Protein AF-0000000083428354 (afdb_homodimer)

Secondary structure (DSSP, 8-state):
-----------------SEEEEEEE--TTEEE-----EEGGGHHHHHHHHTT----S-----SEEES-TTS-TT-EEEEEEEES-S--SS---SEEEEEESS-HHHHHHHHHHTS-GGGEEEEETTSHHHHHHHHHHHH-----PPPPP-SS--TTT-HHHHHHHHHHHHHHHHHHTHHHH--TT-EEEEEEE-HHHHHH--HHHHHHHHHHHHHHHHHHHHHHHTSSSEEEEEEEE-S-------S-TT----------------HHHHHHHHHHHHHHHHHHHHHHHHHHHHS-TTS--HHHHHHHHHHHHHHHS--/-----------------SEEEEEEE--TTEEE-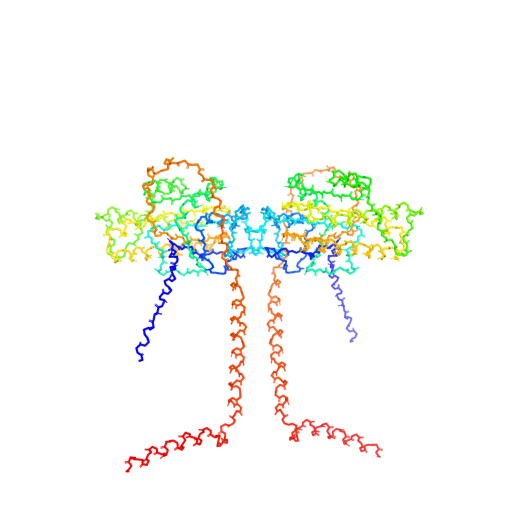----EEGGGHHHHHHHTTT----S-----SEEES-TTS-TT-EEEEEEEES-S--SS---SEEEEEESS-HHHHHHHHHHTS-GGGEEEEETTSHHHHHHHHHHHH-----PPPPP-SS--TTT-HHHHHHHHHHHHHHHHHHTHHHH--TT-EEEEEEE-HHHHHH--HHHHHHHHHHHHHHHHHHHHHHHTSSSEEEEEEEE-S-------S-TT----------------HHHHHHHHHHHHHHHHHHHHHHHHHHHHS-TTS--HHHHHHHHHHHHHHHS--

Structure (mmCIF, N/CA/C/O backbone):
data_AF-0000000083428354-model_v1
#
loop_
_entity.id
_entity.type
_entity.pdbx_description
1 polymer 'Renin receptor-like C-terminal transmembrane spanning segment domain-containing protein'
#
loop_
_atom_site.group_PDB
_atom_site.id
_atom_site.type_symbol
_atom_site.label_atom_id
_atom_site.label_alt_id
_atom_site.label_comp_id
_atom_site.label_asym_id
_atom_site.label_entity_id
_atom_site.label_seq_id
_atom_site.pdbx_PDB_ins_code
_atom_site.Cartn_x
_atom_site.Cartn_y
_atom_site.Cartn_z
_atom_site.occupancy
_atom_site.B_iso_or_equiv
_atom_site.auth_seq_id
_atom_site.auth_comp_id
_atom_site.auth_asym_id
_atom_site.auth_atom_id
_atom_site.pdbx_PDB_model_num
ATOM 1 N N . MET A 1 1 ? 48.844 12.531 37.188 1 25.25 1 MET A N 1
ATOM 2 C CA . MET A 1 1 ? 47.594 11.742 37.156 1 25.25 1 MET A CA 1
ATOM 3 C C . MET A 1 1 ? 46.406 12.594 36.719 1 25.25 1 MET A C 1
ATOM 5 O O . MET A 1 1 ? 45.25 12.188 36.844 1 25.25 1 MET A O 1
ATOM 9 N N . LEU A 1 2 ? 46.562 13.828 36.688 1 32.75 2 LEU A N 1
ATOM 10 C CA . LEU A 1 2 ? 45.625 14.734 36.031 1 32.75 2 LEU A CA 1
ATOM 11 C C . LEU A 1 2 ? 45.344 14.312 34.594 1 32.75 2 LEU A C 1
ATOM 13 O O . LEU A 1 2 ? 46.188 14.531 33.719 1 32.75 2 LEU A O 1
ATOM 17 N N . PHE A 1 3 ? 45.031 12.984 34.375 1 36.34 3 PHE A N 1
ATOM 18 C CA . PHE A 1 3 ? 44.594 12.516 33.062 1 36.34 3 PHE A CA 1
ATOM 19 C C . PHE A 1 3 ? 43.562 13.477 32.469 1 36.34 3 PHE A C 1
ATOM 21 O O . PHE A 1 3 ? 42.5 13.734 33.094 1 36.34 3 PHE A O 1
ATOM 28 N N . THR A 1 4 ? 44.062 14.555 31.812 1 37.81 4 THR A N 1
ATOM 29 C CA . THR A 1 4 ? 43.25 15.383 30.891 1 37.81 4 THR A CA 1
ATOM 30 C C . THR A 1 4 ? 42.25 14.531 30.125 1 37.81 4 THR A C 1
ATOM 32 O O . THR A 1 4 ? 42.656 13.68 29.312 1 37.81 4 THR A O 1
ATOM 35 N N . PHE A 1 5 ? 41.156 14.07 30.75 1 34.31 5 PHE A N 1
ATOM 36 C CA . PHE A 1 5 ? 39.969 13.555 30.094 1 34.31 5 PHE A CA 1
ATOM 37 C C . PHE A 1 5 ? 39.594 14.414 28.891 1 34.31 5 PHE A C 1
ATOM 39 O O . PHE A 1 5 ? 39.156 15.562 29.047 1 34.31 5 PHE A O 1
ATOM 46 N N . LEU A 1 6 ? 40.406 14.398 27.812 1 35.72 6 LEU A N 1
ATOM 47 C CA . LEU A 1 6 ? 39.906 14.867 26.516 1 35.72 6 LEU A CA 1
ATOM 48 C C . LEU A 1 6 ? 38.469 14.398 26.266 1 35.72 6 LEU A C 1
ATOM 50 O O . LEU A 1 6 ? 38.25 13.211 26.016 1 35.72 6 LEU A O 1
ATOM 54 N N . THR A 1 7 ? 37.531 14.859 27.125 1 35.16 7 THR A N 1
ATOM 55 C CA . THR A 1 7 ? 36.125 14.727 26.766 1 35.16 7 THR A CA 1
ATOM 56 C C . THR A 1 7 ? 35.906 15.07 25.297 1 35.16 7 THR A C 1
ATOM 58 O O . THR A 1 7 ? 36.094 16.219 24.891 1 35.16 7 THR A O 1
ATOM 61 N N . LEU A 1 8 ? 36.375 14.273 24.391 1 36.72 8 LEU A N 1
ATOM 62 C CA . LEU A 1 8 ? 35.844 14.328 23.031 1 36.72 8 LEU A CA 1
ATOM 63 C C . LEU A 1 8 ? 34.344 14.586 23.031 1 36.72 8 LEU A C 1
ATOM 65 O O . LEU A 1 8 ? 33.562 13.719 23.453 1 36.72 8 LEU A O 1
ATOM 69 N N . PHE A 1 9 ? 34 15.789 23.406 1 36.19 9 PHE A N 1
ATOM 70 C CA . PHE A 1 9 ? 32.656 16.219 23.094 1 36.19 9 PHE A CA 1
ATOM 71 C C . PHE A 1 9 ? 32.25 15.797 21.703 1 36.19 9 PHE A C 1
ATOM 73 O O . PHE A 1 9 ? 32.75 16.328 20.703 1 36.19 9 PHE A O 1
ATOM 80 N N . LEU A 1 10 ? 32.125 14.531 21.453 1 36.53 10 LEU A N 1
ATOM 81 C CA . LEU A 1 10 ? 31.375 14.133 20.281 1 36.53 10 LEU A CA 1
ATOM 82 C C . LEU A 1 10 ? 30.188 15.055 20.062 1 36.53 10 LEU A C 1
ATOM 84 O O . LEU A 1 10 ? 29.219 15.016 20.828 1 36.53 10 LEU A O 1
ATOM 88 N N . PHE A 1 11 ? 30.406 16.312 19.703 1 37.12 11 PHE A N 1
ATOM 89 C CA . PHE A 1 11 ? 29.328 17.125 19.141 1 37.12 11 PHE A CA 1
ATOM 90 C C . PHE A 1 11 ? 28.5 16.297 18.156 1 37.12 11 PHE A C 1
ATOM 92 O O . PHE A 1 11 ? 28.922 16.062 17.031 1 37.12 11 PHE A O 1
ATOM 99 N N . THR A 1 12 ? 27.906 15.25 18.578 1 39.25 12 THR A N 1
ATOM 100 C CA . THR A 1 12 ? 26.891 14.727 17.688 1 39.25 12 THR A CA 1
ATOM 101 C C . THR A 1 12 ? 26 15.852 17.141 1 39.25 12 THR A C 1
ATOM 103 O O . THR A 1 12 ? 25.297 16.516 17.906 1 39.25 12 THR A O 1
ATOM 106 N N . ALA A 1 13 ? 26.484 16.625 16.266 1 39.94 13 ALA A N 1
ATOM 107 C CA . ALA A 1 13 ? 25.594 17.5 15.516 1 39.94 13 ALA A CA 1
ATOM 108 C C . ALA A 1 13 ? 24.219 16.875 15.328 1 39.94 13 ALA A C 1
ATOM 110 O O . ALA A 1 13 ? 24.062 15.93 14.555 1 39.94 13 ALA A O 1
ATOM 111 N N . ARG A 1 14 ? 23.531 16.594 16.406 1 44.19 14 ARG A N 1
ATOM 112 C CA . ARG A 1 14 ? 22.141 16.172 16.25 1 44.19 14 ARG A CA 1
ATOM 113 C C . ARG A 1 14 ? 21.438 17 15.18 1 44.19 14 ARG A C 1
ATOM 115 O O . ARG A 1 14 ? 21.438 18.219 15.234 1 44.19 14 ARG A O 1
ATOM 122 N N . ILE A 1 15 ? 21.578 16.594 13.945 1 53.81 15 ILE A N 1
ATOM 123 C CA . ILE A 1 15 ? 20.766 17.25 12.922 1 53.81 15 ILE A CA 1
ATOM 124 C C . ILE A 1 15 ? 19.406 17.641 13.508 1 53.81 15 ILE A C 1
ATOM 126 O O . ILE A 1 15 ? 18.672 16.781 13.977 1 53.81 15 ILE A O 1
ATOM 130 N N . ARG A 1 16 ? 19.344 18.875 14.023 1 63.81 16 ARG A N 1
ATOM 131 C CA . ARG A 1 16 ? 18.141 19.453 14.609 1 63.81 16 ARG A CA 1
ATOM 132 C C . ARG A 1 16 ? 16.969 19.391 13.633 1 63.81 16 ARG A C 1
ATOM 134 O O . ARG A 1 16 ? 17.125 19.719 12.453 1 63.81 16 ARG A O 1
ATOM 141 N N . ALA A 1 17 ? 15.969 18.672 13.883 1 75.75 17 ALA A N 1
ATOM 142 C CA . ALA A 1 17 ? 14.719 18.641 13.133 1 75.75 17 ALA A CA 1
ATOM 143 C C . ALA A 1 17 ? 14.133 20.031 12.961 1 75.75 17 ALA A C 1
ATOM 145 O O . ALA A 1 17 ? 14.258 20.875 13.852 1 75.75 17 ALA A O 1
ATOM 146 N N . ASP A 1 18 ? 13.703 20.359 11.75 1 86.31 18 ASP A N 1
ATOM 147 C CA . ASP A 1 18 ? 13.133 21.656 11.391 1 86.31 18 ASP A CA 1
ATOM 148 C C . ASP A 1 18 ? 11.617 21.656 11.586 1 86.31 18 ASP A C 1
ATOM 150 O O . ASP A 1 18 ? 10.969 22.688 11.383 1 86.31 18 ASP A O 1
ATOM 154 N N . GLY A 1 19 ? 11.125 20.484 12.023 1 93 19 GLY A N 1
ATOM 155 C CA . GLY A 1 19 ? 9.695 20.375 12.242 1 93 19 GLY A CA 1
ATOM 156 C C . GLY A 1 19 ? 9.258 19 12.719 1 93 19 GLY A C 1
ATOM 157 O O . GLY A 1 19 ? 10.094 18.188 13.133 1 93 19 GLY A O 1
ATOM 158 N N . GLU A 1 20 ? 7.977 18.922 12.734 1 94.5 20 GLU A N 1
ATOM 159 C CA . GLU A 1 20 ? 7.422 17.656 13.211 1 94.5 20 GLU A CA 1
ATOM 160 C C . GLU A 1 20 ? 6.121 17.312 12.484 1 94.5 20 GLU A C 1
ATOM 162 O O . GLU A 1 20 ? 5.375 18.219 12.086 1 94.5 20 GLU A O 1
ATOM 167 N N . LEU A 1 21 ? 5.969 16.078 12.227 1 96.44 21 LEU A N 1
ATOM 168 C CA . LEU A 1 21 ? 4.695 15.531 11.766 1 96.44 21 LEU A CA 1
ATOM 169 C C . LEU A 1 21 ? 4.016 14.719 12.859 1 96.44 21 LEU A C 1
ATOM 171 O O . LEU A 1 21 ? 4.574 13.734 13.352 1 96.44 21 LEU A O 1
ATOM 175 N N . ARG A 1 22 ? 2.863 15.156 13.227 1 97.12 22 ARG A N 1
ATOM 176 C CA . ARG A 1 22 ? 2.1 14.445 14.25 1 97.12 22 ARG A CA 1
ATOM 177 C C . ARG A 1 22 ? 0.839 13.82 13.664 1 97.12 22 ARG A C 1
ATOM 179 O O . ARG A 1 22 ? 0.092 14.484 12.945 1 97.12 22 ARG A O 1
ATOM 186 N N . VAL A 1 23 ? 0.676 12.531 13.953 1 97.94 23 VAL A N 1
ATOM 187 C CA . VAL A 1 23 ? -0.53 11.812 13.555 1 97.94 23 VAL A CA 1
ATOM 188 C C . VAL A 1 23 ? -1.516 11.773 14.719 1 97.94 23 VAL A C 1
ATOM 190 O O . VAL A 1 23 ? -1.221 11.195 15.766 1 97.94 23 VAL A O 1
ATOM 193 N N . LEU A 1 24 ? -2.676 12.344 14.508 1 97.62 24 LEU A N 1
ATOM 194 C CA . LEU A 1 24 ? -3.629 12.445 15.609 1 97.62 24 LEU A CA 1
ATOM 195 C C . LEU A 1 24 ? -4.758 11.43 15.445 1 97.62 24 LEU A C 1
ATOM 197 O O . LEU A 1 24 ? -5.367 11.008 16.438 1 97.62 24 LEU A O 1
ATOM 201 N N . HIS A 1 25 ? -5.094 11.164 14.266 1 97.62 25 HIS A N 1
ATOM 202 C CA . HIS A 1 25 ? -6.156 10.219 13.938 1 97.62 25 HIS A CA 1
ATOM 203 C C . HIS A 1 25 ? -5.809 9.414 12.688 1 97.62 25 HIS A C 1
ATOM 205 O O . HIS A 1 25 ? -5.254 9.953 11.727 1 97.62 25 HIS A O 1
ATOM 211 N N . THR A 1 26 ? -6.023 8.117 12.719 1 97.44 26 THR A N 1
ATOM 212 C CA . THR A 1 26 ? -5.688 7.23 11.609 1 97.44 26 THR A CA 1
ATOM 213 C C . THR A 1 26 ? -6.691 6.086 11.508 1 97.44 26 THR A C 1
ATOM 215 O O . THR A 1 26 ? -7.16 5.57 12.523 1 97.44 26 THR A O 1
ATOM 218 N N . PRO A 1 27 ? -7.074 5.785 10.312 1 95.12 27 PRO A N 1
ATOM 219 C CA . PRO A 1 27 ? -7.895 4.582 10.156 1 95.12 27 PRO A CA 1
ATOM 220 C C . PRO A 1 27 ? -7.105 3.295 10.383 1 95.12 27 PRO A C 1
ATOM 222 O O . PRO A 1 27 ? -5.875 3.314 10.398 1 95.12 27 PRO A O 1
ATOM 225 N N . PRO A 1 28 ? -7.781 2.205 10.547 1 93.06 28 PRO A N 1
ATOM 226 C CA . PRO A 1 28 ? -7.09 0.944 10.82 1 93.06 28 PRO A CA 1
ATOM 227 C C . PRO A 1 28 ? -6.254 0.463 9.633 1 93.06 28 PRO A C 1
ATOM 229 O O . PRO A 1 28 ? -5.312 -0.316 9.812 1 93.06 28 PRO A O 1
ATOM 232 N N . SER A 1 29 ? -6.512 0.866 8.43 1 93 29 SER A N 1
ATOM 233 C CA . SER A 1 29 ? -5.824 0.412 7.227 1 93 29 SER A CA 1
ATOM 234 C C . SER A 1 29 ? -4.406 0.963 7.156 1 93 29 SER A C 1
ATOM 236 O O . SER A 1 29 ? -3.562 0.432 6.434 1 93 29 SER A O 1
ATOM 238 N N . VAL A 1 30 ? -4.168 2.025 7.949 1 96.31 30 VAL A N 1
ATOM 239 C CA . VAL A 1 30 ? -2.867 2.688 7.918 1 96.31 30 VAL A CA 1
ATOM 240 C C . VAL A 1 30 ? -2.217 2.613 9.297 1 96.31 30 VAL A C 1
ATOM 242 O O . VAL A 1 30 ? -2.83 2.99 10.297 1 96.31 30 VAL A O 1
ATOM 245 N N . LYS A 1 31 ? -0.989 2.139 9.289 1 96.25 31 LYS A N 1
ATOM 246 C CA . LYS A 1 31 ? -0.28 1.991 10.555 1 96.25 31 LYS A CA 1
ATOM 247 C C . LYS A 1 31 ? 0.99 2.838 10.578 1 96.25 31 LYS A C 1
ATOM 249 O O . LYS A 1 31 ? 1.735 2.871 9.594 1 96.25 31 LYS A O 1
ATOM 254 N N . TRP A 1 32 ? 1.149 3.49 11.648 1 97.31 32 TRP A N 1
ATOM 255 C CA . TRP A 1 32 ? 2.33 4.316 11.875 1 97.31 32 TRP A CA 1
ATOM 256 C C . TRP A 1 32 ? 3.273 3.656 12.875 1 97.31 32 TRP A C 1
ATOM 258 O O . TRP A 1 32 ? 2.885 3.381 14.016 1 97.31 32 TRP A O 1
ATOM 268 N N . ILE A 1 33 ? 4.438 3.412 12.344 1 95 33 ILE A N 1
ATOM 269 C CA . ILE A 1 33 ? 5.332 2.574 13.141 1 95 33 ILE A CA 1
ATOM 270 C C . ILE A 1 33 ? 6.723 3.203 13.188 1 95 33 ILE A C 1
ATOM 272 O O . ILE A 1 33 ? 7.031 4.105 12.398 1 95 33 ILE A O 1
ATOM 276 N N . GLY A 1 34 ? 7.504 2.803 14.156 1 92.81 34 GLY A N 1
ATOM 277 C CA . GLY A 1 34 ? 8.891 3.236 14.227 1 92.81 34 GLY A CA 1
ATOM 278 C C . GLY A 1 34 ? 9.047 4.656 14.734 1 92.81 34 GLY A C 1
ATOM 279 O O . GLY A 1 34 ? 8.094 5.242 15.258 1 92.81 34 GLY A O 1
ATOM 280 N N . GLY A 1 35 ? 10.32 5.254 14.633 1 90.31 35 GLY A N 1
ATOM 281 C CA . GLY A 1 35 ? 10.633 6.59 15.117 1 90.31 35 GLY A CA 1
ATOM 282 C C . GLY A 1 35 ? 11.68 7.301 14.281 1 90.31 35 GLY A C 1
ATOM 283 O O . GLY A 1 35 ? 12.227 8.32 14.703 1 90.31 35 GLY A O 1
ATOM 284 N N . ASP A 1 36 ? 11.82 6.703 13.133 1 90.81 36 ASP A N 1
ATOM 285 C CA . ASP A 1 36 ? 12.812 7.309 12.242 1 90.81 36 ASP A CA 1
ATOM 286 C C . ASP A 1 36 ? 12.367 8.695 11.789 1 90.81 36 ASP A C 1
ATOM 288 O O . ASP A 1 36 ? 11.172 8.93 11.562 1 90.81 36 ASP A O 1
ATOM 292 N N . GLN A 1 37 ? 13.344 9.508 11.602 1 93.25 37 GLN A N 1
ATOM 293 C CA . GLN A 1 37 ? 13.039 10.836 11.086 1 93.25 37 GLN A CA 1
ATOM 294 C C . GLN A 1 37 ? 12.625 10.781 9.617 1 93.25 37 GLN A C 1
ATOM 296 O O . GLN A 1 37 ? 13.062 9.898 8.875 1 93.25 37 GLN A O 1
ATOM 301 N N . LEU A 1 38 ? 11.781 11.688 9.305 1 94.06 38 LEU A N 1
ATOM 302 C CA . LEU A 1 38 ? 11.305 11.781 7.93 1 94.06 38 LEU A CA 1
ATOM 303 C C . LEU A 1 38 ? 11.906 12.984 7.223 1 94.06 38 LEU A C 1
ATOM 305 O O . LEU A 1 38 ? 11.836 14.109 7.73 1 94.06 38 LEU A O 1
ATOM 309 N N . ASP A 1 39 ? 12.555 12.703 6.137 1 92.06 39 ASP A N 1
ATOM 310 C CA . ASP A 1 39 ? 12.945 13.812 5.262 1 92.06 39 ASP A CA 1
ATOM 311 C C . ASP A 1 39 ? 11.711 14.555 4.734 1 92.06 39 ASP A C 1
ATOM 313 O O . ASP A 1 39 ? 10.844 13.953 4.105 1 92.06 39 ASP A O 1
ATOM 317 N N . SER A 1 40 ? 11.664 15.852 4.996 1 92.94 40 SER A N 1
ATOM 318 C CA . SER A 1 40 ? 10.5 16.656 4.645 1 92.94 40 SER A CA 1
ATOM 319 C C . SER A 1 40 ? 10.25 16.641 3.139 1 92.94 40 SER A C 1
ATOM 321 O O . SER A 1 40 ? 9.133 16.875 2.686 1 92.94 40 SER A O 1
ATOM 323 N N . PHE A 1 41 ? 11.258 16.328 2.383 1 90.62 41 PHE A N 1
ATOM 324 C CA . PHE A 1 41 ? 11.141 16.234 0.933 1 90.62 41 PHE A CA 1
ATOM 325 C C . PHE A 1 41 ? 10.156 15.141 0.543 1 90.62 41 PHE A C 1
ATOM 327 O O . PHE A 1 41 ? 9.438 15.266 -0.45 1 90.62 41 PHE A O 1
ATOM 334 N N . TYR A 1 42 ? 10.055 14.086 1.371 1 92 42 TYR A N 1
ATOM 335 C CA . TYR A 1 42 ? 9.266 12.914 1.02 1 92 42 TYR A CA 1
ATOM 336 C C . TYR A 1 42 ? 7.891 12.961 1.676 1 92 42 TYR A C 1
ATOM 338 O O . TYR A 1 42 ? 7.133 11.984 1.613 1 92 42 TYR A O 1
ATOM 346 N N . LEU A 1 43 ? 7.547 14.07 2.291 1 94.31 43 LEU A N 1
ATOM 347 C CA . LEU A 1 43 ? 6.254 14.188 2.961 1 94.31 43 LEU A CA 1
ATOM 348 C C . LEU A 1 43 ? 5.113 13.977 1.974 1 94.31 43 LEU A C 1
ATOM 350 O O . LEU A 1 43 ? 4.113 13.328 2.301 1 94.31 43 LEU A O 1
ATOM 354 N N . SER A 1 44 ? 5.266 14.508 0.787 1 94.56 44 SER A N 1
ATOM 355 C CA . SER A 1 44 ? 4.234 14.344 -0.234 1 94.56 44 SER A CA 1
ATOM 356 C C . SER A 1 44 ? 3.963 12.875 -0.517 1 94.56 44 SER A C 1
ATOM 358 O O . SER A 1 44 ? 2.807 12.453 -0.568 1 94.56 44 SER A O 1
ATOM 360 N N . GLU A 1 45 ? 5.043 12.117 -0.665 1 92.81 45 GLU A N 1
ATOM 361 C CA . GLU A 1 45 ? 4.926 10.695 -0.958 1 92.81 45 GLU A CA 1
ATOM 362 C C . GLU A 1 45 ? 4.234 9.945 0.183 1 92.81 45 GLU A C 1
ATOM 364 O O . GLU A 1 45 ? 3.453 9.023 -0.053 1 92.81 45 GLU A O 1
ATOM 369 N N . VAL A 1 46 ? 4.559 10.336 1.362 1 94.88 46 VAL A N 1
ATOM 370 C CA . VAL A 1 46 ? 3.967 9.703 2.537 1 94.88 46 VAL A CA 1
ATOM 371 C C . VAL A 1 46 ? 2.459 9.945 2.547 1 94.88 46 VAL A C 1
ATOM 373 O O . VAL A 1 46 ? 1.676 9.008 2.717 1 94.88 46 VAL A O 1
ATOM 376 N N . LEU A 1 47 ? 2.07 11.156 2.318 1 95.62 47 LEU A N 1
ATOM 377 C CA . LEU A 1 47 ? 0.65 11.492 2.314 1 95.62 47 LEU A CA 1
ATOM 378 C C . LEU A 1 47 ? -0.073 10.781 1.177 1 95.62 47 LEU A C 1
ATOM 380 O O . LEU A 1 47 ? -1.167 10.242 1.369 1 95.62 47 LEU A O 1
ATOM 384 N N . LEU A 1 48 ? 0.563 10.703 0.028 1 93.62 48 LEU A N 1
ATOM 385 C CA . LEU A 1 48 ? -0.028 10.031 -1.124 1 93.62 48 LEU A CA 1
ATOM 386 C C . LEU A 1 48 ? -0.195 8.539 -0.855 1 93.62 48 LEU A C 1
ATOM 388 O O . LEU A 1 48 ? -1.214 7.945 -1.22 1 93.62 48 LEU A O 1
ATOM 392 N N . ALA A 1 49 ? 0.779 7.957 -0.241 1 92.62 49 ALA A N 1
ATOM 393 C CA . ALA A 1 49 ? 0.751 6.523 0.043 1 92.62 49 ALA A CA 1
ATOM 394 C C . ALA A 1 49 ? -0.425 6.168 0.947 1 92.62 49 ALA A C 1
ATOM 396 O O . ALA A 1 49 ? -1.005 5.086 0.824 1 92.62 49 ALA A O 1
ATOM 397 N N . THR A 1 50 ? -0.811 7.055 1.838 1 94.62 50 THR A N 1
ATOM 398 C CA . THR A 1 50 ? -1.903 6.766 2.762 1 94.62 50 THR A CA 1
ATOM 399 C C . THR A 1 50 ? -3.234 6.699 2.02 1 94.62 50 THR A C 1
ATOM 401 O O . THR A 1 50 ? -4.215 6.168 2.543 1 94.62 50 THR A O 1
ATOM 404 N N . GLN A 1 51 ? -3.256 7.25 0.835 1 93 51 GLN A N 1
ATOM 405 C CA . GLN A 1 51 ? -4.473 7.184 0.034 1 93 51 GLN A CA 1
ATOM 406 C C . GLN A 1 51 ? -4.348 6.133 -1.068 1 93 51 GLN A C 1
ATOM 408 O O . GLN A 1 51 ? -5.207 6.043 -1.947 1 93 51 GLN A O 1
ATOM 413 N N . GLY A 1 52 ? -3.24 5.426 -1.075 1 89.06 52 GLY A N 1
ATOM 414 C CA . GLY A 1 52 ? -3.076 4.312 -1.996 1 89.06 52 GLY A CA 1
ATOM 415 C C . GLY A 1 52 ? -2.375 4.699 -3.285 1 89.06 52 GLY A C 1
ATOM 416 O O . GLY A 1 52 ? -2.318 3.912 -4.23 1 89.06 52 GLY A O 1
ATOM 417 N N . HIS A 1 53 ? -1.908 5.887 -3.312 1 87.94 53 HIS A N 1
ATOM 418 C CA . HIS A 1 53 ? -1.151 6.281 -4.492 1 87.94 53 HIS A CA 1
ATOM 419 C C . HIS A 1 53 ? 0.26 5.703 -4.461 1 87.94 53 HIS A C 1
ATOM 421 O O . HIS A 1 53 ? 0.849 5.551 -3.391 1 87.94 53 HIS A O 1
ATOM 427 N N . THR A 1 54 ? 0.641 5.215 -5.668 1 76.56 54 THR A N 1
ATOM 428 C CA . THR A 1 54 ? 1.984 4.652 -5.746 1 76.56 54 THR A CA 1
ATOM 429 C C . THR A 1 54 ? 3.037 5.727 -5.496 1 76.56 54 THR A C 1
ATOM 431 O O . THR A 1 54 ? 2.961 6.82 -6.055 1 76.56 54 THR A O 1
ATOM 434 N N . ALA A 1 55 ? 3.803 5.527 -4.441 1 67.19 55 ALA A N 1
ATOM 435 C CA . ALA A 1 55 ? 4.879 6.469 -4.141 1 67.19 55 ALA A CA 1
ATOM 436 C C . ALA A 1 55 ? 6.117 6.176 -4.984 1 67.19 55 ALA A C 1
ATOM 438 O O . ALA A 1 55 ? 6.523 5.02 -5.121 1 67.19 55 ALA A O 1
ATOM 439 N N . SER A 1 56 ? 6.242 6.777 -6.156 1 59.72 56 SER A N 1
ATOM 440 C CA . SER A 1 56 ? 7.387 6.57 -7.031 1 59.72 56 SER A CA 1
ATOM 441 C C . SER A 1 56 ? 8.695 6.949 -6.34 1 59.72 56 SER A C 1
ATOM 443 O O . SER A 1 56 ? 9.766 6.855 -6.934 1 59.72 56 SER A O 1
ATOM 445 N N . GLY A 1 57 ? 8.625 7.18 -5.129 1 58.94 57 GLY A N 1
ATOM 446 C CA . GLY A 1 57 ? 9.867 7.785 -4.664 1 58.94 57 GLY A CA 1
ATOM 447 C C . GLY A 1 57 ? 10.734 6.832 -3.865 1 58.94 57 GLY A C 1
ATOM 448 O O . GLY A 1 57 ? 10.359 5.672 -3.662 1 58.94 57 GLY A O 1
ATOM 449 N N . SER A 1 58 ? 11.961 7.117 -3.891 1 61.88 58 SER A N 1
ATOM 450 C CA . SER A 1 58 ? 13.102 6.453 -3.266 1 61.88 58 SER A CA 1
ATOM 451 C C . SER A 1 58 ? 13.086 6.645 -1.754 1 61.88 58 SER A C 1
ATOM 453 O O . SER A 1 58 ? 14.109 6.461 -1.092 1 61.88 58 SER A O 1
ATOM 455 N N . SER A 1 59 ? 11.758 6.895 -1.218 1 63.75 59 SER A N 1
ATOM 456 C CA . SER A 1 59 ? 11.859 7.078 0.227 1 63.75 59 SER A CA 1
ATOM 457 C C . SER A 1 59 ? 12.086 5.746 0.938 1 63.75 59 SER A C 1
ATOM 459 O O . SER A 1 59 ? 11.445 4.746 0.607 1 63.75 59 SER A O 1
ATOM 461 N N . HIS A 1 60 ? 13.109 5.566 1.517 1 76.31 60 HIS A N 1
ATOM 462 C CA . HIS A 1 60 ? 13.375 4.398 2.354 1 76.31 60 HIS A CA 1
ATOM 463 C C . HIS A 1 60 ? 12.953 4.656 3.799 1 76.31 60 HIS A C 1
ATOM 465 O O . HIS A 1 60 ? 13.641 4.234 4.73 1 76.31 60 HIS A O 1
ATOM 471 N N . TRP A 1 61 ? 11.773 5.434 3.898 1 90 61 TRP A N 1
ATOM 472 C CA . TRP A 1 61 ? 11.32 5.762 5.246 1 90 61 TRP A CA 1
ATOM 473 C C . TRP A 1 61 ? 10.492 4.621 5.84 1 90 61 TRP A C 1
ATOM 475 O O . TRP A 1 61 ? 9.633 4.055 5.16 1 90 61 TRP A O 1
ATOM 485 N N . SER A 1 62 ? 10.672 4.25 7.043 1 90.88 62 SER A N 1
ATOM 486 C CA . SER A 1 62 ? 10.109 3.047 7.648 1 90.88 62 SER A CA 1
ATOM 487 C C . SER A 1 62 ? 9.008 3.393 8.641 1 90.88 62 SER A C 1
ATOM 489 O O . SER A 1 62 ? 8.648 2.574 9.492 1 90.88 62 SER A O 1
ATOM 491 N N . GLY A 1 63 ? 8.484 4.594 8.539 1 94.69 63 GLY A N 1
ATOM 492 C CA . GLY A 1 63 ? 7.52 4.996 9.547 1 94.69 63 GLY A CA 1
ATOM 493 C C . GLY A 1 63 ? 6.082 4.691 9.164 1 94.69 63 GLY A C 1
ATOM 494 O O . GLY A 1 63 ? 5.164 4.891 9.953 1 94.69 63 GLY A O 1
ATOM 495 N N . LEU A 1 64 ? 5.875 4.125 7.93 1 95.25 64 LEU A N 1
ATOM 496 C CA . LEU A 1 64 ? 4.523 3.898 7.438 1 95.25 64 LEU A CA 1
ATOM 497 C C . LEU A 1 64 ? 4.348 2.453 6.984 1 95.25 64 LEU A C 1
ATOM 499 O O . LEU A 1 64 ? 5.195 1.913 6.273 1 95.25 64 LEU A O 1
ATOM 503 N N . ALA A 1 65 ? 3.33 1.815 7.41 1 95.19 65 ALA A N 1
ATOM 504 C CA . ALA A 1 65 ? 2.906 0.499 6.941 1 95.19 65 ALA A CA 1
ATOM 505 C C . ALA A 1 65 ? 1.417 0.49 6.602 1 95.19 65 ALA A C 1
ATOM 507 O O . ALA A 1 65 ? 0.641 1.26 7.172 1 95.19 65 ALA A O 1
ATOM 508 N N . ILE A 1 66 ? 1.081 -0.295 5.668 1 94.06 66 ILE A N 1
ATOM 509 C CA . ILE A 1 66 ? -0.313 -0.418 5.258 1 94.06 66 ILE A CA 1
ATOM 510 C C . ILE A 1 66 ? -0.863 -1.773 5.695 1 94.06 66 ILE A C 1
ATOM 512 O O . ILE A 1 66 ? -0.413 -2.816 5.219 1 94.06 66 ILE A O 1
ATOM 516 N N . ALA A 1 67 ? -1.822 -1.713 6.539 1 93.31 67 ALA A N 1
ATOM 517 C CA . ALA A 1 67 ? -2.418 -2.941 7.059 1 93.31 67 ALA A CA 1
ATOM 518 C C . ALA A 1 67 ? -3.387 -3.551 6.055 1 93.31 67 ALA A C 1
ATOM 520 O O . ALA A 1 67 ? -3.479 -4.773 5.934 1 93.31 67 ALA A O 1
ATOM 521 N N . ASN A 1 68 ? -4.078 -2.703 5.375 1 91.19 68 ASN A N 1
ATOM 522 C CA . ASN A 1 68 ? -5.027 -3.145 4.363 1 91.19 68 ASN A CA 1
ATOM 523 C C . ASN A 1 68 ? -4.93 -2.303 3.094 1 91.19 68 ASN A C 1
ATOM 525 O O . ASN A 1 68 ? -5.5 -1.215 3.018 1 91.19 68 ASN A O 1
ATOM 529 N N . PRO A 1 69 ? -4.254 -2.826 2.115 1 91.06 69 PRO A N 1
ATOM 530 C CA . PRO A 1 69 ? -4.035 -2.039 0.899 1 91.06 69 PRO A CA 1
ATOM 531 C C . PRO A 1 69 ? -5.309 -1.876 0.068 1 91.06 69 PRO A C 1
ATOM 533 O O . PRO A 1 69 ? -5.336 -1.078 -0.872 1 91.06 69 PRO A O 1
ATOM 536 N N . PHE A 1 70 ? -6.398 -2.582 0.407 1 90 70 PHE A N 1
ATOM 537 C CA . PHE A 1 70 ? -7.605 -2.562 -0.41 1 90 70 PHE A CA 1
ATOM 538 C C . PHE A 1 70 ? -8.594 -1.526 0.112 1 90 70 PHE A C 1
ATOM 540 O O . PHE A 1 70 ? -9.672 -1.35 -0.456 1 90 70 PHE A O 1
ATOM 547 N N . ASP A 1 71 ? -8.234 -0.838 1.184 1 89 71 ASP A N 1
ATOM 548 C CA . ASP A 1 71 ? -9.125 0.115 1.831 1 89 71 ASP A CA 1
ATOM 549 C C . ASP A 1 71 ? -8.469 1.484 1.969 1 89 71 ASP A C 1
ATOM 551 O O . ASP A 1 71 ? -8.578 2.131 3.014 1 89 71 ASP A O 1
ATOM 555 N N . LEU A 1 72 ? -7.73 1.924 0.931 1 90.5 72 LEU A N 1
ATOM 556 C CA . LEU A 1 72 ? -6.977 3.168 1.041 1 90.5 72 LEU A CA 1
ATOM 557 C C . LEU A 1 72 ? -7.617 4.266 0.198 1 90.5 72 LEU A C 1
ATOM 559 O O . LEU A 1 72 ? -7.535 5.449 0.543 1 90.5 72 LEU A O 1
ATOM 563 N N . ASP A 1 73 ? -8.305 3.963 -0.824 1 86.31 73 ASP A N 1
ATOM 564 C CA . ASP A 1 73 ? -8.75 4.918 -1.834 1 86.31 73 ASP A CA 1
ATOM 565 C C . ASP A 1 73 ? -9.836 5.836 -1.276 1 86.31 73 ASP A C 1
ATOM 567 O O . ASP A 1 73 ? -10.031 6.945 -1.775 1 86.31 73 ASP A O 1
ATOM 571 N N . SER A 1 74 ? -10.547 5.461 -0.265 1 89.56 74 SER A N 1
ATOM 572 C CA . SER A 1 74 ? -11.617 6.273 0.301 1 89.56 74 SER A CA 1
ATOM 573 C C . SER A 1 74 ? -11.141 7.047 1.523 1 89.56 74 SER A C 1
ATOM 575 O O . SER A 1 74 ? -11.938 7.691 2.209 1 89.56 74 SER A O 1
ATOM 577 N N . THR A 1 75 ? -9.852 7 1.76 1 93.69 75 THR A N 1
ATOM 578 C CA . THR A 1 75 ? -9.305 7.691 2.926 1 93.69 75 THR A CA 1
ATOM 579 C C . THR A 1 75 ? -9.258 9.195 2.688 1 93.69 75 THR A C 1
ATOM 581 O O . THR A 1 75 ? -8.75 9.648 1.658 1 93.69 75 THR A O 1
ATOM 584 N N . SER A 1 76 ? -9.859 9.953 3.574 1 96.62 76 SER A N 1
ATOM 585 C CA . SER A 1 76 ? -9.758 11.406 3.527 1 96.62 76 SER A CA 1
ATOM 586 C C . SER A 1 76 ? -8.633 11.914 4.43 1 96.62 76 SER A C 1
ATOM 588 O O . SER A 1 76 ? -8.266 11.25 5.402 1 96.62 76 SER A O 1
ATOM 590 N N . ILE A 1 77 ? -8.07 13.062 4.094 1 98 77 ILE A N 1
ATOM 591 C CA . ILE A 1 77 ? -6.93 13.578 4.84 1 98 77 ILE A CA 1
ATOM 592 C C . ILE A 1 77 ? -7.223 15.008 5.305 1 98 77 ILE A C 1
ATOM 594 O O . ILE A 1 77 ? -7.699 15.836 4.523 1 98 77 ILE A O 1
ATOM 598 N N . ILE A 1 78 ? -7.02 15.266 6.535 1 98.25 78 ILE A N 1
ATOM 599 C CA . ILE A 1 78 ? -6.988 16.609 7.105 1 98.25 78 ILE A CA 1
ATOM 600 C C . ILE A 1 78 ? -5.574 16.953 7.562 1 98.25 78 ILE A C 1
ATOM 602 O O . ILE A 1 78 ? -5.02 16.281 8.438 1 98.25 78 ILE A O 1
ATOM 606 N N . LEU A 1 79 ? -4.977 17.906 6.988 1 98.5 79 LEU A N 1
ATOM 607 C CA . LEU A 1 79 ? -3.613 18.312 7.312 1 98.5 79 LEU A CA 1
ATOM 608 C C . LEU A 1 79 ? -3.576 19.75 7.809 1 98.5 79 LEU A C 1
ATOM 610 O O . LEU A 1 79 ? -3.957 20.672 7.082 1 98.5 79 LEU A O 1
ATOM 614 N N . VAL A 1 80 ? -3.178 19.953 9.031 1 98.12 80 VAL A N 1
ATOM 615 C CA . VAL A 1 80 ? -2.963 21.281 9.578 1 98.12 80 VAL A CA 1
ATOM 616 C C . VAL A 1 80 ? -1.47 21.594 9.594 1 98.12 80 VAL A C 1
ATOM 618 O O . VAL A 1 80 ? -0.697 20.938 10.297 1 98.12 80 VAL A O 1
ATOM 621 N N . HIS A 1 81 ? -1.109 22.531 8.844 1 97.19 81 HIS A N 1
ATOM 622 C CA . HIS A 1 81 ? 0.283 22.969 8.797 1 97.19 81 HIS A CA 1
ATOM 623 C C . HIS A 1 81 ? 0.486 24.266 9.57 1 97.19 81 HIS A C 1
ATOM 625 O O . HIS A 1 81 ? -0.2 25.25 9.32 1 97.19 81 HIS A O 1
ATOM 631 N N . ILE A 1 82 ? 1.371 24.266 10.5 1 96.06 82 ILE A N 1
ATOM 632 C CA . ILE A 1 82 ? 1.675 25.438 11.32 1 96.06 82 ILE A CA 1
ATOM 633 C C . ILE A 1 82 ? 3.121 25.875 11.086 1 96.06 82 ILE A C 1
ATOM 635 O O . ILE A 1 82 ? 4.055 25.125 11.406 1 96.06 82 ILE A O 1
ATOM 639 N N . GLN A 1 83 ? 3.258 27.031 10.617 1 93.25 83 GLN A N 1
ATOM 640 C CA . GLN A 1 83 ? 4.59 27.578 10.359 1 93.25 83 GLN A CA 1
ATOM 641 C C . GLN A 1 83 ? 5.047 28.469 11.5 1 93.25 83 GLN A C 1
ATOM 643 O O . GLN A 1 83 ? 4.246 29.203 12.086 1 93.25 83 GLN A O 1
ATOM 648 N N . GLY A 1 84 ? 6.375 28.391 11.812 1 90.81 84 GLY A N 1
ATOM 649 C CA . GLY A 1 84 ? 6.949 29.344 12.742 1 90.81 84 GLY A CA 1
ATOM 650 C C . GLY A 1 84 ? 7.344 28.719 14.07 1 90.81 84 GLY A C 1
ATOM 651 O O . GLY A 1 84 ? 7.949 29.391 14.914 1 90.81 84 GLY A O 1
ATOM 652 N N . ILE A 1 85 ? 6.922 27.5 14.219 1 89.38 85 ILE A N 1
ATOM 653 C CA . ILE A 1 85 ? 7.301 26.812 15.438 1 89.38 85 ILE A CA 1
ATOM 654 C C . ILE A 1 85 ? 7.805 25.406 15.102 1 89.38 85 ILE A C 1
ATOM 656 O O . ILE A 1 85 ? 7.402 24.828 14.094 1 89.38 85 ILE A O 1
ATOM 660 N N . TYR A 1 86 ? 8.602 24.875 15.945 1 84.38 86 TYR A N 1
ATOM 661 C CA . TYR A 1 86 ? 9.109 23.516 15.758 1 84.38 86 TYR A CA 1
ATOM 662 C C . TYR A 1 86 ? 8.07 22.484 16.188 1 84.38 86 TYR A C 1
ATOM 664 O O . TYR A 1 86 ? 7.855 21.484 15.492 1 84.38 86 TYR A O 1
ATOM 672 N N . MET A 1 87 ? 7.477 22.766 17.359 1 87.88 87 MET A N 1
ATOM 673 C CA . MET A 1 87 ? 6.531 21.797 17.906 1 87.88 87 MET A CA 1
ATOM 674 C C . MET A 1 87 ? 5.379 22.484 18.609 1 87.88 87 MET A C 1
ATOM 676 O O . MET A 1 87 ? 5.562 23.547 19.219 1 87.88 87 MET A O 1
ATOM 680 N N . LEU A 1 88 ? 4.254 21.875 18.438 1 91.06 88 LEU A N 1
ATOM 681 C CA . LEU A 1 88 ? 3.07 22.344 19.141 1 91.06 88 LEU A CA 1
ATOM 682 C C . LEU A 1 88 ? 2.799 21.516 20.375 1 91.06 88 LEU A C 1
ATOM 684 O O . LEU A 1 88 ? 2.195 20.438 20.297 1 91.06 88 LEU A O 1
ATOM 688 N N . GLU A 1 89 ? 3.273 21.891 21.547 1 84.62 89 GLU A N 1
ATOM 689 C CA . GLU A 1 89 ? 3.066 21.188 22.812 1 84.62 89 GLU A CA 1
ATOM 690 C C . GLU A 1 89 ? 2.125 21.969 23.719 1 84.62 89 GLU A C 1
ATOM 692 O O . GLU A 1 89 ? 2.113 23.203 23.703 1 84.62 89 GLU A O 1
ATOM 697 N N . PRO A 1 90 ? 1.227 21.359 24.344 1 80 90 PRO A N 1
ATOM 698 C CA . PRO A 1 90 ? 0.97 19.922 24.438 1 80 90 PRO A CA 1
ATOM 699 C C . PRO A 1 90 ? -0.059 19.422 23.422 1 80 90 PRO A C 1
ATOM 701 O O . PRO A 1 90 ? -1.084 20.078 23.219 1 80 90 PRO A O 1
ATOM 704 N N . LEU A 1 91 ? 0.284 18.609 22.594 1 85.69 91 LEU A N 1
ATOM 705 C CA . LEU A 1 91 ? -0.661 17.953 21.688 1 85.69 91 LEU A CA 1
ATOM 706 C C . LEU A 1 91 ? -0.526 16.438 21.75 1 85.69 91 LEU A C 1
ATOM 708 O O . LEU A 1 91 ? 0.529 15.891 21.422 1 85.69 91 LEU A O 1
ATOM 712 N N . GLU A 1 92 ? -1.586 15.789 22.328 1 83.31 92 GLU A N 1
ATOM 713 C CA . GLU A 1 92 ? -1.563 14.328 22.359 1 83.31 92 GLU A CA 1
ATOM 714 C C . GLU A 1 92 ? -1.706 13.742 20.953 1 83.31 92 GLU A C 1
ATOM 716 O O . GLU A 1 92 ? -2.525 14.219 20.156 1 83.31 92 GLU A O 1
ATOM 721 N N . THR A 1 93 ? -0.683 12.898 20.719 1 89.5 93 THR A N 1
ATOM 722 C CA . THR A 1 93 ? -0.671 12.336 19.375 1 89.5 93 THR A CA 1
ATOM 723 C C . THR A 1 93 ? -0.535 10.82 19.422 1 89.5 93 THR A C 1
ATOM 725 O O . THR A 1 93 ? -0.165 10.258 20.453 1 89.5 93 THR A O 1
ATOM 728 N N . LEU A 1 94 ? -1.033 10.156 18.406 1 93.38 94 LEU A N 1
ATOM 729 C CA . LEU A 1 94 ? -0.82 8.719 18.234 1 93.38 94 LEU A CA 1
ATOM 730 C C . LEU A 1 94 ? 0.644 8.422 17.938 1 93.38 94 LEU A C 1
ATOM 732 O O . LEU A 1 94 ? 1.219 7.484 18.5 1 93.38 94 LEU A O 1
ATOM 736 N N . LYS A 1 95 ? 1.231 9.203 17.141 1 95.44 95 LYS A N 1
ATOM 737 C CA . LYS A 1 95 ? 2.625 9.086 16.719 1 95.44 95 LYS A CA 1
ATOM 738 C C . LYS A 1 95 ? 3.18 10.43 16.266 1 95.44 95 LYS A C 1
ATOM 740 O O . LYS A 1 95 ? 2.441 11.266 15.734 1 95.44 95 LYS A O 1
ATOM 745 N N . ALA A 1 96 ? 4.426 10.664 16.5 1 95.69 96 ALA A N 1
ATOM 746 C CA . ALA A 1 96 ? 5.105 11.883 16.062 1 95.69 96 ALA A CA 1
ATOM 747 C C . ALA A 1 96 ? 6.438 11.555 15.391 1 95.69 96 ALA A C 1
ATOM 749 O O . ALA A 1 96 ? 7.164 10.672 15.844 1 95.69 96 ALA A O 1
ATOM 750 N N . TYR A 1 97 ? 6.703 12.25 14.344 1 95.56 97 TYR A N 1
ATOM 751 C CA . TYR A 1 97 ? 7.969 12.07 13.633 1 95.56 97 TYR A CA 1
ATOM 752 C C . TYR A 1 97 ? 8.672 13.406 13.438 1 95.56 97 TYR A C 1
ATOM 754 O O . TYR A 1 97 ? 8.047 14.398 13.039 1 95.56 97 TYR A O 1
ATOM 762 N N . ASP A 1 98 ? 9.953 13.398 13.711 1 94.38 98 ASP A N 1
ATOM 763 C CA . ASP A 1 98 ? 10.75 14.578 13.398 1 94.38 98 ASP A CA 1
ATOM 764 C C . ASP A 1 98 ? 10.953 14.727 11.891 1 94.38 98 ASP A C 1
ATOM 766 O O . ASP A 1 98 ? 11.164 13.742 11.188 1 94.38 98 ASP A O 1
ATOM 770 N N . LEU A 1 99 ? 10.852 15.977 11.445 1 94 99 LEU A N 1
ATOM 771 C CA . LEU A 1 99 ? 11.094 16.266 10.031 1 94 99 LEU A CA 1
ATOM 772 C C . LEU A 1 99 ? 12.477 16.875 9.828 1 94 99 LEU A C 1
ATOM 774 O O . LEU A 1 99 ? 12.828 17.859 10.484 1 94 99 LEU A O 1
ATOM 778 N N . LEU A 1 100 ? 13.133 16.25 8.852 1 90.44 100 LEU A N 1
ATOM 779 C CA . LEU A 1 100 ? 14.461 16.75 8.516 1 90.44 100 LEU A CA 1
ATOM 780 C C . LEU A 1 100 ? 14.398 17.734 7.359 1 90.44 100 LEU A C 1
ATOM 782 O O . LEU A 1 100 ? 13.578 17.594 6.453 1 90.44 100 LEU A O 1
ATOM 786 N N . TYR A 1 101 ? 15.117 18.688 7.406 1 86.56 101 TYR A N 1
ATOM 787 C CA . TYR A 1 101 ? 15.266 19.703 6.355 1 86.56 101 TYR A CA 1
ATOM 788 C C . TYR A 1 101 ? 14.008 20.547 6.238 1 86.56 101 TYR A C 1
ATOM 790 O O . TYR A 1 101 ? 13.102 20.453 7.07 1 86.56 101 TYR A O 1
ATOM 798 N N . SER A 1 102 ? 13.984 21.562 5.387 1 82.31 102 SER A N 1
ATOM 799 C CA . SER A 1 102 ? 12.922 22.562 5.352 1 82.31 102 SER A CA 1
ATOM 800 C C . SER A 1 102 ? 12.18 22.531 4.02 1 82.31 102 SER A C 1
ATOM 802 O O . SER A 1 102 ? 11.969 23.578 3.4 1 82.31 102 SER A O 1
ATOM 804 N N . ASP A 1 103 ? 11.711 21.312 3.662 1 89.38 103 ASP A N 1
ATOM 805 C CA . ASP A 1 103 ? 11.039 21.219 2.371 1 89.38 103 ASP A CA 1
ATOM 806 C C . ASP A 1 103 ? 9.555 20.906 2.551 1 89.38 103 ASP A C 1
ATOM 808 O O . ASP A 1 103 ? 8.875 20.516 1.598 1 89.38 103 ASP A O 1
ATOM 812 N N . SER A 1 104 ? 9.023 21.109 3.723 1 90.19 104 SER A N 1
ATOM 813 C CA . SER A 1 104 ? 7.66 20.703 4.051 1 90.19 104 SER A CA 1
ATOM 814 C C . SER A 1 104 ? 6.641 21.453 3.205 1 90.19 104 SER A C 1
ATOM 816 O O . SER A 1 104 ? 5.699 20.859 2.682 1 90.19 104 SER A O 1
ATOM 818 N N . LEU A 1 105 ? 6.883 22.75 3.047 1 91.56 105 LEU A N 1
ATOM 819 C CA . LEU A 1 105 ? 5.926 23.547 2.299 1 91.56 105 LEU A CA 1
ATOM 820 C C . LEU A 1 105 ? 5.863 23.094 0.841 1 91.56 105 LEU A C 1
ATOM 822 O O . LEU A 1 105 ? 4.773 22.906 0.295 1 91.56 105 LEU A O 1
ATOM 826 N N . ASN A 1 106 ? 7.004 22.922 0.314 1 93.19 106 ASN A N 1
ATOM 827 C CA . ASN A 1 106 ? 7.059 22.438 -1.064 1 93.19 106 ASN A CA 1
ATOM 828 C C . ASN A 1 106 ? 6.43 21.062 -1.206 1 93.19 106 ASN A C 1
ATOM 830 O O . ASN A 1 106 ? 5.734 20.781 -2.188 1 93.19 106 ASN A O 1
ATOM 834 N N . SER A 1 107 ? 6.691 20.266 -0.247 1 94.12 107 SER A N 1
ATOM 835 C CA . SER A 1 107 ? 6.156 18.906 -0.284 1 94.12 107 SER A CA 1
ATOM 836 C C . SER A 1 107 ? 4.633 18.922 -0.208 1 94.12 107 SER A C 1
ATOM 838 O O . SER A 1 107 ? 3.969 18.125 -0.886 1 94.12 107 SER A O 1
ATOM 840 N N . ILE A 1 108 ? 4.094 19.781 0.596 1 96.19 108 ILE A N 1
ATOM 841 C CA . ILE A 1 108 ? 2.641 19.891 0.695 1 96.19 108 ILE A CA 1
ATOM 842 C C . ILE A 1 108 ? 2.068 20.375 -0.636 1 96.19 108 ILE A C 1
ATOM 844 O O . ILE A 1 108 ? 1.056 19.859 -1.107 1 96.19 108 ILE A O 1
ATOM 848 N N . ASP A 1 109 ? 2.721 21.328 -1.263 1 96 109 ASP A N 1
ATOM 849 C CA . ASP A 1 109 ? 2.275 21.812 -2.562 1 96 109 ASP A CA 1
ATOM 850 C C . ASP A 1 109 ? 2.328 20.719 -3.617 1 96 109 ASP A C 1
ATOM 852 O O . ASP A 1 109 ? 1.423 20.594 -4.445 1 96 109 ASP A O 1
ATOM 856 N N . ASN A 1 110 ? 3.398 19.953 -3.568 1 94.31 110 ASN A N 1
ATOM 857 C CA . ASN A 1 110 ? 3.512 18.812 -4.48 1 94.31 110 ASN A CA 1
ATOM 858 C C . ASN A 1 110 ? 2.393 17.797 -4.262 1 94.31 110 ASN A C 1
ATOM 860 O O . ASN A 1 110 ? 1.827 17.281 -5.223 1 94.31 110 ASN A O 1
ATOM 864 N N . PHE A 1 111 ? 2.129 17.547 -3.023 1 96.12 111 PHE A N 1
ATOM 865 C CA . PHE A 1 111 ? 1.047 16.641 -2.66 1 96.12 111 PHE A CA 1
ATOM 866 C C . PHE A 1 111 ? -0.274 17.109 -3.258 1 96.12 111 PHE A C 1
ATOM 868 O O . PHE A 1 111 ? -0.952 16.344 -3.951 1 96.12 111 PHE A O 1
ATOM 875 N N . ILE A 1 112 ? -0.577 18.344 -3.059 1 96.69 112 ILE A N 1
ATOM 876 C CA . ILE A 1 112 ? -1.814 18.938 -3.555 1 96.69 112 ILE A CA 1
ATOM 877 C C . ILE A 1 112 ? -1.83 18.906 -5.082 1 96.69 112 ILE A C 1
ATOM 879 O O . ILE A 1 112 ? -2.867 18.625 -5.691 1 96.69 112 ILE A O 1
ATOM 883 N N . GLY A 1 113 ? -0.725 19.125 -5.664 1 94.44 113 GLY A N 1
ATOM 884 C CA . GLY A 1 113 ? -0.615 19.172 -7.113 1 94.44 113 GLY A CA 1
ATOM 885 C C . GLY A 1 113 ? -0.873 17.828 -7.77 1 94.44 113 GLY A C 1
ATOM 886 O O . GLY A 1 113 ? -1.234 17.766 -8.945 1 94.44 113 GLY A O 1
ATOM 887 N N . GLU A 1 114 ? -0.704 16.75 -7.027 1 92.44 114 GLU A N 1
ATOM 888 C CA . GLU A 1 114 ? -0.857 15.406 -7.574 1 92.44 114 GLU A CA 1
ATOM 889 C C . GLU A 1 114 ? -2.309 14.938 -7.496 1 92.44 114 GLU A C 1
ATOM 891 O O . GLU A 1 114 ? -2.67 13.914 -8.078 1 92.44 114 GLU A O 1
ATOM 896 N N . LEU A 1 115 ? -3.107 15.695 -6.77 1 94.69 115 LEU A N 1
ATOM 897 C CA . LEU A 1 115 ? -4.492 15.289 -6.543 1 94.69 115 LEU A CA 1
ATOM 898 C C . LEU A 1 115 ? -5.43 16 -7.508 1 94.69 115 LEU A C 1
ATOM 900 O O . LEU A 1 115 ? -5.043 16.984 -8.148 1 94.69 115 LEU A O 1
ATOM 904 N N . ASP A 1 116 ? -6.621 15.438 -7.645 1 93.25 116 ASP A N 1
ATOM 905 C CA . ASP A 1 116 ? -7.68 16.156 -8.352 1 93.25 116 ASP A CA 1
ATOM 906 C C . ASP A 1 116 ? -8.023 17.453 -7.641 1 93.25 116 ASP A C 1
ATOM 908 O O . ASP A 1 116 ? -8.359 17.453 -6.453 1 93.25 116 ASP A O 1
ATOM 912 N N . PRO A 1 117 ? -7.914 18.547 -8.383 1 92.31 117 PRO A N 1
ATOM 913 C CA . PRO A 1 117 ? -8.188 19.828 -7.75 1 92.31 117 PRO A CA 1
ATOM 914 C C . PRO A 1 117 ? -9.57 19.891 -7.098 1 92.31 117 PRO A C 1
ATOM 916 O O . PRO A 1 117 ? -9.766 20.625 -6.129 1 92.31 117 PRO A O 1
ATOM 919 N N . ARG A 1 118 ? -10.562 19.156 -7.543 1 92.81 118 ARG A N 1
ATOM 920 C CA . ARG A 1 118 ? -11.914 19.156 -7 1 92.81 118 ARG A CA 1
ATOM 921 C C . ARG A 1 118 ? -11.977 18.438 -5.66 1 92.81 118 ARG A C 1
ATOM 923 O O . ARG A 1 118 ? -12.938 18.609 -4.902 1 92.81 118 ARG A O 1
ATOM 930 N N . SER A 1 119 ? -10.938 17.656 -5.402 1 94.88 119 SER A N 1
ATOM 931 C CA . SER A 1 119 ? -10.953 16.844 -4.188 1 94.88 119 SER A CA 1
ATOM 932 C C . SER A 1 119 ? -10.125 17.484 -3.08 1 94.88 119 SER A C 1
ATOM 934 O O . SER A 1 119 ? -9.969 16.922 -1.999 1 94.88 119 SER A O 1
ATOM 936 N N . VAL A 1 120 ? -9.664 18.719 -3.336 1 96.81 120 VAL A N 1
ATOM 937 C CA . VAL A 1 120 ? -8.75 19.328 -2.379 1 96.81 120 VAL A CA 1
ATOM 938 C C . VAL A 1 120 ? -9.273 20.703 -1.955 1 96.81 120 VAL A C 1
ATOM 940 O O . VAL A 1 120 ? -9.641 21.516 -2.801 1 96.81 120 VAL A O 1
ATOM 943 N N . TYR A 1 121 ? -9.328 20.922 -0.684 1 96.88 121 TYR A N 1
ATOM 944 C CA . TYR A 1 121 ? -9.586 22.234 -0.092 1 96.88 121 TYR A CA 1
ATOM 945 C C . TYR A 1 121 ? -8.344 22.781 0.601 1 96.88 121 TYR A C 1
ATOM 947 O O . TYR A 1 121 ? -8.039 22.391 1.734 1 96.88 121 TYR A O 1
ATOM 955 N N . ASP A 1 122 ? -7.625 23.625 -0.064 1 97.38 122 ASP A N 1
ATOM 956 C CA . ASP A 1 122 ? -6.395 24.203 0.473 1 97.38 122 ASP A CA 1
ATOM 957 C C . ASP A 1 122 ? -6.637 25.609 1.016 1 97.38 122 ASP A C 1
ATOM 959 O O . ASP A 1 122 ? -6.594 26.594 0.266 1 97.38 122 ASP A O 1
ATOM 963 N N . VAL A 1 123 ? -6.863 25.734 2.281 1 97.12 123 VAL A N 1
ATOM 964 C CA . VAL A 1 123 ? -7.07 27.016 2.943 1 97.12 123 VAL A CA 1
ATOM 965 C C . VAL A 1 123 ? -5.75 27.516 3.525 1 97.12 123 VAL A C 1
ATOM 967 O O . VAL A 1 123 ? -5.383 27.156 4.645 1 97.12 123 VAL A O 1
ATOM 970 N N . ASN A 1 124 ? -5.152 28.375 2.822 1 96.88 124 ASN A N 1
ATOM 971 C CA . ASN A 1 124 ? -3.832 28.875 3.184 1 96.88 124 ASN A CA 1
ATOM 972 C C . ASN A 1 124 ? -3.91 30.281 3.783 1 96.88 124 ASN A C 1
ATOM 974 O O . ASN A 1 124 ? -4.051 31.266 3.055 1 96.88 124 ASN A O 1
ATOM 978 N N . PHE A 1 125 ? -3.703 30.391 5.074 1 96.25 125 PHE A N 1
ATOM 979 C CA . PHE A 1 125 ? -3.834 31.672 5.762 1 96.25 125 PHE A CA 1
ATOM 980 C C . PHE A 1 125 ? -2.488 32.375 5.855 1 96.25 125 PHE A C 1
ATOM 982 O O . PHE A 1 125 ? -2.365 33.406 6.523 1 96.25 125 PHE A O 1
ATOM 989 N N . THR A 1 126 ? -1.449 31.766 5.262 1 91.44 126 THR A N 1
ATOM 990 C CA . THR A 1 126 ? -0.188 32.5 5.258 1 91.44 126 THR A CA 1
ATOM 991 C C . THR A 1 126 ? -0.379 33.906 4.684 1 91.44 126 THR A C 1
ATOM 993 O O . THR A 1 126 ? 0.27 34.844 5.125 1 91.44 126 THR A O 1
ATOM 996 N N . ASN A 1 127 ? -1.201 33.969 3.668 1 91.94 127 ASN A N 1
ATOM 997 C CA . ASN A 1 127 ? -1.818 35.219 3.258 1 91.94 127 ASN A CA 1
ATOM 998 C C . ASN A 1 127 ? -3.273 35.312 3.711 1 91.94 127 ASN A C 1
ATOM 1000 O O . ASN A 1 127 ? -4.137 34.594 3.172 1 91.94 127 ASN A O 1
ATOM 1004 N N . HIS A 1 128 ? -3.523 36.125 4.648 1 93.81 128 HIS A N 1
ATOM 1005 C CA . HIS A 1 128 ? -4.812 36.188 5.332 1 93.81 128 HIS A CA 1
ATOM 1006 C C . HIS A 1 128 ? -5.949 36.438 4.352 1 93.81 128 HIS A C 1
ATOM 1008 O O . HIS A 1 128 ? -6.938 35.688 4.336 1 93.81 128 HIS A O 1
ATOM 1014 N N . THR A 1 129 ? -5.785 37.469 3.578 1 94.38 129 THR A N 1
ATOM 1015 C CA . THR A 1 129 ? -6.848 37.875 2.658 1 94.38 129 THR A CA 1
ATOM 1016 C C . THR A 1 129 ? -7.152 36.75 1.667 1 94.38 129 THR A C 1
ATOM 1018 O O . THR A 1 129 ? -8.312 36.406 1.446 1 94.38 129 THR A O 1
ATOM 1021 N N . LEU A 1 130 ? -6.148 36.188 1.151 1 95 130 LEU A N 1
ATOM 1022 C CA . LEU A 1 130 ? -6.328 35.094 0.181 1 95 130 LEU A CA 1
ATOM 1023 C C . LEU A 1 130 ? -6.902 33.875 0.849 1 95 130 LEU A C 1
ATOM 1025 O O . LEU A 1 130 ? -7.727 33.156 0.26 1 95 130 LEU A O 1
ATOM 1029 N N . GLY A 1 131 ? -6.445 33.562 2.051 1 96.19 131 GLY A N 1
ATOM 1030 C CA . GLY A 1 131 ? -6.961 32.406 2.789 1 96.19 131 GLY A CA 1
ATOM 1031 C C . GLY A 1 131 ? -8.445 32.531 3.08 1 96.19 131 GLY A C 1
ATOM 1032 O O . GLY A 1 131 ? -9.18 31.547 2.91 1 96.19 131 GLY A O 1
ATOM 1033 N N . VAL A 1 132 ? -8.836 33.719 3.449 1 95.69 132 VAL A N 1
ATOM 1034 C CA . VAL A 1 132 ? -10.242 33.938 3.748 1 95.69 132 VAL A CA 1
ATOM 1035 C C . VAL A 1 132 ? -11.07 33.812 2.473 1 95.69 132 VAL A C 1
ATOM 1037 O O . VAL A 1 132 ? -12.141 33.188 2.479 1 95.69 132 VAL A O 1
ATOM 1040 N N . ALA A 1 133 ? -10.562 34.344 1.434 1 96 133 ALA A N 1
ATOM 1041 C CA . ALA A 1 133 ? -11.258 34.25 0.153 1 96 133 ALA A CA 1
ATOM 1042 C C . ALA A 1 133 ? -11.43 32.812 -0.281 1 96 133 ALA A C 1
ATOM 1044 O O . ALA A 1 133 ? -12.492 32.406 -0.772 1 96 133 ALA A O 1
ATOM 1045 N N . LYS A 1 134 ? -10.43 32 -0.127 1 95.69 134 LYS A N 1
ATOM 1046 C CA . LYS A 1 134 ? -10.492 30.578 -0.489 1 95.69 134 LYS A CA 1
ATOM 1047 C C . LYS A 1 134 ? -11.492 29.828 0.386 1 95.69 134 LYS A C 1
ATOM 1049 O O . LYS A 1 134 ? -12.258 29 -0.109 1 95.69 134 LYS A O 1
ATOM 1054 N N . TYR A 1 135 ? -11.422 30.156 1.675 1 96.19 135 TYR A N 1
ATOM 1055 C CA . TYR A 1 135 ? -12.391 29.547 2.582 1 96.19 135 TYR A CA 1
ATOM 1056 C C . TYR A 1 135 ? -13.82 29.812 2.111 1 96.19 135 TYR A C 1
ATOM 1058 O O . TYR A 1 135 ? -14.633 28.891 2.043 1 96.19 135 TYR A O 1
ATOM 1066 N N . ILE A 1 136 ? -14.055 31.047 1.803 1 94.94 136 ILE A N 1
ATOM 1067 C CA . ILE A 1 136 ? -15.391 31.438 1.375 1 94.94 136 ILE A CA 1
ATOM 1068 C C . ILE A 1 136 ? -15.742 30.734 0.068 1 94.94 136 ILE A C 1
ATOM 1070 O O . ILE A 1 136 ? -16.875 30.281 -0.117 1 94.94 136 ILE A O 1
ATOM 1074 N N . HIS A 1 137 ? -14.852 30.609 -0.77 1 94.31 137 HIS A N 1
ATOM 1075 C CA . HIS A 1 137 ? -15.062 29.938 -2.047 1 94.31 137 HIS A CA 1
ATOM 1076 C C . HIS A 1 137 ? -15.43 28.469 -1.844 1 94.31 137 HIS A C 1
ATOM 1078 O O . HIS A 1 137 ? -16.344 27.969 -2.484 1 94.31 137 HIS A O 1
ATOM 1084 N N . TYR A 1 138 ? -14.75 27.781 -0.906 1 93.19 138 TYR A N 1
ATOM 1085 C CA . TYR A 1 138 ? -14.922 26.359 -0.699 1 93.19 138 TYR A CA 1
ATOM 1086 C C . TYR A 1 138 ? -16.188 26.062 0.1 1 93.19 138 TYR A C 1
ATOM 1088 O O . TYR A 1 138 ? -16.906 25.109 -0.195 1 93.19 138 TYR A O 1
ATOM 1096 N N . PHE A 1 139 ? -16.422 26.859 1.123 1 91.44 139 PHE A N 1
ATOM 1097 C CA . PHE A 1 139 ? -17.406 26.453 2.117 1 91.44 139 PHE A CA 1
ATOM 1098 C C . PHE A 1 139 ? -18.594 27.391 2.129 1 91.44 139 PHE A C 1
ATOM 1100 O O . PHE A 1 139 ? -19.609 27.109 2.762 1 91.44 139 PHE A O 1
ATOM 1107 N N . GLY A 1 140 ? -18.531 28.531 1.476 1 87 140 GLY A N 1
ATOM 1108 C CA . GLY A 1 140 ? -19.656 29.422 1.245 1 87 140 GLY A CA 1
ATOM 1109 C C . GLY A 1 140 ? -19.984 30.297 2.445 1 87 140 GLY A C 1
ATOM 1110 O O . GLY A 1 140 ? -20.797 31.219 2.348 1 87 140 GLY A O 1
ATOM 1111 N N . ASN A 1 141 ? -19.5 30.031 3.582 1 80.31 141 ASN A N 1
ATOM 1112 C CA . ASN A 1 141 ? -19.828 30.781 4.781 1 80.31 141 ASN A CA 1
ATOM 1113 C C . ASN A 1 141 ? -18.844 31.938 5 1 80.31 141 ASN A C 1
ATOM 1115 O O . ASN A 1 141 ? -17.656 31.703 5.211 1 80.31 141 ASN A O 1
ATOM 1119 N N . ASP A 1 142 ? -19.375 33.125 5.012 1 78.69 142 ASP A N 1
ATOM 1120 C CA . ASP A 1 142 ? -18.5 34.281 5.137 1 78.69 142 ASP A CA 1
ATOM 1121 C C . ASP A 1 142 ? -18.547 34.844 6.555 1 78.69 142 ASP A C 1
ATOM 1123 O O . ASP A 1 142 ? -17.734 35.719 6.906 1 78.69 142 ASP A O 1
ATOM 1127 N N . THR A 1 143 ? -19.438 34.375 7.258 1 85.44 143 THR A N 1
ATOM 1128 C CA . THR A 1 143 ? -19.516 34.969 8.594 1 85.44 143 THR A CA 1
ATOM 1129 C C . THR A 1 143 ? -19.141 33.938 9.656 1 85.44 143 THR A C 1
ATOM 1131 O O . THR A 1 143 ? -19.953 33.062 10.016 1 85.44 143 THR A O 1
ATOM 1134 N N . VAL A 1 144 ? -17.953 33.906 10.039 1 88.44 144 VAL A N 1
ATOM 1135 C CA . VAL A 1 144 ? -17.469 32.969 11.062 1 88.44 144 VAL A CA 1
ATOM 1136 C C . VAL A 1 144 ? -17 33.781 12.281 1 88.44 144 VAL A C 1
ATOM 1138 O O . VAL A 1 144 ? -16.266 34.75 12.156 1 88.44 144 VAL A O 1
ATOM 1141 N N . PRO A 1 145 ? -17.547 33.375 13.445 1 89.31 145 PRO A N 1
ATOM 1142 C CA . PRO A 1 145 ? -17.062 34.062 14.648 1 89.31 145 PRO A CA 1
ATOM 1143 C C . PRO A 1 145 ? -15.57 33.906 14.867 1 89.31 145 PRO A C 1
ATOM 1145 O O . PRO A 1 145 ? -15 32.875 14.523 1 89.31 145 PRO A O 1
ATOM 1148 N N . ILE A 1 146 ? -14.945 34.906 15.406 1 89.94 146 ILE A N 1
ATOM 1149 C CA . ILE A 1 146 ? -13.531 34.844 15.734 1 89.94 146 ILE A CA 1
ATOM 1150 C C . ILE A 1 146 ? -13.32 33.969 16.969 1 89.94 146 ILE A C 1
ATOM 1152 O O . ILE A 1 146 ? -14.211 33.875 17.828 1 89.94 146 ILE A O 1
ATOM 1156 N N . ALA A 1 147 ? -12.203 33.375 17.062 1 92.19 147 ALA A N 1
ATOM 1157 C CA . ALA A 1 147 ? -11.883 32.562 18.234 1 92.19 147 ALA A CA 1
ATOM 1158 C C . ALA A 1 147 ? -11.773 33.406 19.484 1 92.19 147 ALA A C 1
ATOM 1160 O O . ALA A 1 147 ? -11.367 34.562 19.438 1 92.19 147 ALA A O 1
ATOM 1161 N N . LYS A 1 148 ? -12.172 32.781 20.562 1 85.62 148 LYS A N 1
ATOM 1162 C CA . LYS A 1 148 ? -12.156 33.5 21.828 1 85.62 148 LYS A CA 1
ATOM 1163 C C . LYS A 1 148 ? -10.75 33.562 22.406 1 85.62 148 LYS A C 1
ATOM 1165 O O . LYS A 1 148 ? -10.016 32.594 22.391 1 85.62 148 LYS A O 1
ATOM 1170 N N . SER A 1 149 ? -10.414 34.844 22.672 1 76.12 149 SER A N 1
ATOM 1171 C CA . SER A 1 149 ? -9.133 35.062 23.344 1 76.12 149 SER A CA 1
ATOM 1172 C C . SER A 1 149 ? -9.281 35 24.859 1 76.12 149 SER A C 1
ATOM 1174 O O . SER A 1 149 ? -10.328 35.375 25.391 1 76.12 149 SER A O 1
ATOM 1176 N N . ILE A 1 150 ? -8.25 34.594 25.438 1 69.75 150 ILE A N 1
ATOM 1177 C CA . ILE A 1 150 ? -8.352 34.406 26.875 1 69.75 150 ILE A CA 1
ATOM 1178 C C . ILE A 1 150 ? -7.691 35.562 27.609 1 69.75 150 ILE A C 1
ATOM 1180 O O . ILE A 1 150 ? -8.25 36.094 28.562 1 69.75 150 ILE A O 1
ATOM 1184 N N . GLN A 1 151 ? -6.531 36 27.125 1 82.56 151 GLN A N 1
ATOM 1185 C CA . GLN A 1 151 ? -5.824 36.875 28.047 1 82.56 151 GLN A CA 1
ATOM 1186 C C . GLN A 1 151 ? -5.027 37.938 27.297 1 82.56 151 GLN A C 1
ATOM 1188 O O . GLN A 1 151 ? -5.23 39.125 27.516 1 82.56 151 GLN A O 1
ATOM 1193 N N . HIS A 1 152 ? -4.207 37.531 26.344 1 86.88 152 HIS A N 1
ATOM 1194 C CA . HIS A 1 152 ? -3.146 38.438 25.891 1 86.88 152 HIS A CA 1
ATOM 1195 C C . HIS A 1 152 ? -3.455 38.969 24.5 1 86.88 152 HIS A C 1
ATOM 1197 O O . HIS A 1 152 ? -2.867 39.969 24.062 1 86.88 152 HIS A O 1
ATOM 1203 N N . PHE A 1 153 ? -4.348 38.406 23.812 1 91 153 PHE A N 1
ATOM 1204 C CA . PHE A 1 153 ? -4.688 38.875 22.469 1 91 153 PHE A CA 1
ATOM 1205 C C . PHE A 1 153 ? -5.621 40.062 22.562 1 91 153 PHE A C 1
ATOM 1207 O O . PHE A 1 153 ? -6.586 40.062 23.328 1 91 153 PHE A O 1
ATOM 1214 N N . ARG A 1 154 ? -5.293 41.062 21.734 1 89.56 154 ARG A N 1
ATOM 1215 C CA . ARG A 1 154 ? -6.094 42.281 21.641 1 89.56 154 ARG A CA 1
ATOM 1216 C C . ARG A 1 154 ? -6.52 42.531 20.203 1 89.56 154 ARG A C 1
ATOM 1218 O O . ARG A 1 154 ? -5.93 43.375 19.516 1 89.56 154 ARG A O 1
ATOM 1225 N N . PRO A 1 155 ? -7.539 41.938 19.812 1 91.12 155 PRO A N 1
ATOM 1226 C CA . PRO A 1 155 ? -7.949 42.031 18.422 1 91.12 155 PRO A CA 1
ATOM 1227 C C . PRO A 1 155 ? -8.438 43.438 18.047 1 91.12 155 PRO A C 1
ATOM 1229 O O . PRO A 1 155 ? -8.406 43.812 16.875 1 91.12 155 PRO A O 1
ATOM 1232 N N . ALA A 1 156 ? -8.859 44.188 18.984 1 90.75 156 ALA A N 1
ATOM 1233 C CA . ALA A 1 156 ? -9.336 45.531 18.703 1 90.75 156 ALA A CA 1
ATOM 1234 C C . ALA A 1 156 ? -8.172 46.469 18.422 1 90.75 156 ALA A C 1
ATOM 1236 O O . ALA A 1 156 ? -8.305 47.438 17.656 1 90.75 156 ALA A O 1
ATOM 1237 N N . GLU A 1 157 ? -7.031 46.156 19.047 1 90.62 157 GLU A N 1
ATOM 1238 C CA . GLU A 1 157 ? -5.887 47.062 18.984 1 90.62 157 GLU A CA 1
ATOM 1239 C C . GLU A 1 157 ? -4.922 46.656 17.859 1 90.62 157 GLU A C 1
ATOM 1241 O O . GLU A 1 157 ? -4.344 47.5 17.203 1 90.62 157 GLU A O 1
ATOM 1246 N N . TYR A 1 158 ? -4.688 45.406 17.688 1 89.62 158 TYR A N 1
ATOM 1247 C CA . TYR A 1 158 ? -3.678 44.938 16.734 1 89.62 158 TYR A CA 1
ATOM 1248 C C . TYR A 1 158 ? -4.309 44.062 15.648 1 89.62 158 TYR A C 1
ATOM 1250 O O . TYR A 1 158 ? -4.949 43.062 15.945 1 89.62 158 TYR A O 1
ATOM 1258 N N . GLU A 1 159 ? -4.055 44.406 14.398 1 91.25 159 GLU A N 1
ATOM 1259 C CA . GLU A 1 159 ? -4.59 43.688 13.242 1 91.25 159 GLU A CA 1
ATOM 1260 C C . GLU A 1 159 ? -4.078 42.25 13.211 1 91.25 159 GLU A C 1
ATOM 1262 O O . GLU A 1 159 ? -4.828 41.344 12.883 1 91.25 159 GLU A O 1
ATOM 1267 N N . THR A 1 160 ? -2.789 42.031 13.555 1 91.06 160 THR A N 1
ATOM 1268 C CA . THR A 1 160 ? -2.189 40.719 13.562 1 91.06 160 THR A CA 1
ATOM 1269 C C . THR A 1 160 ? -2.914 39.812 14.555 1 91.06 160 THR A C 1
ATOM 1271 O O . THR A 1 160 ? -3.119 38.625 14.273 1 91.06 160 THR A O 1
ATOM 1274 N N . HIS A 1 161 ? -3.289 40.344 15.68 1 92.5 161 HIS A N 1
ATOM 1275 C CA . HIS A 1 161 ? -4.047 39.594 16.672 1 92.5 161 HIS A CA 1
ATOM 1276 C C . HIS A 1 161 ? -5.422 39.219 16.141 1 92.5 161 HIS A C 1
ATOM 1278 O O . HIS A 1 161 ? -5.852 38.062 16.297 1 92.5 161 HIS A O 1
ATOM 1284 N N . ARG A 1 162 ? -6.02 40.188 15.562 1 93.38 162 ARG A N 1
ATOM 1285 C CA . ARG A 1 162 ? -7.359 39.969 15.023 1 93.38 162 ARG A CA 1
ATOM 1286 C C . ARG A 1 162 ? -7.34 38.906 13.914 1 93.38 162 ARG A C 1
ATOM 1288 O O . ARG A 1 162 ? -8.188 38 13.898 1 93.38 162 ARG A O 1
ATOM 1295 N N . GLN A 1 163 ? -6.438 39.062 13 1 94.31 163 GLN A N 1
ATOM 1296 C CA . GLN A 1 163 ? -6.332 38.125 11.891 1 94.31 163 GLN A CA 1
ATOM 1297 C C . GLN A 1 163 ? -6.094 36.719 12.391 1 94.31 163 GLN A C 1
ATOM 1299 O O . GLN A 1 163 ? -6.738 35.75 11.93 1 94.31 163 GLN A O 1
ATOM 1304 N N . PHE A 1 164 ? -5.203 36.562 13.359 1 95.38 164 PHE A N 1
ATOM 1305 C CA . PHE A 1 164 ? -4.914 35.25 13.922 1 95.38 164 PHE A CA 1
ATOM 1306 C C . PHE A 1 164 ? -6.172 34.625 14.508 1 95.38 164 PHE A C 1
ATOM 1308 O O . PHE A 1 164 ? -6.504 33.469 14.203 1 95.38 164 PHE A O 1
ATOM 1315 N N . LEU A 1 165 ? -6.836 35.344 15.281 1 96.06 165 LEU A N 1
ATOM 1316 C CA . LEU A 1 165 ? -8.039 34.844 15.938 1 96.06 165 LEU A CA 1
ATOM 1317 C C . LEU A 1 165 ? -9.125 34.531 14.906 1 96.06 165 LEU A C 1
ATOM 1319 O O . LEU A 1 165 ? -9.898 33.594 15.094 1 96.06 165 LEU A O 1
ATOM 1323 N N . GLN A 1 166 ? -9.211 35.312 13.867 1 95.12 166 GLN A N 1
ATOM 1324 C CA . GLN A 1 166 ? -10.156 35.031 12.789 1 95.12 166 GLN A CA 1
ATOM 1325 C C . GLN A 1 166 ? -9.82 33.719 12.078 1 95.12 166 GLN A C 1
ATOM 1327 O O . GLN A 1 166 ? -10.703 32.906 11.805 1 95.12 166 GLN A O 1
ATOM 1332 N N . GLU A 1 167 ? -8.531 33.531 11.797 1 96.75 167 GLU A N 1
ATOM 1333 C CA . GLU A 1 167 ? -8.086 32.312 11.141 1 96.75 167 GLU A CA 1
ATOM 1334 C C . GLU A 1 167 ? -8.453 31.078 11.969 1 96.75 167 GLU A C 1
ATOM 1336 O O . GLU A 1 167 ? -8.914 30.078 11.43 1 96.75 167 GLU A O 1
ATOM 1341 N N . ILE A 1 168 ? -8.281 31.203 13.258 1 96.88 168 ILE A N 1
ATOM 1342 C CA . ILE A 1 168 ? -8.648 30.109 14.148 1 96.88 168 ILE A CA 1
ATOM 1343 C C . ILE A 1 168 ? -10.156 29.906 14.125 1 96.88 168 ILE A C 1
ATOM 1345 O O . ILE A 1 168 ? -10.641 28.766 14.172 1 96.88 168 ILE A O 1
ATOM 1349 N N . GLY A 1 169 ? -10.844 30.984 14.086 1 96 169 GLY A N 1
ATOM 1350 C CA . GLY A 1 169 ? -12.289 30.875 13.945 1 96 169 GLY A CA 1
ATOM 1351 C C . GLY A 1 169 ? -12.719 30.094 12.719 1 96 169 GLY A C 1
ATOM 1352 O O . GLY A 1 169 ? -13.625 29.25 12.805 1 96 169 GLY A O 1
ATOM 1353 N N . TYR A 1 170 ? -12.086 30.344 11.617 1 96.38 170 TYR A N 1
ATOM 1354 C CA . TYR A 1 170 ? -12.383 29.609 10.398 1 96.38 170 TYR A CA 1
ATOM 1355 C C . TYR A 1 170 ? -12.062 28.125 10.555 1 96.38 170 TYR A C 1
ATOM 1357 O O . TYR A 1 170 ? -12.805 27.266 10.078 1 96.38 170 TYR A O 1
ATOM 1365 N N . MET A 1 171 ? -10.953 27.828 11.172 1 96.44 171 MET A N 1
ATOM 1366 C CA . MET A 1 171 ? -10.594 26.438 11.438 1 96.44 171 MET A CA 1
ATOM 1367 C C . MET A 1 171 ? -11.656 25.75 12.281 1 96.44 171 MET A C 1
ATOM 1369 O O . MET A 1 171 ? -12.031 24.594 12.008 1 96.44 171 MET A O 1
ATOM 1373 N N . GLU A 1 172 ? -12.148 26.406 13.289 1 95.38 172 GLU A N 1
ATOM 1374 C CA . GLU A 1 172 ? -13.195 25.859 14.141 1 95.38 172 GLU A CA 1
ATOM 1375 C C . GLU A 1 172 ? -14.484 25.625 13.359 1 95.38 172 GLU A C 1
ATOM 1377 O O . GLU A 1 172 ? -15.18 24.641 13.578 1 95.38 172 GLU A O 1
ATOM 1382 N N . ALA A 1 173 ? -14.766 26.547 12.508 1 95 173 ALA A N 1
ATOM 1383 C CA . ALA A 1 173 ? -15.945 26.391 11.664 1 95 173 ALA A CA 1
ATOM 1384 C C . ALA A 1 173 ? -15.836 25.156 10.773 1 95 173 ALA A C 1
ATOM 1386 O O . ALA A 1 173 ? -16.828 24.469 10.539 1 95 173 ALA A O 1
ATOM 1387 N N . ILE A 1 174 ? -14.695 24.891 10.25 1 95.38 174 ILE A N 1
ATOM 1388 C CA . ILE A 1 174 ? -14.461 23.688 9.461 1 95.38 174 ILE A CA 1
ATOM 1389 C C . ILE A 1 174 ? -14.75 22.453 10.305 1 95.38 174 ILE A C 1
ATOM 1391 O O . ILE A 1 174 ? -15.406 21.516 9.852 1 95.38 174 ILE A O 1
ATOM 1395 N N . SER A 1 175 ? -14.25 22.438 11.539 1 95.81 175 SER A N 1
ATOM 1396 C CA . SER A 1 175 ? -14.453 21.328 12.453 1 95.81 175 SER A CA 1
ATOM 1397 C C . SER A 1 175 ? -15.945 21.062 12.672 1 95.81 175 SER A C 1
ATOM 1399 O O . SER A 1 175 ? -16.375 19.906 12.688 1 95.81 175 SER A O 1
ATOM 1401 N N . GLU A 1 176 ? -16.672 22.078 12.805 1 92.06 176 GLU A N 1
ATOM 1402 C CA . GLU A 1 176 ? -18.094 21.953 13.117 1 92.06 176 GLU A CA 1
ATOM 1403 C C . GLU A 1 176 ? -18.859 21.312 11.969 1 92.06 176 GLU A C 1
ATOM 1405 O O . GLU A 1 176 ? -19.859 20.625 12.188 1 92.06 176 GLU A O 1
ATOM 1410 N N . ASN A 1 177 ? -18.406 21.438 10.766 1 90.88 177 ASN A N 1
ATOM 1411 C CA . ASN A 1 177 ? -19.109 20.922 9.602 1 90.88 177 ASN A CA 1
ATOM 1412 C C . ASN A 1 177 ? -18.297 19.828 8.891 1 90.88 177 ASN A C 1
ATOM 1414 O O . ASN A 1 177 ? -18.547 19.531 7.723 1 90.88 177 ASN A O 1
ATOM 1418 N N . LEU A 1 178 ? -17.375 19.297 9.523 1 94.06 178 LEU A N 1
ATOM 1419 C CA . LEU A 1 178 ? -16.406 18.422 8.883 1 94.06 178 LEU A CA 1
ATOM 1420 C C . LEU A 1 178 ? -17.078 17.188 8.305 1 94.06 178 LEU A C 1
ATOM 1422 O O . LEU A 1 178 ? -16.766 16.766 7.191 1 94.06 178 LEU A O 1
ATOM 1426 N N . THR A 1 179 ? -18.047 16.562 9.023 1 89.81 179 THR A N 1
ATOM 1427 C CA . THR A 1 179 ? -18.703 15.336 8.594 1 89.81 179 THR A CA 1
ATOM 1428 C C . THR A 1 179 ? -19.469 15.555 7.301 1 89.81 179 THR A C 1
ATOM 1430 O O . THR A 1 179 ? -19.562 14.648 6.469 1 89.81 179 THR A O 1
ATOM 1433 N N . HIS A 1 180 ? -19.891 16.75 7.121 1 86.5 180 HIS A N 1
ATOM 1434 C CA . HIS A 1 180 ? -20.656 17.078 5.922 1 86.5 180 HIS A CA 1
ATOM 1435 C C . HIS A 1 180 ? -19.734 17.516 4.789 1 86.5 180 HIS A C 1
ATOM 1437 O O . HIS A 1 180 ? -20.047 17.312 3.613 1 86.5 180 HIS A O 1
ATOM 1443 N N . LEU A 1 181 ? -18.688 18.062 5.18 1 83.56 181 LEU A N 1
ATOM 1444 C CA . LEU A 1 181 ? -17.781 18.672 4.211 1 83.56 181 LEU A CA 1
ATOM 1445 C C . LEU A 1 181 ? -16.812 17.641 3.641 1 83.56 181 LEU A C 1
ATOM 1447 O O . LEU A 1 181 ? -16.469 17.688 2.459 1 83.56 181 LEU A O 1
ATOM 1451 N N . LEU A 1 182 ? -16.438 16.688 4.492 1 88.88 182 LEU A N 1
ATOM 1452 C CA . LEU A 1 182 ? -15.367 15.766 4.105 1 88.88 182 LEU A CA 1
ATOM 1453 C C . LEU A 1 182 ? -15.938 14.477 3.518 1 88.88 182 LEU A C 1
ATOM 1455 O O . LEU A 1 182 ? -16.344 13.586 4.254 1 88.88 182 LEU A O 1
ATOM 1459 N N . GLN A 1 183 ? -15.93 14.43 2.223 1 89.75 183 GLN A N 1
ATOM 1460 C CA . GLN A 1 183 ? -16.312 13.227 1.496 1 89.75 183 GLN A CA 1
ATOM 1461 C C . GLN A 1 183 ? -15.117 12.281 1.343 1 89.75 183 GLN A C 1
ATOM 1463 O O . GLN A 1 183 ? -13.969 12.688 1.535 1 89.75 183 GLN A O 1
ATOM 1468 N N . PRO A 1 184 ? -15.43 11.016 1.002 1 90.25 184 PRO A N 1
ATOM 1469 C CA . PRO A 1 184 ? -14.328 10.07 0.825 1 90.25 184 PRO A CA 1
ATOM 1470 C C . PRO A 1 184 ? -13.297 10.547 -0.199 1 90.25 184 PRO A C 1
ATOM 1472 O O . PRO A 1 184 ? -13.664 11.117 -1.229 1 90.25 184 PRO A O 1
ATOM 1475 N N . SER A 1 185 ? -12.047 10.375 0.154 1 90.94 185 SER A N 1
ATOM 1476 C CA . SER A 1 185 ? -10.891 10.625 -0.702 1 90.94 185 SER A CA 1
ATOM 1477 C C . SER A 1 185 ? -10.594 12.117 -0.809 1 90.94 185 SER A C 1
ATOM 1479 O O . SER A 1 185 ? -9.672 12.523 -1.52 1 90.94 185 SER A O 1
ATOM 1481 N N . GLN A 1 186 ? -11.344 12.945 -0.073 1 95.69 186 GLN A N 1
ATOM 1482 C CA . GLN A 1 186 ? -11.086 14.383 -0.119 1 95.69 186 GLN A CA 1
ATOM 1483 C C . GLN A 1 186 ? -9.992 14.773 0.868 1 95.69 186 GLN A C 1
ATOM 1485 O O . GLN A 1 186 ? -9.719 14.039 1.823 1 95.69 186 GLN A O 1
ATOM 1490 N N . VAL A 1 187 ? -9.391 15.945 0.557 1 97.5 187 VAL A N 1
ATOM 1491 C CA . VAL A 1 187 ? -8.273 16.438 1.353 1 97.5 187 VAL A CA 1
ATOM 1492 C C . VAL A 1 187 ? -8.516 17.891 1.763 1 97.5 187 VAL A C 1
ATOM 1494 O O . VAL A 1 187 ? -8.883 18.719 0.93 1 97.5 187 VAL A O 1
ATOM 1497 N N . ILE A 1 188 ? -8.406 18.156 3.02 1 97.69 188 ILE A N 1
ATOM 1498 C CA . ILE A 1 188 ? -8.453 19.516 3.531 1 97.69 188 ILE A CA 1
ATOM 1499 C C . ILE A 1 188 ? -7.09 19.906 4.102 1 97.69 188 ILE A C 1
ATOM 1501 O O . ILE A 1 188 ? -6.555 19.219 4.969 1 97.69 188 ILE A O 1
ATOM 1505 N N . VAL A 1 189 ? -6.512 20.938 3.6 1 98.31 189 VAL A N 1
ATOM 1506 C CA . VAL A 1 189 ? -5.246 21.469 4.102 1 98.31 189 VAL A CA 1
ATOM 1507 C C . VAL A 1 189 ? -5.461 22.859 4.688 1 98.31 189 VAL A C 1
ATOM 1509 O O . VAL A 1 189 ? -5.98 23.75 4.016 1 98.31 189 VAL A O 1
ATOM 1512 N N . ILE A 1 190 ? -5.148 23.031 5.926 1 98 190 ILE A N 1
ATOM 1513 C CA . ILE A 1 190 ? -5.223 24.312 6.613 1 98 190 ILE A CA 1
ATOM 1514 C C . ILE A 1 190 ? -3.816 24.797 6.965 1 98 190 ILE A C 1
ATOM 1516 O O . ILE A 1 190 ? -3.092 24.125 7.703 1 98 190 ILE A O 1
ATOM 1520 N N . ARG A 1 191 ? -3.471 25.922 6.457 1 97.31 191 ARG A N 1
ATOM 1521 C CA . ARG A 1 191 ? -2.135 26.453 6.703 1 97.31 191 ARG A CA 1
ATOM 1522 C C . ARG A 1 191 ? -2.199 27.719 7.543 1 97.31 191 ARG A C 1
ATOM 1524 O O . ARG A 1 191 ? -2.838 28.703 7.152 1 97.31 191 ARG A O 1
ATOM 1531 N N . ILE A 1 192 ? -1.577 27.688 8.672 1 96 192 ILE A N 1
ATOM 1532 C CA . ILE A 1 192 ? -1.521 28.812 9.586 1 96 192 ILE A CA 1
ATOM 1533 C C . ILE A 1 192 ? -0.066 29.219 9.828 1 96 192 ILE A C 1
ATOM 1535 O O . ILE A 1 192 ? 0.812 28.344 9.914 1 96 192 ILE A O 1
ATOM 1539 N N . SER A 1 193 ? 0.179 30.484 9.953 1 93.69 193 SER A N 1
ATOM 1540 C CA . SER A 1 193 ? 1.527 30.969 10.227 1 93.69 193 SER A CA 1
ATOM 1541 C C . SER A 1 193 ? 1.586 31.719 11.555 1 93.69 193 SER A C 1
ATOM 1543 O O . SER A 1 193 ? 0.8 32.625 11.789 1 93.69 193 SER A O 1
ATOM 1545 N N . LEU A 1 194 ? 2.496 31.344 12.422 1 92.81 194 LEU A N 1
ATOM 1546 C CA . LEU A 1 194 ? 2.717 32 13.695 1 92.81 194 LEU A CA 1
ATOM 1547 C C . LEU A 1 194 ? 3.938 32.938 13.617 1 92.81 194 LEU A C 1
ATOM 1549 O O . LEU A 1 194 ? 4.395 33.438 14.641 1 92.81 194 LEU A O 1
ATOM 1553 N N . GLN A 1 195 ? 4.398 33.156 12.422 1 87.38 195 GLN A N 1
ATOM 1554 C CA . GLN A 1 195 ? 5.621 33.906 12.258 1 87.38 195 GLN A CA 1
ATOM 1555 C C . GLN A 1 195 ? 5.445 35.344 12.773 1 87.38 195 GLN A C 1
ATOM 1557 O O . GLN A 1 195 ? 6.316 35.875 13.469 1 87.38 195 GLN A O 1
ATOM 1562 N N . SER A 1 196 ? 4.297 36 12.469 1 86.06 196 SER A N 1
ATOM 1563 C CA . SER A 1 196 ? 4.035 37.375 12.883 1 86.06 196 SER A CA 1
ATOM 1564 C C . SER A 1 196 ? 3.908 37.469 14.398 1 86.06 196 SER A C 1
ATOM 1566 O O . SER A 1 196 ? 4.297 38.469 14.992 1 86.06 196 SER A O 1
ATOM 1568 N N . ILE A 1 197 ? 3.375 36.375 15 1 88.44 197 ILE A N 1
ATOM 1569 C CA . ILE A 1 197 ? 3.201 36.344 16.453 1 88.44 197 ILE A CA 1
ATOM 1570 C C . ILE A 1 197 ? 4.551 36.125 17.125 1 88.44 197 ILE A C 1
ATOM 1572 O O . ILE A 1 197 ? 4.848 36.75 18.141 1 88.44 197 ILE A O 1
ATOM 1576 N N . VAL A 1 198 ? 5.348 35.281 16.547 1 85.12 198 VAL A N 1
ATOM 1577 C CA . VAL A 1 198 ? 6.656 34.938 17.109 1 85.12 198 VAL A CA 1
ATOM 1578 C C . VAL A 1 198 ? 7.57 36.188 17.047 1 85.12 198 VAL A C 1
ATOM 1580 O O . VAL A 1 198 ? 8.352 36.438 17.953 1 85.12 198 VAL A O 1
ATOM 1583 N N . LYS A 1 199 ? 7.504 36.969 16.016 1 81.06 199 LYS A N 1
ATOM 1584 C CA . LYS A 1 199 ? 8.367 38.125 15.797 1 81.06 199 LYS A CA 1
ATOM 1585 C C . LYS A 1 199 ? 8.023 39.25 16.766 1 81.06 199 LYS A C 1
ATOM 1587 O O . LYS A 1 199 ? 8.906 39.969 17.234 1 81.06 199 LYS A O 1
ATOM 1592 N N . ILE A 1 200 ? 6.785 39.469 16.969 1 72.44 200 ILE A N 1
ATOM 1593 C CA . ILE A 1 200 ? 6.359 40.688 17.672 1 72.44 200 ILE A CA 1
ATOM 1594 C C . ILE A 1 200 ? 6.289 40.406 19.172 1 72.44 200 ILE A C 1
ATOM 1596 O O . ILE A 1 200 ? 6.305 41.344 19.984 1 72.44 200 ILE A O 1
ATOM 1600 N N . SER A 1 201 ? 6.168 39.219 19.516 1 63.97 201 SER A N 1
ATOM 1601 C CA . SER A 1 201 ? 5.453 39.094 20.781 1 63.97 201 SER A CA 1
ATOM 1602 C C . SER A 1 201 ? 6.332 38.469 21.859 1 63.97 201 SER A C 1
ATOM 1604 O O . SER A 1 201 ? 7.402 37.938 21.547 1 63.97 201 SER A O 1
ATOM 1606 N N . LYS A 1 202 ? 5.707 38.75 22.969 1 72 202 LYS A N 1
ATOM 1607 C CA . LYS A 1 202 ? 6.168 38.188 24.219 1 72 202 LYS A CA 1
ATOM 1608 C C . LYS A 1 202 ? 5.895 36.688 24.281 1 72 202 LYS A C 1
ATOM 1610 O O . LYS A 1 202 ? 5.02 36.188 23.578 1 72 202 LYS A O 1
ATOM 1615 N N . TYR A 1 203 ? 6.68 36.031 24.938 1 81.88 203 TYR A N 1
ATOM 1616 C CA . TYR A 1 203 ? 6.57 34.594 25.188 1 81.88 203 TYR A CA 1
ATOM 1617 C C . TYR A 1 203 ? 5.16 34.25 25.641 1 81.88 203 TYR A C 1
ATOM 1619 O O . TYR A 1 203 ? 4.613 33.219 25.203 1 81.88 203 TYR A O 1
ATOM 1627 N N . SER A 1 204 ? 4.465 35.156 26.312 1 85.44 204 SER A N 1
ATOM 1628 C CA . SER A 1 204 ? 3.125 34.875 26.828 1 85.44 204 SER A CA 1
ATOM 1629 C C . SER A 1 204 ? 2.104 34.844 25.688 1 85.44 204 SER A C 1
ATOM 1631 O O . SER A 1 204 ? 1.179 34.031 25.719 1 85.44 204 SER A O 1
ATOM 1633 N N . LEU A 1 205 ? 2.262 35.688 24.688 1 89.12 205 LEU A N 1
ATOM 1634 C CA . LEU A 1 205 ? 1.353 35.719 23.547 1 89.12 205 LEU A CA 1
ATOM 1635 C C . LEU A 1 205 ? 1.485 34.438 22.719 1 89.12 205 LEU A C 1
ATOM 1637 O O . LEU A 1 205 ? 0.484 33.875 22.266 1 89.12 205 LEU A O 1
ATOM 1641 N N . LEU A 1 206 ? 2.75 34.031 22.562 1 90.19 206 LEU A N 1
ATOM 1642 C CA . LEU A 1 206 ? 2.996 32.812 21.812 1 90.19 206 LEU A CA 1
ATOM 1643 C C . LEU A 1 206 ? 2.4 31.609 22.547 1 90.19 206 LEU A C 1
ATOM 1645 O O . LEU A 1 206 ? 1.819 30.719 21.906 1 90.19 206 LEU A O 1
ATOM 1649 N N . LEU A 1 207 ? 2.541 31.562 23.812 1 90.12 207 LEU A N 1
ATOM 1650 C CA . LEU A 1 207 ? 1.977 30.469 24.594 1 90.12 207 LEU A CA 1
ATOM 1651 C C . LEU A 1 207 ? 0.457 30.438 24.484 1 90.12 207 LEU A C 1
ATOM 1653 O O . LEU A 1 207 ? -0.14 29.375 24.344 1 90.12 207 LEU A O 1
ATOM 1657 N N . GLU A 1 208 ? -0.132 31.594 24.594 1 92.94 208 GLU A N 1
ATOM 1658 C CA . GLU A 1 208 ? -1.581 31.656 24.438 1 92.94 208 GLU A CA 1
ATOM 1659 C C . GLU A 1 208 ? -2.004 31.219 23.031 1 92.94 208 GLU A C 1
ATOM 1661 O O . GLU A 1 208 ? -3.006 30.516 22.875 1 92.94 208 GLU A O 1
ATOM 1666 N N . ALA A 1 209 ? -1.237 31.688 22.031 1 93.94 209 ALA A N 1
ATOM 1667 C CA . ALA A 1 209 ? -1.525 31.281 20.656 1 93.94 209 ALA A CA 1
ATOM 1668 C C . ALA A 1 209 ? -1.497 29.766 20.516 1 93.94 209 ALA A C 1
ATOM 1670 O O . ALA A 1 209 ? -2.393 29.172 19.906 1 93.94 209 ALA A O 1
ATOM 1671 N N . LYS A 1 210 ? -0.455 29.125 21.047 1 93 210 LYS A N 1
ATOM 1672 C CA . LYS A 1 210 ? -0.332 27.672 21 1 93 210 LYS A CA 1
ATOM 1673 C C . LYS A 1 210 ? -1.527 27 21.672 1 93 210 LYS A C 1
ATOM 1675 O O . LYS A 1 210 ? -2.043 26 21.172 1 93 210 LYS A O 1
ATOM 1680 N N . ASN A 1 211 ? -1.968 27.547 22.75 1 92.81 211 ASN A N 1
ATOM 1681 C CA . ASN A 1 211 ? -3.119 27 23.453 1 92.81 211 ASN A CA 1
ATOM 1682 C C . ASN A 1 211 ? -4.395 27.109 22.625 1 92.81 211 ASN A C 1
ATOM 1684 O O . ASN A 1 211 ? -5.203 26.172 22.594 1 92.81 211 ASN A O 1
ATOM 1688 N N . ILE A 1 212 ? -4.57 28.25 22.016 1 94.94 212 ILE A N 1
ATOM 1689 C CA . ILE A 1 212 ? -5.746 28.469 21.172 1 94.94 212 ILE A CA 1
ATOM 1690 C C . ILE A 1 212 ? -5.742 27.484 20 1 94.94 212 ILE A C 1
ATOM 1692 O O . ILE A 1 212 ? -6.766 26.875 19.688 1 94.94 212 ILE A O 1
ATOM 1696 N N . ILE A 1 213 ? -4.59 27.281 19.406 1 96.25 213 ILE A N 1
ATOM 1697 C CA . ILE A 1 213 ? -4.457 26.344 18.297 1 96.25 213 ILE A CA 1
ATOM 1698 C C . ILE A 1 213 ? -4.75 24.922 18.781 1 96.25 213 ILE A C 1
ATOM 1700 O O . ILE A 1 213 ? -5.453 24.156 18.109 1 96.25 213 ILE A O 1
ATOM 1704 N N . ASN A 1 214 ? -4.203 24.562 19.906 1 95.31 214 ASN A N 1
ATOM 1705 C CA . ASN A 1 214 ? -4.426 23.234 20.469 1 95.31 214 ASN A CA 1
ATOM 1706 C C . ASN A 1 214 ? -5.914 22.953 20.672 1 95.31 214 ASN A C 1
ATOM 1708 O O . ASN A 1 214 ? -6.391 21.859 20.375 1 95.31 214 ASN A O 1
ATOM 1712 N N . GLN A 1 215 ? -6.594 23.938 21.156 1 93.62 215 GLN A N 1
ATOM 1713 C CA . GLN A 1 215 ? -8.031 23.781 21.359 1 93.62 215 GLN A CA 1
ATOM 1714 C C . GLN A 1 215 ? -8.75 23.578 20.031 1 93.62 215 GLN A C 1
ATOM 1716 O O . GLN A 1 215 ? -9.656 22.75 19.922 1 93.62 215 GLN A O 1
ATOM 1721 N N . ALA A 1 216 ? -8.406 24.359 19.047 1 95.88 216 ALA A N 1
ATOM 1722 C CA . ALA A 1 216 ? -9 24.219 17.719 1 95.88 216 ALA A CA 1
ATOM 1723 C C . ALA A 1 216 ? -8.719 22.844 17.125 1 95.88 216 ALA A C 1
ATOM 1725 O O . ALA A 1 216 ? -9.586 22.234 16.516 1 95.88 216 ALA A O 1
ATOM 1726 N N . ILE A 1 217 ? -7.484 22.359 17.328 1 97.25 217 ILE A N 1
ATOM 1727 C CA . ILE A 1 217 ? -7.094 21.047 16.828 1 97.25 217 ILE A CA 1
ATOM 1728 C C . ILE A 1 217 ? -7.887 19.969 17.547 1 97.25 217 ILE A C 1
ATOM 1730 O O . ILE A 1 217 ? -8.281 18.969 16.938 1 97.25 217 ILE A O 1
ATOM 1734 N N . PHE A 1 218 ? -8.125 20.141 18.797 1 95.62 218 PHE A N 1
ATOM 1735 C CA . PHE A 1 218 ? -8.93 19.188 19.547 1 95.62 218 PHE A CA 1
ATOM 1736 C C . PHE A 1 218 ? -10.336 19.094 18.969 1 95.62 218 PHE A C 1
ATOM 1738 O O . PHE A 1 218 ? -10.898 18 18.891 1 95.62 218 PHE A O 1
ATOM 1745 N N . ARG A 1 219 ? -10.852 20.203 18.656 1 94.81 219 ARG A N 1
ATOM 1746 C CA . ARG A 1 219 ? -12.164 20.203 18.031 1 94.81 219 ARG A CA 1
ATOM 1747 C C . ARG A 1 219 ? -12.125 19.469 16.688 1 94.81 219 ARG A C 1
ATOM 1749 O O . ARG A 1 219 ? -13.039 18.703 16.359 1 94.81 219 ARG A O 1
ATOM 1756 N N . LEU A 1 220 ? -11.141 19.703 15.945 1 96.69 220 LEU A N 1
ATOM 1757 C CA . LEU A 1 220 ? -10.961 19.016 14.672 1 96.69 220 LEU A CA 1
ATOM 1758 C C . LEU A 1 220 ? -10.844 17.516 14.875 1 96.69 220 LEU A C 1
ATOM 1760 O O . LEU A 1 220 ? -11.414 16.734 14.109 1 96.69 220 LEU A O 1
ATOM 1764 N N . LEU A 1 221 ? -10.055 17.125 15.867 1 96.81 221 LEU A N 1
ATOM 1765 C CA . LEU A 1 221 ? -9.875 15.719 16.188 1 96.81 221 LEU A CA 1
ATOM 1766 C C . LEU A 1 221 ? -11.203 15.055 16.547 1 96.81 221 LEU A C 1
ATOM 1768 O O . LEU A 1 221 ? -11.5 13.961 16.062 1 96.81 221 LEU A O 1
ATOM 1772 N N . SER A 1 222 ? -11.984 15.758 17.344 1 95.88 222 SER A N 1
ATOM 1773 C CA . SER A 1 222 ? -13.297 15.25 17.719 1 95.88 222 SER A CA 1
ATOM 1774 C C . SER A 1 222 ? -14.188 15.062 16.484 1 95.88 222 SER A C 1
ATOM 1776 O O . SER A 1 222 ? -14.898 14.062 16.375 1 95.88 222 SER A O 1
ATOM 1778 N N . ALA A 1 223 ? -14.148 16 15.617 1 95.94 223 ALA A N 1
ATOM 1779 C CA . ALA A 1 223 ? -14.93 15.906 14.383 1 95.94 223 ALA A CA 1
ATOM 1780 C C . ALA A 1 223 ? -14.414 14.781 13.492 1 95.94 223 ALA A C 1
ATOM 1782 O O . ALA A 1 223 ? -15.203 14.055 12.875 1 95.94 223 ALA A O 1
ATOM 1783 N N . ALA A 1 224 ? -13.094 14.664 13.398 1 95.94 224 ALA A N 1
ATOM 1784 C CA . ALA A 1 224 ? -12.477 13.625 12.57 1 95.94 224 ALA A CA 1
ATOM 1785 C C . ALA A 1 224 ? -12.891 12.234 13.047 1 95.94 224 ALA A C 1
ATOM 1787 O O . ALA A 1 224 ? -13.078 11.328 12.227 1 95.94 224 ALA A O 1
ATOM 1788 N N . ARG A 1 225 ? -12.992 12.07 14.312 1 94.25 225 ARG A N 1
ATOM 1789 C CA . ARG A 1 225 ? -13.344 10.781 14.898 1 94.25 225 ARG A CA 1
ATOM 1790 C C . ARG A 1 225 ? -14.758 10.375 14.5 1 94.25 225 ARG A C 1
ATOM 1792 O O . ARG A 1 225 ? -15.102 9.188 14.539 1 94.25 225 ARG A O 1
ATOM 1799 N N . LEU A 1 226 ? -15.531 11.375 14.086 1 92.44 226 LEU A N 1
ATOM 1800 C CA . LEU A 1 226 ? -16.906 11.094 13.688 1 92.44 226 LEU A CA 1
ATOM 1801 C C . LEU A 1 226 ? -17 10.773 12.203 1 92.44 226 LEU A C 1
ATOM 1803 O O . LEU A 1 226 ? -18.047 10.344 11.719 1 92.44 226 LEU A O 1
ATOM 1807 N N . THR A 1 227 ? -15.938 10.945 11.508 1 90.06 227 THR A N 1
ATOM 1808 C CA . THR A 1 227 ? -15.914 10.625 10.086 1 90.06 227 THR A CA 1
ATOM 1809 C C . THR A 1 227 ? -15.648 9.133 9.883 1 90.06 227 THR A C 1
ATOM 1811 O O . THR A 1 227 ? -15.195 8.445 10.797 1 90.06 227 THR A O 1
ATOM 1814 N N . THR A 1 228 ? -16.031 8.586 8.719 1 82.62 228 THR A N 1
ATOM 1815 C CA . THR A 1 228 ? -15.906 7.16 8.438 1 82.62 228 THR A CA 1
ATOM 1816 C C . THR A 1 228 ? -14.438 6.75 8.367 1 82.62 228 THR A C 1
ATOM 1818 O O . THR A 1 228 ? -14.023 5.781 9.008 1 82.62 228 THR A O 1
ATOM 1821 N N . LYS A 1 229 ? -13.656 7.398 7.566 1 92.25 229 LYS A N 1
ATOM 1822 C CA . LYS A 1 229 ? -12.258 7.055 7.328 1 92.25 229 LYS A CA 1
ATOM 1823 C C . LYS A 1 229 ? -11.43 8.305 7.031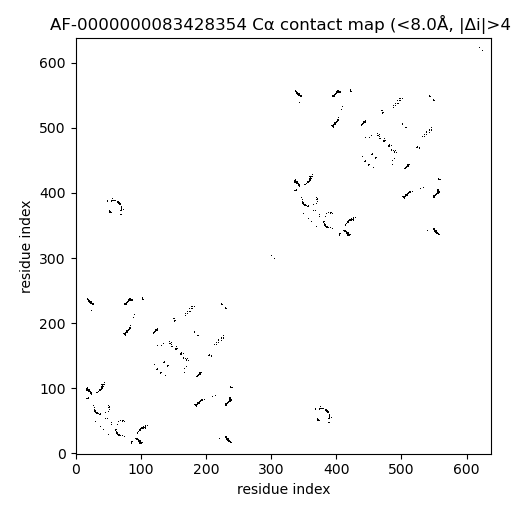 1 92.25 229 LYS A C 1
ATOM 1825 O O . LYS A 1 229 ? -11.43 8.805 5.906 1 92.25 229 LYS A O 1
ATOM 1830 N N . SER A 1 230 ? -10.727 8.805 8.125 1 96.25 230 SER A N 1
ATOM 1831 C CA . SER A 1 230 ? -9.945 10.016 7.891 1 96.25 230 SER A CA 1
ATOM 1832 C C . SER A 1 230 ? -8.609 9.961 8.625 1 96.25 230 SER A C 1
ATOM 1834 O O . SER A 1 230 ? -8.461 9.211 9.594 1 96.25 230 SER A O 1
ATOM 1836 N N . LEU A 1 231 ? -7.703 10.648 8.07 1 98.12 231 LEU A N 1
ATOM 1837 C CA . LEU A 1 231 ? -6.41 10.914 8.688 1 98.12 231 LEU A CA 1
ATOM 1838 C C . LEU A 1 231 ? -6.301 12.375 9.117 1 98.12 231 LEU A C 1
ATOM 1840 O O . LEU A 1 231 ? -6.688 13.273 8.375 1 98.12 231 LEU A O 1
ATOM 1844 N N . LEU A 1 232 ? -5.887 12.578 10.359 1 98.38 232 LEU A N 1
ATOM 1845 C CA . LEU A 1 232 ? -5.621 13.938 10.82 1 98.38 232 LEU A CA 1
ATOM 1846 C C . LEU A 1 232 ? -4.145 14.109 11.164 1 98.38 232 LEU A C 1
ATOM 1848 O O . LEU A 1 232 ? -3.625 13.422 12.047 1 98.38 232 LEU A O 1
ATOM 1852 N N . PHE A 1 233 ? -3.525 15.039 10.461 1 98.25 233 PHE A N 1
ATOM 1853 C CA . PHE A 1 233 ? -2.115 15.359 10.656 1 98.25 233 PHE A CA 1
ATOM 1854 C C . PHE A 1 233 ? -1.946 16.797 11.148 1 98.25 233 PHE A C 1
ATOM 1856 O O . PHE A 1 233 ? -2.67 17.688 10.719 1 98.25 233 PHE A O 1
ATOM 1863 N N . VAL A 1 234 ? -0.968 16.953 12 1 97.88 234 VAL A N 1
ATOM 1864 C CA . VAL A 1 234 ? -0.471 18.281 12.328 1 97.88 234 VAL A CA 1
ATOM 1865 C C . VAL A 1 234 ? 1.021 18.375 12.016 1 97.88 234 VAL A C 1
ATOM 1867 O O . VAL A 1 234 ? 1.817 17.594 12.539 1 97.88 234 VAL A O 1
ATOM 1870 N N . GLN A 1 235 ? 1.329 19.234 11.195 1 96.5 235 GLN A N 1
ATOM 1871 C CA . GLN A 1 235 ? 2.717 19.422 10.781 1 96.5 235 GLN A CA 1
ATOM 1872 C C . GLN A 1 235 ? 3.221 20.812 11.164 1 96.5 235 GLN A C 1
ATOM 1874 O O . GLN A 1 235 ? 2.559 21.812 10.891 1 96.5 235 GLN A O 1
ATOM 1879 N N . THR A 1 236 ? 4.352 20.859 11.812 1 95.25 236 THR A N 1
ATOM 1880 C CA . THR A 1 236 ? 4.957 22.125 12.188 1 95.25 236 THR A CA 1
ATOM 1881 C C . THR A 1 236 ? 6.289 22.328 11.477 1 95.25 236 THR A C 1
ATOM 1883 O O . THR A 1 236 ? 7.004 21.359 11.203 1 95.25 236 THR A O 1
ATOM 1886 N N . THR A 1 237 ? 6.586 23.562 11.141 1 92.25 237 THR A N 1
ATOM 1887 C CA . THR A 1 237 ? 7.863 23.906 10.523 1 92.25 237 THR A CA 1
ATOM 1888 C C . THR A 1 237 ? 8.422 25.188 11.141 1 92.25 237 THR A C 1
ATOM 1890 O O . THR A 1 237 ? 7.699 26.172 11.297 1 92.25 237 THR A O 1
ATOM 1893 N N . ASP A 1 238 ? 9.68 25.188 11.688 1 82 238 ASP A N 1
ATOM 1894 C CA . ASP A 1 238 ? 10.305 26.328 12.3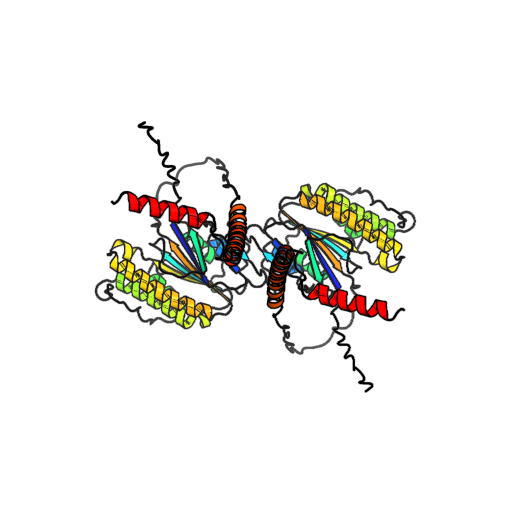44 1 82 238 ASP A CA 1
ATOM 1895 C C . ASP A 1 238 ? 10.953 27.266 11.32 1 82 238 ASP A C 1
ATOM 1897 O O . ASP A 1 238 ? 11.039 28.469 11.547 1 82 238 ASP A O 1
ATOM 1901 N N . ARG A 1 239 ? 11.609 26.828 10.18 1 63.19 239 ARG A N 1
ATOM 1902 C CA . ARG A 1 239 ? 12.508 27.703 9.438 1 63.19 239 ARG A CA 1
ATOM 1903 C C . ARG A 1 239 ? 11.727 28.688 8.578 1 63.19 239 ARG A C 1
ATOM 1905 O O . ARG A 1 239 ? 10.664 28.359 8.055 1 63.19 239 ARG A O 1
ATOM 1912 N N . GLU A 1 240 ? 12.227 29.984 8.711 1 53.53 240 GLU A N 1
ATOM 1913 C CA . GLU A 1 240 ? 11.891 31.141 7.883 1 53.53 240 GLU A CA 1
ATOM 1914 C C . GLU A 1 240 ? 12 30.797 6.398 1 53.53 240 GLU A C 1
ATOM 1916 O O . GLU A 1 240 ? 13.039 30.312 5.941 1 53.53 240 GLU A O 1
ATOM 1921 N N . MET A 1 241 ? 11.258 30.234 5.754 1 44.69 241 MET A N 1
ATOM 1922 C CA . MET A 1 241 ? 11.539 30.203 4.32 1 44.69 241 MET A CA 1
ATOM 1923 C C . MET A 1 241 ? 12.125 31.531 3.857 1 44.69 241 MET A C 1
ATOM 1925 O O . MET A 1 241 ? 11.516 32.594 4.047 1 44.69 241 MET A O 1
ATOM 1929 N N . ILE A 1 242 ? 13.578 31.797 3.879 1 37.75 242 ILE A N 1
ATOM 1930 C CA . ILE A 1 242 ? 14.18 32.844 3.062 1 37.75 242 ILE A CA 1
ATOM 1931 C C . ILE A 1 242 ? 13.664 32.75 1.63 1 37.75 242 ILE A C 1
ATOM 1933 O O . ILE A 1 242 ? 13.922 31.766 0.938 1 37.75 242 ILE A O 1
ATOM 1937 N N . THR A 1 243 ? 12.633 33.156 1.328 1 36.97 243 THR A N 1
ATOM 1938 C CA . THR A 1 243 ? 12.367 33.406 -0.083 1 36.97 243 THR A CA 1
ATOM 1939 C C . THR A 1 243 ? 13.484 34.219 -0.705 1 36.97 243 THR A C 1
ATOM 1941 O O . THR A 1 243 ? 13.398 34.625 -1.864 1 36.97 243 THR A O 1
ATOM 1944 N N . ASP A 1 244 ? 14.633 34.906 -0.115 1 33 244 ASP A N 1
ATOM 1945 C CA . ASP A 1 244 ? 15.258 35.75 -1.112 1 33 244 ASP A CA 1
ATOM 1946 C C . ASP A 1 244 ? 15.914 34.938 -2.221 1 33 244 ASP A C 1
ATOM 1948 O O . ASP A 1 244 ? 17.125 35 -2.432 1 33 244 ASP A O 1
ATOM 1952 N N . LEU A 1 245 ? 16 33.688 -2.375 1 32.34 245 LEU A N 1
ATOM 1953 C CA . LEU A 1 245 ? 16.766 33.188 -3.523 1 32.34 245 LEU A CA 1
ATOM 1954 C C . LEU A 1 245 ? 16.281 33.875 -4.812 1 32.34 245 LEU A C 1
ATOM 1956 O O . LEU A 1 245 ? 15.281 33.438 -5.398 1 32.34 245 LEU A O 1
ATOM 1960 N N . SER A 1 246 ? 16.281 35.188 -4.906 1 29.92 246 SER A N 1
ATOM 1961 C CA . SER A 1 246 ? 16.438 35.812 -6.219 1 29.92 246 SER A CA 1
ATOM 1962 C C . SER A 1 246 ? 17.656 35.25 -6.953 1 29.92 246 SER A C 1
ATOM 1964 O O . SER A 1 246 ? 17.594 35 -8.156 1 29.92 246 SER A O 1
ATOM 1966 N N . GLY A 1 247 ? 19.094 35.75 -6.551 1 27.3 247 GLY A N 1
ATOM 1967 C CA . GLY A 1 247 ? 20.234 36.062 -7.383 1 27.3 247 GLY A CA 1
ATOM 1968 C C . GLY A 1 247 ? 20.938 34.812 -7.91 1 27.3 247 GLY A C 1
ATOM 1969 O O . GLY A 1 247 ? 21.812 34.906 -8.781 1 27.3 247 GLY A O 1
ATOM 1970 N N . ARG A 1 248 ? 21.531 33.875 -7.082 1 26.92 248 ARG A N 1
ATOM 1971 C CA . ARG A 1 248 ? 22.781 33.219 -7.527 1 26.92 248 ARG A CA 1
ATOM 1972 C C . ARG A 1 248 ? 22.547 32.406 -8.781 1 26.92 248 ARG A C 1
ATOM 1974 O O . ARG A 1 248 ? 23.469 32.188 -9.578 1 26.92 248 ARG A O 1
ATOM 1981 N N . ILE A 1 249 ? 21.797 31.344 -8.852 1 28.48 249 ILE A N 1
ATOM 1982 C CA . ILE A 1 249 ? 22.188 30.25 -9.734 1 28.48 249 ILE A CA 1
ATOM 1983 C C . ILE A 1 249 ? 22.141 30.734 -11.188 1 28.48 249 ILE A C 1
ATOM 1985 O O . ILE A 1 249 ? 21.062 30.922 -11.75 1 28.48 249 ILE A O 1
ATOM 1989 N N . THR A 1 250 ? 22.953 31.641 -11.453 1 24.77 250 THR A N 1
ATOM 1990 C CA . THR A 1 250 ? 23.328 31.625 -12.859 1 24.77 250 THR A CA 1
ATOM 1991 C C . THR A 1 250 ? 23.875 30.266 -13.266 1 24.77 250 THR A C 1
ATOM 1993 O O . THR A 1 250 ? 23.562 29.75 -14.344 1 24.77 250 THR A O 1
ATOM 1996 N N . LYS A 1 251 ? 25.281 29.938 -12.883 1 24.38 251 LYS A N 1
ATOM 1997 C CA . LYS A 1 251 ? 26.281 29.469 -13.836 1 24.38 251 LYS A CA 1
ATOM 1998 C C . LYS A 1 251 ? 26.047 28 -14.188 1 24.38 251 LYS A C 1
ATOM 2000 O O . LYS A 1 251 ? 25.391 27.266 -13.445 1 24.38 251 LYS A O 1
ATOM 2005 N N . SER A 1 252 ? 27.234 27.172 -14.781 1 25.56 252 SER A N 1
ATOM 2006 C CA . SER A 1 252 ? 27.438 26.141 -15.797 1 25.56 252 SER A CA 1
ATOM 2007 C C . SER A 1 252 ? 27.094 24.766 -15.258 1 25.56 252 SER A C 1
ATOM 2009 O O . SER A 1 252 ? 26.938 24.578 -14.047 1 25.56 252 SER A O 1
ATOM 2011 N N . GLY A 1 253 ? 27.812 23.516 -15.906 1 23.72 253 GLY A N 1
ATOM 2012 C CA . GLY A 1 253 ? 27.625 22.219 -16.516 1 23.72 253 GLY A CA 1
ATOM 2013 C C . GLY A 1 253 ? 27.766 21.062 -15.539 1 23.72 253 GLY A C 1
ATOM 2014 O O . GLY A 1 253 ? 27.375 19.938 -15.828 1 23.72 253 GLY A O 1
ATOM 2015 N N . ASN A 1 254 ? 28.781 21 -14.609 1 24.81 254 ASN A N 1
ATOM 2016 C CA . ASN A 1 254 ? 29.438 19.703 -14.445 1 24.81 254 ASN A CA 1
ATOM 2017 C C . ASN A 1 254 ? 28.625 18.781 -13.531 1 24.81 254 ASN A C 1
ATOM 2019 O O . ASN A 1 254 ? 28.094 19.234 -12.508 1 24.81 254 ASN A O 1
ATOM 2023 N N . ASN A 1 255 ? 28.297 17.5 -13.953 1 24.41 255 ASN A N 1
ATOM 2024 C CA . ASN A 1 255 ? 27.531 16.266 -13.734 1 24.41 255 ASN A CA 1
ATOM 2025 C C . ASN A 1 255 ? 27.938 15.578 -12.438 1 24.41 255 ASN A C 1
ATOM 2027 O O . ASN A 1 255 ? 27.672 14.391 -12.25 1 24.41 255 ASN A O 1
ATOM 2031 N N . THR A 1 256 ? 28.859 16.062 -11.594 1 25.8 256 THR A N 1
ATOM 2032 C CA . THR A 1 256 ? 29.406 14.984 -10.766 1 25.8 256 THR A CA 1
ATOM 2033 C C . THR A 1 256 ? 28.359 14.477 -9.781 1 25.8 256 THR A C 1
ATOM 2035 O O . THR A 1 256 ? 27.625 15.266 -9.188 1 25.8 256 THR A O 1
ATOM 2038 N N . ASN A 1 257 ? 28.078 13.125 -9.875 1 22.94 257 ASN A N 1
ATOM 2039 C CA . ASN A 1 257 ? 27.156 12.148 -9.297 1 22.94 257 ASN A CA 1
ATOM 2040 C C . ASN A 1 257 ? 27.359 12.016 -7.789 1 22.94 257 ASN A C 1
ATOM 2042 O O . ASN A 1 257 ? 28.312 11.375 -7.34 1 22.94 257 ASN A O 1
ATOM 2046 N N . PRO A 1 258 ? 27.359 13.055 -6.984 1 26.75 258 PRO A N 1
ATOM 2047 C CA . PRO A 1 258 ? 27.688 12.797 -5.582 1 26.75 258 PRO A CA 1
ATOM 2048 C C . PRO A 1 258 ? 26.781 11.727 -4.961 1 26.75 258 PRO A C 1
ATOM 2050 O O . PRO A 1 258 ? 25.578 11.93 -4.809 1 26.75 258 PRO A O 1
ATOM 2053 N N . PHE A 1 259 ? 26.953 10.438 -5.312 1 24.38 259 PHE A N 1
ATOM 2054 C CA . PHE A 1 259 ? 26.297 9.25 -4.797 1 24.38 259 PHE A CA 1
ATOM 2055 C C . PHE A 1 259 ? 26.234 9.273 -3.273 1 24.38 259 PHE A C 1
ATOM 2057 O O . PHE A 1 259 ? 27.219 9.648 -2.617 1 24.38 259 PHE A O 1
ATOM 2064 N N . LYS A 1 260 ? 25.047 9.242 -2.74 1 26.19 260 LYS A N 1
ATOM 2065 C CA . LYS A 1 260 ? 24.266 9.227 -1.502 1 26.19 260 LYS A CA 1
ATOM 2066 C C . LYS A 1 260 ? 24.75 8.125 -0.564 1 26.19 260 LYS A C 1
ATOM 2068 O O . LYS A 1 260 ? 24.641 6.938 -0.875 1 26.19 260 LYS A O 1
ATOM 2073 N N . LYS A 1 261 ? 25.844 8.32 0.143 1 26.7 261 LYS A N 1
ATOM 2074 C CA . LYS A 1 261 ? 26.281 7.402 1.192 1 26.7 261 LYS A CA 1
ATOM 2075 C C . LYS A 1 261 ? 25.141 7.125 2.182 1 26.7 261 LYS A C 1
ATOM 2077 O O . LYS A 1 261 ? 24.688 8.039 2.869 1 26.7 261 LYS A O 1
ATOM 2082 N N . LEU A 1 262 ? 24.312 6.062 1.941 1 25.56 262 LEU A N 1
ATOM 2083 C CA . LEU A 1 262 ? 23.172 5.531 2.688 1 25.56 262 LEU A CA 1
ATOM 2084 C C . LEU A 1 262 ? 23.609 5.051 4.066 1 25.56 262 LEU A C 1
ATOM 2086 O O . LEU A 1 262 ? 24.547 4.254 4.188 1 25.56 262 LEU A O 1
ATOM 2090 N N . PRO A 1 263 ? 23.453 5.82 5.102 1 28.59 263 PRO A N 1
ATOM 2091 C CA . PRO A 1 263 ? 23.875 5.406 6.438 1 28.59 263 PRO A CA 1
ATOM 2092 C C . PRO A 1 263 ? 23.266 4.078 6.871 1 28.59 263 PRO A C 1
ATOM 2094 O O . PRO A 1 263 ? 22.172 3.721 6.402 1 28.59 263 PRO A O 1
ATOM 2097 N N . PRO A 1 264 ? 23.953 3.189 7.66 1 28.41 264 PRO A N 1
ATOM 2098 C CA . PRO A 1 264 ? 23.75 1.775 7.984 1 28.41 264 PRO A CA 1
ATOM 2099 C C . PRO A 1 264 ? 22.484 1.526 8.797 1 28.41 264 PRO A C 1
ATOM 2101 O O . PRO A 1 264 ? 22.047 2.402 9.539 1 28.41 264 PRO A O 1
ATOM 2104 N N . ARG A 1 265 ? 21.531 0.504 8.484 1 29.25 265 ARG A N 1
ATOM 2105 C CA . ARG A 1 265 ? 20.234 -0.152 8.641 1 29.25 265 ARG A CA 1
ATOM 2106 C C . ARG A 1 265 ? 20.125 -0.792 10.023 1 29.25 265 ARG A C 1
ATOM 2108 O O . ARG A 1 265 ? 19.156 -1.513 10.297 1 29.25 265 ARG A O 1
ATOM 2115 N N . ASP A 1 266 ? 21 -0.687 11.008 1 33.03 266 ASP A N 1
ATOM 2116 C CA . ASP A 1 266 ? 21.078 -1.714 12.047 1 33.03 266 ASP A CA 1
ATOM 2117 C C . ASP A 1 266 ? 20.078 -1.434 13.164 1 33.03 266 ASP A C 1
ATOM 2119 O O . ASP A 1 266 ? 20.188 -1.981 14.266 1 33.03 266 ASP A O 1
ATOM 2123 N N . PHE A 1 267 ? 19.047 -0.657 12.922 1 32.56 267 PHE A N 1
ATOM 2124 C CA . PHE A 1 267 ? 18.297 -0.153 14.078 1 32.56 267 PHE A CA 1
ATOM 2125 C C . PHE A 1 267 ? 17.266 -1.168 14.539 1 32.56 267 PHE A C 1
ATOM 2127 O O . PHE A 1 267 ? 17.016 -1.303 15.742 1 32.56 267 PHE A O 1
ATOM 2134 N N . PRO A 1 268 ? 16.734 -1.984 13.703 1 35.66 268 PRO A N 1
ATOM 2135 C CA . PRO A 1 268 ? 15.695 -2.887 14.195 1 35.66 268 PRO A CA 1
ATOM 2136 C C . PRO A 1 268 ? 16.219 -3.91 15.203 1 35.66 268 PRO A C 1
ATOM 2138 O O . PRO A 1 268 ? 15.5 -4.312 16.109 1 35.66 268 PRO A O 1
ATOM 2141 N N . ILE A 1 269 ? 17.406 -4.238 15.156 1 39.56 269 ILE A N 1
ATOM 2142 C CA . ILE A 1 269 ? 18.047 -5.262 15.992 1 39.56 269 ILE A CA 1
ATOM 2143 C C . ILE A 1 269 ? 18.062 -4.805 17.453 1 39.56 269 ILE A C 1
ATOM 2145 O O . ILE A 1 269 ? 17.766 -5.586 18.359 1 39.56 269 ILE A O 1
ATOM 2149 N N . ILE A 1 270 ? 18 -3.496 17.547 1 40.56 270 ILE A N 1
ATOM 2150 C CA . ILE A 1 270 ? 18.172 -2.99 18.906 1 40.56 270 ILE A CA 1
ATOM 2151 C C . ILE A 1 270 ? 16.859 -3.064 19.672 1 40.56 270 ILE A C 1
ATOM 2153 O O . ILE A 1 270 ? 16.828 -3.451 20.844 1 40.56 270 ILE A O 1
ATOM 2157 N N . PHE A 1 271 ? 15.766 -2.865 19 1 41.16 271 PHE A N 1
ATOM 2158 C CA . PHE A 1 271 ? 14.469 -2.805 19.656 1 41.16 271 PHE A CA 1
ATOM 2159 C C . PHE A 1 271 ? 14.016 -4.195 20.094 1 41.16 271 PHE A C 1
ATOM 2161 O O . PHE A 1 271 ? 13.555 -4.379 21.219 1 41.16 271 PHE A O 1
ATOM 2168 N N . ASN A 1 272 ? 14.078 -5.141 19.203 1 46.19 272 ASN A N 1
ATOM 2169 C CA . ASN A 1 272 ? 13.773 -6.527 19.547 1 46.19 272 ASN A CA 1
ATOM 2170 C C . ASN A 1 272 ? 14.625 -7.02 20.719 1 46.19 272 ASN A C 1
ATOM 2172 O O . ASN A 1 272 ? 14.117 -7.699 21.609 1 46.19 272 ASN A O 1
ATOM 2176 N N . ILE A 1 273 ? 15.75 -6.504 20.859 1 48.66 273 ILE A N 1
ATOM 2177 C CA . ILE A 1 273 ? 16.672 -6.863 21.922 1 48.66 273 ILE A CA 1
ATOM 2178 C C . ILE A 1 273 ? 16.203 -6.242 23.234 1 48.66 273 ILE A C 1
ATOM 2180 O O . ILE A 1 273 ? 16.203 -6.91 24.281 1 48.66 273 ILE A O 1
ATOM 2184 N N . VAL A 1 274 ? 15.609 -5.086 23.141 1 55.91 274 VAL A N 1
ATOM 2185 C CA . VAL A 1 274 ? 15.18 -4.367 24.344 1 55.91 274 VAL A CA 1
ATOM 2186 C C . VAL A 1 274 ? 13.891 -4.988 24.875 1 55.91 274 VAL A C 1
ATOM 2188 O O . VAL A 1 274 ? 13.742 -5.16 26.094 1 55.91 274 VAL A O 1
ATOM 2191 N N . LEU A 1 275 ? 13.023 -5.41 24.078 1 57.31 275 LEU A N 1
ATOM 2192 C CA . LEU A 1 275 ? 11.742 -5.996 24.453 1 57.31 275 LEU A CA 1
ATOM 2193 C C . LEU A 1 275 ? 11.938 -7.352 25.125 1 57.31 275 LEU A C 1
ATOM 2195 O O . LEU A 1 275 ? 11.422 -7.59 26.219 1 57.31 275 LEU A O 1
ATOM 2199 N N . TRP A 1 276 ? 12.703 -8.203 24.531 1 59.88 276 TRP A N 1
ATOM 2200 C CA . TRP A 1 276 ? 12.992 -9.523 25.094 1 59.88 276 TRP A CA 1
ATOM 2201 C C . TRP A 1 276 ? 13.812 -9.398 26.375 1 59.88 276 TRP A C 1
ATOM 2203 O O . TRP A 1 276 ? 13.609 -10.164 27.312 1 59.88 276 TRP A O 1
ATOM 2213 N N . PHE A 1 277 ? 14.523 -8.289 26.438 1 61.72 277 PHE A N 1
ATOM 2214 C CA . PHE A 1 277 ? 15.336 -8.016 27.609 1 61.72 277 PHE A CA 1
ATOM 2215 C C . PHE A 1 277 ? 14.477 -7.527 28.766 1 61.72 277 PHE A C 1
ATOM 2217 O O . PHE A 1 277 ? 14.641 -7.969 29.906 1 61.72 277 PHE A O 1
ATOM 2224 N N . SER A 1 278 ? 13.438 -6.809 28.453 1 64.19 278 SER A N 1
ATOM 2225 C CA . SER A 1 278 ? 12.523 -6.293 29.453 1 64.19 278 SER A CA 1
ATOM 2226 C C . SER A 1 278 ? 11.617 -7.391 30 1 64.19 278 SER A C 1
ATOM 2228 O O . SER A 1 278 ? 11.391 -7.48 31.203 1 64.19 278 SER A O 1
ATOM 2230 N N . LEU A 1 279 ? 11.148 -8.281 29.172 1 64.5 279 LEU A N 1
ATOM 2231 C CA . LEU A 1 279 ? 10.32 -9.422 29.547 1 64.5 279 LEU A CA 1
ATOM 2232 C C . LEU A 1 279 ? 11.109 -10.406 30.406 1 64.5 279 LEU A C 1
ATOM 2234 O O . LEU A 1 279 ? 10.602 -10.898 31.422 1 64.5 279 LEU A O 1
ATOM 2238 N N . SER A 1 280 ? 12.367 -10.633 30.016 1 64.69 280 SER A N 1
ATOM 2239 C CA . SER A 1 280 ? 13.273 -11.484 30.781 1 64.69 280 SER A CA 1
ATOM 2240 C C . SER A 1 280 ? 13.547 -10.891 32.156 1 64.69 280 SER A C 1
ATOM 2242 O O . SER A 1 280 ? 13.57 -11.609 33.156 1 64.69 280 SER A O 1
ATOM 2244 N N . MET A 1 281 ? 13.547 -9.617 32.219 1 71 281 MET A N 1
ATOM 2245 C CA . MET A 1 281 ? 13.797 -8.914 33.469 1 71 281 MET A CA 1
ATOM 2246 C C . MET A 1 281 ? 12.57 -8.969 34.375 1 71 281 MET A C 1
ATOM 2248 O O . MET A 1 281 ? 12.703 -9.172 35.594 1 71 281 MET A O 1
ATOM 2252 N N . ALA A 1 282 ? 11.461 -8.875 33.844 1 70.56 282 ALA A N 1
ATOM 2253 C CA . ALA A 1 282 ? 10.203 -8.945 34.562 1 70.56 282 ALA A CA 1
ATOM 2254 C C . ALA A 1 282 ? 9.977 -10.344 35.125 1 70.56 282 ALA A C 1
ATOM 2256 O O . ALA A 1 282 ? 9.562 -10.492 36.281 1 70.56 282 ALA A O 1
ATOM 2257 N N . LEU A 1 283 ? 10.281 -11.32 34.312 1 69.06 283 LEU A N 1
ATOM 2258 C CA . LEU A 1 283 ? 10.203 -12.711 34.75 1 69.06 283 LEU A CA 1
ATOM 2259 C C . LEU A 1 283 ? 11.219 -12.992 35.844 1 69.06 283 LEU A C 1
ATOM 2261 O O . LEU A 1 283 ? 10.906 -13.672 36.844 1 69.06 283 LEU A O 1
ATOM 2265 N N . ALA A 1 284 ? 12.422 -12.43 35.688 1 69.5 284 ALA A N 1
ATOM 2266 C CA . ALA A 1 284 ? 13.461 -12.539 36.719 1 69.5 284 ALA A CA 1
ATOM 2267 C C . ALA A 1 284 ? 13.023 -11.875 38.031 1 69.5 284 ALA A C 1
ATOM 2269 O O . ALA A 1 284 ? 13.211 -12.445 39.094 1 69.5 284 ALA A O 1
ATOM 2270 N N . LEU A 1 285 ? 12.367 -10.75 37.875 1 69.62 285 LEU A N 1
ATOM 2271 C CA . LEU A 1 285 ? 11.852 -10.031 39.031 1 69.62 285 LEU A CA 1
ATOM 2272 C C . LEU A 1 285 ? 10.742 -10.82 39.719 1 69.62 285 LEU A C 1
ATOM 2274 O O . LEU A 1 285 ? 10.688 -10.898 40.938 1 69.62 285 LEU A O 1
ATOM 2278 N N . ALA A 1 286 ? 9.914 -11.445 39.031 1 69.5 286 ALA A N 1
ATOM 2279 C CA . ALA A 1 286 ? 8.812 -12.258 39.562 1 69.5 286 ALA A CA 1
ATOM 2280 C C . ALA A 1 286 ? 9.336 -13.484 40.281 1 69.5 286 ALA A C 1
ATOM 2282 O O . ALA A 1 286 ? 8.844 -13.812 41.375 1 69.5 286 ALA A O 1
ATOM 2283 N N . ILE A 1 287 ? 10.359 -14.109 39.719 1 67.56 287 ILE A N 1
ATOM 2284 C CA . ILE A 1 287 ? 10.992 -15.266 40.344 1 67.56 287 ILE A CA 1
ATOM 2285 C C . ILE A 1 287 ? 11.664 -14.852 41.656 1 67.56 287 ILE A C 1
ATOM 2287 O O . ILE A 1 287 ? 11.531 -15.531 42.656 1 67.56 287 ILE A O 1
ATOM 2291 N N . ILE A 1 288 ? 12.352 -13.711 41.594 1 64.69 288 ILE A N 1
ATOM 2292 C CA . ILE A 1 288 ? 13.023 -13.195 42.781 1 64.69 288 ILE A CA 1
ATOM 2293 C C . ILE A 1 288 ? 12 -12.898 43.875 1 64.69 288 ILE A C 1
ATOM 2295 O O . ILE A 1 288 ? 12.188 -13.281 45.031 1 64.69 288 ILE A O 1
ATOM 2299 N N . CYS A 1 289 ? 10.914 -12.25 43.562 1 65.19 289 CYS A N 1
ATOM 2300 C CA . CYS A 1 289 ? 9.852 -11.945 44.5 1 65.19 289 CYS A CA 1
ATOM 2301 C C . CYS A 1 289 ? 9.242 -13.219 45.094 1 65.19 289 CYS A C 1
ATOM 2303 O O . CYS A 1 289 ? 8.977 -13.297 46.281 1 65.19 289 CYS A O 1
ATOM 2305 N N . TYR A 1 290 ? 9.031 -14.156 44.281 1 60.91 290 TYR A N 1
ATOM 2306 C CA . TYR A 1 290 ? 8.484 -15.445 44.688 1 60.91 290 TYR A CA 1
ATOM 2307 C C . TYR A 1 290 ? 9.438 -16.141 45.656 1 60.91 290 TYR A C 1
ATOM 2309 O O . TYR A 1 290 ? 9 -16.656 46.719 1 60.91 290 TYR A O 1
ATOM 2317 N N . VAL A 1 291 ? 10.719 -16.188 45.312 1 61.84 291 VAL A N 1
ATOM 2318 C CA . VAL A 1 291 ? 11.727 -16.812 46.156 1 61.84 291 VAL A CA 1
ATOM 2319 C C . VAL A 1 291 ? 11.805 -16.078 47.5 1 61.84 291 VAL A C 1
ATOM 2321 O O . VAL A 1 291 ? 11.867 -16.719 48.531 1 61.84 291 VAL A O 1
ATOM 2324 N N . VAL A 1 292 ? 11.758 -14.766 47.375 1 62.03 292 VAL A N 1
ATOM 2325 C CA . VAL A 1 292 ? 11.82 -13.977 48.594 1 62.03 292 VAL A CA 1
ATOM 2326 C C . VAL A 1 292 ? 10.594 -14.266 49.469 1 62.03 292 VAL A C 1
ATOM 2328 O O . VAL A 1 292 ? 10.695 -14.383 50.688 1 62.03 292 VAL A O 1
ATOM 2331 N N . ALA A 1 293 ? 9.492 -14.375 48.875 1 57.94 293 ALA A N 1
ATOM 2332 C CA . ALA A 1 293 ? 8.234 -14.609 49.594 1 57.94 293 ALA A CA 1
ATOM 2333 C C . ALA A 1 293 ? 8.211 -16 50.219 1 57.94 293 ALA A C 1
ATOM 2335 O O . ALA A 1 293 ? 7.578 -16.203 51.281 1 57.94 293 ALA A O 1
ATOM 2336 N N . THR A 1 294 ? 8.773 -16.922 49.5 1 55.47 294 THR A N 1
ATOM 2337 C CA . THR A 1 294 ? 8.797 -18.281 50 1 55.47 294 THR A CA 1
ATOM 2338 C C . THR A 1 294 ? 9.898 -18.438 51.062 1 55.47 294 THR A C 1
ATOM 2340 O O . THR A 1 294 ? 9.984 -19.469 51.719 1 55.47 294 THR A O 1
ATOM 2343 N N . ILE A 1 295 ? 10.844 -17.422 50.906 1 49.69 295 ILE A N 1
ATOM 2344 C CA . ILE A 1 295 ? 11.82 -17.406 52 1 49.69 295 ILE A CA 1
ATOM 2345 C C . ILE A 1 295 ? 11.117 -17.109 53.312 1 49.69 295 ILE A C 1
ATOM 2347 O O . ILE A 1 295 ? 10.477 -16.062 53.469 1 49.69 295 ILE A O 1
ATOM 2351 N N . ASP A 1 296 ? 10.57 -18.125 53.938 1 48.19 296 ASP A N 1
ATOM 2352 C CA . ASP A 1 296 ? 10.031 -18.062 55.281 1 48.19 296 ASP A CA 1
ATOM 2353 C C . ASP A 1 296 ? 10.875 -17.141 56.156 1 48.19 296 ASP A C 1
ATOM 2355 O O . ASP A 1 296 ? 12.102 -17.266 56.188 1 48.19 296 ASP A O 1
ATOM 2359 N N . PRO A 1 297 ? 10.438 -15.945 56.469 1 46.91 297 PRO A N 1
ATOM 2360 C CA . PRO A 1 297 ? 11.195 -15.133 57.438 1 46.91 297 PRO A CA 1
ATOM 2361 C C . PRO A 1 297 ? 11.688 -15.938 58.625 1 46.91 297 PRO A C 1
ATOM 2363 O O . PRO A 1 297 ? 12.172 -15.359 59.625 1 46.91 297 PRO A O 1
ATOM 2366 N N . GLY A 1 298 ? 11.352 -17.172 58.781 1 38.97 298 GLY A N 1
ATOM 2367 C CA . GLY A 1 298 ? 11.75 -17.781 60.031 1 38.97 298 GLY A CA 1
ATOM 2368 C C . GLY A 1 298 ? 13.242 -17.734 60.281 1 38.97 298 GLY A C 1
ATOM 2369 O O . GLY A 1 298 ? 13.695 -17.469 61.406 1 38.97 298 GLY A O 1
ATOM 2370 N N . PHE A 1 299 ? 14.016 -18.547 59.562 1 40.56 299 PHE A N 1
ATOM 2371 C CA . PHE A 1 299 ? 15.328 -18.938 60.062 1 40.56 299 PHE A CA 1
ATOM 2372 C C . PHE A 1 299 ? 16.312 -17.781 59.969 1 40.56 299 PHE A C 1
ATOM 2374 O O . PHE A 1 299 ? 16.125 -16.875 59.125 1 40.56 299 PHE A O 1
ATOM 2381 N N . ASP A 1 300 ? 17.266 -17.672 60.969 1 41.69 300 ASP A N 1
ATOM 2382 C CA . ASP A 1 300 ? 18.5 -16.938 61.188 1 41.69 300 ASP A CA 1
ATOM 2383 C C . ASP A 1 300 ? 19.25 -16.719 59.875 1 41.69 300 ASP A C 1
ATOM 2385 O O . ASP A 1 300 ? 20.078 -17.531 59.5 1 41.69 300 ASP A O 1
ATOM 2389 N N . SER A 1 301 ? 18.672 -16.391 58.875 1 38.72 301 SER A N 1
ATOM 2390 C CA . SER A 1 301 ? 19.359 -16.281 57.594 1 38.72 301 SER A CA 1
ATOM 2391 C C . SER A 1 301 ? 20.594 -15.391 57.719 1 38.72 301 SER A C 1
ATOM 2393 O O . SER A 1 301 ? 20.641 -14.484 58.562 1 38.72 301 SER A O 1
ATOM 2395 N N . ALA A 1 302 ? 21.812 -15.883 57.312 1 43.38 302 ALA A N 1
ATOM 2396 C CA . ALA A 1 302 ? 23.172 -15.352 57.438 1 43.38 302 ALA A CA 1
ATOM 2397 C C . ALA A 1 302 ? 23.188 -13.844 57.219 1 43.38 302 ALA A C 1
ATOM 2399 O O . ALA A 1 302 ? 23.984 -13.133 57.875 1 43.38 302 ALA A O 1
ATOM 2400 N N . PHE A 1 303 ? 22.219 -13.312 56.5 1 42.38 303 PHE A N 1
ATOM 2401 C CA . PHE A 1 303 ? 22.359 -11.898 56.219 1 42.38 303 PHE A CA 1
ATOM 2402 C C . PHE A 1 303 ? 21.938 -11.047 57.406 1 42.38 303 PHE A C 1
ATOM 2404 O O . PHE A 1 303 ? 22.547 -10.008 57.688 1 42.38 303 PHE A O 1
ATOM 2411 N N . TYR A 1 304 ? 20.891 -11.523 58.188 1 44.84 304 TYR A N 1
ATOM 2412 C CA . TYR A 1 304 ? 20.547 -10.742 59.375 1 44.84 304 TYR A CA 1
ATOM 2413 C C . TYR A 1 304 ? 21.578 -10.93 60.469 1 44.84 304 TYR A C 1
ATOM 2415 O O . TYR A 1 304 ? 21.766 -10.039 61.312 1 44.84 304 TYR A O 1
ATOM 2423 N N . ARG A 1 305 ? 22.297 -12.062 60.438 1 46.22 305 ARG A N 1
ATOM 2424 C CA . ARG A 1 305 ? 23.406 -12.188 61.406 1 46.22 305 ARG A CA 1
ATOM 2425 C C . ARG A 1 305 ? 24.5 -11.18 61.094 1 46.22 305 ARG A C 1
ATOM 2427 O O . ARG A 1 305 ? 25.125 -10.633 62 1 46.22 305 ARG A O 1
ATOM 2434 N N . VAL A 1 306 ? 24.734 -10.914 59.75 1 44.56 306 VAL A N 1
ATOM 2435 C CA . VAL A 1 306 ? 25.828 -9.992 59.469 1 44.56 306 VAL A CA 1
ATOM 2436 C C . VAL A 1 306 ? 25.406 -8.562 59.781 1 44.56 306 VAL A C 1
ATOM 2438 O O . VAL A 1 306 ? 26.188 -7.789 60.344 1 44.56 306 VAL A O 1
ATOM 2441 N N . SER A 1 307 ? 24.141 -8.273 59.594 1 42.38 307 SER A N 1
ATOM 2442 C CA . SER A 1 307 ? 23.734 -6.891 59.844 1 42.38 307 SER A CA 1
ATOM 2443 C C . SER A 1 307 ? 23.625 -6.613 61.344 1 42.38 307 SER A C 1
ATOM 2445 O O . SER A 1 307 ? 23.859 -5.492 61.781 1 42.38 307 SER A O 1
ATOM 2447 N N . ARG A 1 308 ? 23.172 -7.707 62.156 1 44.72 308 ARG A N 1
ATOM 2448 C CA . ARG A 1 308 ? 23.125 -7.488 63.594 1 44.72 308 ARG A CA 1
ATOM 2449 C C . ARG A 1 308 ? 24.531 -7.414 64.188 1 44.72 308 ARG A C 1
ATOM 2451 O O . ARG A 1 308 ? 24.781 -6.66 65.125 1 44.72 308 ARG A O 1
ATOM 2458 N N . LYS A 1 309 ? 25.484 -8.281 63.656 1 44.75 309 LYS A N 1
ATOM 2459 C CA . LYS A 1 309 ? 26.844 -8.195 64.188 1 44.75 309 LYS A CA 1
ATOM 2460 C C . LYS A 1 309 ? 27.453 -6.828 63.875 1 44.75 309 LYS A C 1
ATOM 2462 O O . LYS A 1 309 ? 28.234 -6.297 64.688 1 44.75 309 LYS A O 1
ATOM 2467 N N . LEU A 1 310 ? 27.016 -6.211 62.781 1 45.94 310 LEU A N 1
ATOM 2468 C CA . LEU A 1 310 ? 27.594 -4.906 62.438 1 45.94 310 LEU A CA 1
ATOM 2469 C C . LEU A 1 310 ? 26.984 -3.814 63.344 1 45.94 310 LEU A C 1
ATOM 2471 O O . LEU A 1 310 ? 27.688 -2.879 63.719 1 45.94 310 LEU A O 1
ATOM 2475 N N . VAL A 1 311 ? 25.672 -4.047 63.719 1 46.84 311 VAL A N 1
ATOM 2476 C CA . VAL A 1 311 ? 25.062 -3.029 64.562 1 46.84 311 VAL A CA 1
ATOM 2477 C C . VAL A 1 311 ? 25.562 -3.201 66 1 46.84 311 VAL A C 1
ATOM 2479 O O . VAL A 1 311 ? 25.812 -2.217 66.688 1 46.84 311 VAL A O 1
ATOM 2482 N N . TYR A 1 312 ? 25.781 -4.48 66.5 1 46.69 312 TYR A N 1
ATOM 2483 C CA . TYR A 1 312 ? 26.281 -4.66 67.812 1 46.69 312 TYR A CA 1
ATOM 2484 C C . TYR A 1 312 ? 27.703 -4.137 67.938 1 46.69 312 TYR A C 1
ATOM 2486 O O . TYR A 1 312 ? 28.078 -3.596 69 1 46.69 312 TYR A O 1
ATOM 2494 N N . ARG A 1 313 ? 28.5 -4.18 66.938 1 45.09 313 ARG A N 1
ATOM 2495 C CA . ARG A 1 313 ? 29.844 -3.658 67.062 1 45.09 313 ARG A CA 1
ATOM 2496 C C . ARG A 1 313 ? 29.844 -2.137 67.188 1 45.09 313 ARG A C 1
ATOM 2498 O O . ARG A 1 313 ? 30.672 -1.559 67.875 1 45.09 313 ARG A O 1
ATOM 2505 N N . SER A 1 314 ? 28.844 -1.546 66.562 1 43.66 314 SER A N 1
ATOM 2506 C CA . SER A 1 314 ? 28.859 -0.088 66.625 1 43.66 314 SER A CA 1
ATOM 2507 C C . SER A 1 314 ? 28.406 0.422 68 1 43.66 314 SER A C 1
ATOM 2509 O O . SER A 1 314 ? 28.797 1.512 68.438 1 43.66 314 SER A O 1
ATOM 2511 N N . SER A 1 315 ? 27.547 -0.383 68.688 1 44.5 315 SER A N 1
ATOM 2512 C CA . SER A 1 315 ? 27.078 0.154 70 1 44.5 315 SER A CA 1
ATOM 2513 C C . SER A 1 315 ? 28.141 0.013 71.062 1 44.5 315 SER A C 1
ATOM 2515 O O . SER A 1 315 ? 27.984 0.57 72.125 1 44.5 315 SER A O 1
ATOM 2517 N N . LYS A 1 316 ? 29.062 -0.882 71 1 40.78 316 LYS A N 1
ATOM 2518 C CA . LYS A 1 316 ? 30.062 -0.957 72.062 1 40.78 316 LYS A CA 1
ATOM 2519 C C . LYS A 1 316 ? 30.984 0.252 72.062 1 40.78 316 LYS A C 1
ATOM 2521 O O . LYS A 1 316 ? 31.781 0.453 73 1 40.78 316 LYS A O 1
ATOM 2526 N N . LYS A 1 317 ? 31.234 0.721 70.875 1 37.12 317 LYS A N 1
ATOM 2527 C CA . LYS A 1 317 ? 32.25 1.766 70.938 1 37.12 317 LYS A CA 1
ATOM 2528 C C . LYS A 1 317 ? 31.703 2.996 71.688 1 37.12 317 LYS A C 1
ATOM 2530 O O . LYS A 1 317 ? 32.438 3.973 71.875 1 37.12 317 LYS A O 1
ATOM 2535 N N . LYS A 1 318 ? 30.25 3.002 71.688 1 36 318 LYS A N 1
ATOM 2536 C CA . LYS A 1 318 ? 29.875 4.277 72.312 1 36 318 LYS A CA 1
ATOM 2537 C C . LYS A 1 318 ? 29.906 4.191 73.812 1 36 318 LYS A C 1
ATOM 2539 O O . LYS A 1 318 ? 29.656 5.184 74.5 1 36 318 LYS A O 1
ATOM 2544 N N . ASN A 1 319 ? 30.172 3.01 74.375 1 31.84 319 ASN A N 1
ATOM 2545 C CA . ASN A 1 319 ? 30.469 3.254 75.812 1 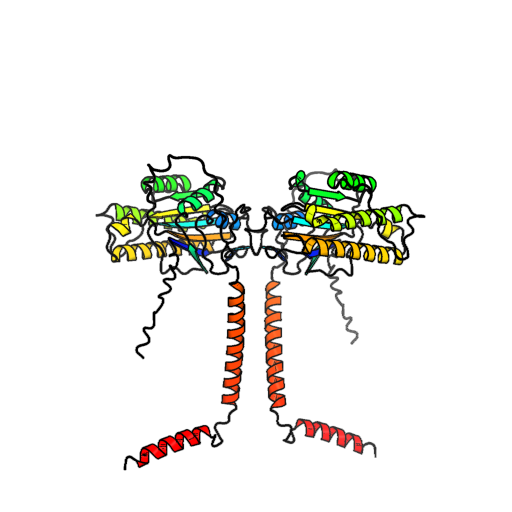31.84 319 ASN A CA 1
ATOM 2546 C C . ASN A 1 319 ? 31.969 3.467 76 1 31.84 319 ASN A C 1
ATOM 2548 O O . ASN A 1 319 ? 32.781 2.723 75.5 1 31.84 319 ASN A O 1
ATOM 2552 N N . MET B 1 1 ? -35.062 -44.719 26.188 1 25.19 1 MET B N 1
ATOM 2553 C CA . MET B 1 1 ? -33.75 -44.062 26.094 1 25.19 1 MET B CA 1
ATOM 2554 C C . MET B 1 1 ? -33.375 -43.781 24.641 1 25.19 1 MET B C 1
ATOM 2556 O O . MET B 1 1 ? -32.25 -43.375 24.344 1 25.19 1 MET B O 1
ATOM 2560 N N . LEU B 1 2 ? -34 -44.406 23.734 1 32.22 2 LEU B N 1
ATOM 2561 C CA . LEU B 1 2 ? -33.625 -44.219 22.344 1 32.22 2 LEU B CA 1
ATOM 2562 C C . LEU B 1 2 ? -33.844 -42.781 21.906 1 32.22 2 LEU B C 1
ATOM 2564 O O . LEU B 1 2 ? -34.969 -42.375 21.609 1 32.22 2 LEU B O 1
ATOM 2568 N N . PHE B 1 3 ? -33.5 -41.75 22.75 1 37 3 PHE B N 1
ATOM 2569 C CA . PHE B 1 3 ? -33.438 -40.375 22.297 1 37 3 PHE B CA 1
ATOM 2570 C C . PHE B 1 3 ? -32.75 -40.281 20.938 1 37 3 PHE B C 1
ATOM 2572 O O . PHE B 1 3 ? -31.609 -40.688 20.781 1 37 3 PHE B O 1
ATOM 2579 N N . THR B 1 4 ? -33.531 -40.5 19.859 1 38 4 THR B N 1
ATOM 2580 C CA . THR B 1 4 ? -33.188 -40.156 18.484 1 38 4 THR B CA 1
ATOM 2581 C C . THR B 1 4 ? -32.406 -38.844 18.438 1 38 4 THR B C 1
ATOM 2583 O O . THR B 1 4 ? -32.969 -37.781 18.766 1 38 4 THR B O 1
ATOM 2586 N N . PHE B 1 5 ? -31.125 -38.781 18.812 1 34.91 5 PHE B N 1
ATOM 2587 C CA . PHE B 1 5 ? -30.156 -37.75 18.516 1 34.91 5 PHE B CA 1
ATOM 2588 C C . PHE B 1 5 ? -30.297 -37.281 17.078 1 34.91 5 PHE B C 1
ATOM 2590 O O . PHE B 1 5 ? -29.984 -38.031 16.141 1 34.91 5 PHE B O 1
ATOM 2597 N N . LEU B 1 6 ? -31.375 -36.594 16.719 1 35.97 6 LEU B N 1
ATOM 2598 C CA . LEU B 1 6 ? -31.391 -35.781 15.508 1 35.97 6 LEU B CA 1
ATOM 2599 C C . LEU B 1 6 ? -30.062 -35.062 15.32 1 35.97 6 LEU B C 1
ATOM 2601 O O . LEU B 1 6 ? -29.781 -34.094 16.031 1 35.97 6 LEU B O 1
ATOM 2605 N N . THR B 1 7 ? -28.953 -35.812 15.164 1 35.34 7 THR B N 1
ATOM 2606 C CA . THR B 1 7 ? -27.719 -35.219 14.68 1 35.34 7 THR B CA 1
ATOM 2607 C C . THR B 1 7 ? -28.016 -34.25 13.531 1 35.34 7 THR B C 1
ATOM 2609 O O . THR B 1 7 ? -28.469 -34.688 12.461 1 35.34 7 THR B O 1
ATOM 2612 N N . LEU B 1 8 ? -28.609 -33.125 13.789 1 37.03 8 LEU B N 1
ATOM 2613 C CA . LEU B 1 8 ? -28.531 -32.031 12.844 1 37.03 8 LEU B CA 1
ATOM 2614 C C . LEU B 1 8 ? -27.141 -31.969 12.203 1 37.03 8 LEU B C 1
ATOM 2616 O O . LEU B 1 8 ? -26.156 -31.641 12.867 1 37.03 8 LEU B O 1
ATOM 2620 N N . PHE B 1 9 ? -26.875 -32.938 11.359 1 36.56 9 PHE B N 1
ATOM 2621 C CA . PHE B 1 9 ? -25.75 -32.781 10.445 1 36.56 9 PHE B CA 1
ATOM 2622 C C . PHE B 1 9 ? -25.719 -31.359 9.875 1 36.56 9 PHE B C 1
ATOM 2624 O O . PHE B 1 9 ? -26.562 -31 9.055 1 36.56 9 PHE B O 1
ATOM 2631 N N . LEU B 1 10 ? -25.5 -30.375 10.68 1 36.84 10 LEU B N 1
ATOM 2632 C CA . LEU B 1 10 ? -25.062 -29.109 10.094 1 36.84 10 LEU B CA 1
ATOM 2633 C C . LEU B 1 10 ? -24.141 -29.344 8.906 1 36.84 10 LEU B C 1
ATOM 2635 O O . LEU B 1 10 ? -23 -29.781 9.078 1 36.84 10 LEU B O 1
ATOM 2639 N N . PHE B 1 11 ? -24.641 -29.891 7.793 1 37 11 PHE B N 1
ATOM 2640 C CA . PHE B 1 11 ? -23.906 -29.797 6.531 1 37 11 PHE B CA 1
ATOM 2641 C C . PHE B 1 11 ? -23.281 -28.422 6.367 1 37 11 PHE B C 1
ATOM 2643 O O . PHE B 1 11 ? -23.969 -27.438 6.062 1 37 11 PHE B O 1
ATOM 2650 N N . THR B 1 12 ? -22.422 -28.016 7.211 1 39.31 12 THR B N 1
ATOM 2651 C CA . THR B 1 12 ? -21.625 -26.859 6.805 1 39.31 12 THR B CA 1
ATOM 2652 C C . THR B 1 12 ? -21.141 -27.016 5.367 1 39.31 12 THR B C 1
ATOM 2654 O O . THR B 1 12 ? -20.359 -27.906 5.07 1 39.31 12 THR B O 1
ATOM 2657 N N . ALA B 1 13 ? -21.969 -26.875 4.422 1 40.12 13 ALA B N 1
ATOM 2658 C CA . ALA B 1 13 ? -21.516 -26.719 3.047 1 40.12 13 ALA B CA 1
ATOM 2659 C C . ALA B 1 13 ? -20.172 -25.984 2.996 1 40.12 13 ALA B C 1
ATOM 2661 O O . ALA B 1 13 ? -20.125 -24.766 3.227 1 40.12 13 ALA B O 1
ATOM 2662 N N . ARG B 1 14 ? -19.141 -26.516 3.605 1 44.09 14 ARG B N 1
ATOM 2663 C CA . ARG B 1 14 ? -17.828 -25.922 3.398 1 44.09 14 ARG B CA 1
ATOM 2664 C C . ARG B 1 14 ? -17.625 -25.516 1.942 1 44.09 14 ARG B C 1
ATOM 2666 O O . ARG B 1 14 ? -17.797 -26.328 1.035 1 44.09 14 ARG B O 1
ATOM 2673 N N . ILE B 1 15 ? -18.078 -24.344 1.601 1 53.84 15 ILE B N 1
ATOM 2674 C CA . ILE B 1 15 ? -17.75 -23.859 0.27 1 53.84 15 ILE B CA 1
ATOM 2675 C C . ILE B 1 15 ? -16.359 -24.328 -0.131 1 53.84 15 ILE B C 1
ATOM 2677 O O . ILE B 1 15 ? -15.375 -24.047 0.557 1 53.84 15 ILE B O 1
ATOM 2681 N N . ARG B 1 16 ? -16.328 -25.484 -0.803 1 64.12 16 ARG B N 1
ATOM 2682 C CA . ARG B 1 16 ? -15.109 -26.109 -1.298 1 64.12 16 ARG B CA 1
ATOM 2683 C C . ARG B 1 16 ? -14.305 -25.141 -2.158 1 64.12 16 ARG B C 1
ATOM 2685 O O . ARG B 1 16 ? -14.859 -24.469 -3.031 1 64.12 16 ARG B O 1
ATOM 2692 N N . ALA B 1 17 ? -13.164 -24.75 -1.777 1 76.19 17 ALA B N 1
ATOM 2693 C CA . ALA B 1 17 ? -12.219 -23.953 -2.547 1 76.19 17 ALA B CA 1
ATOM 2694 C C . ALA B 1 17 ? -11.93 -24.594 -3.9 1 76.19 17 ALA B C 1
ATOM 2696 O O . ALA B 1 17 ? -11.891 -25.812 -4.016 1 76.19 17 ALA B O 1
ATOM 2697 N N . ASP B 1 18 ? -11.945 -23.797 -4.957 1 86.38 18 ASP B N 1
ATOM 2698 C CA . ASP B 1 18 ? -11.719 -24.234 -6.328 1 86.38 18 ASP B CA 1
ATOM 2699 C C . ASP B 1 18 ? -10.234 -24.172 -6.695 1 86.38 18 ASP B C 1
ATOM 2701 O O . ASP B 1 18 ? -9.844 -24.547 -7.801 1 86.38 18 ASP B O 1
ATOM 2705 N N . GLY B 1 19 ? -9.461 -23.719 -5.691 1 93.06 19 GLY B N 1
ATOM 2706 C CA . GLY B 1 19 ? -8.031 -23.609 -5.93 1 93.06 19 GLY B CA 1
ATOM 2707 C C . GLY B 1 19 ? -7.27 -23.047 -4.738 1 93.06 19 GLY B C 1
ATOM 2708 O O . GLY B 1 19 ? -7.797 -23 -3.627 1 93.06 19 GLY B O 1
ATOM 2709 N N . GLU B 1 20 ? -6.051 -22.812 -5.07 1 94.62 20 GLU B N 1
ATOM 2710 C CA . GLU B 1 20 ? -5.188 -22.312 -4.004 1 94.62 20 GLU B CA 1
ATOM 2711 C C . GLU B 1 20 ? -4.141 -21.344 -4.551 1 94.62 20 GLU B C 1
ATOM 2713 O O . GLU B 1 20 ? -3.697 -21.484 -5.691 1 94.62 20 GLU B O 1
ATOM 2718 N N . LEU B 1 21 ? -3.873 -20.344 -3.781 1 96.5 21 LEU B N 1
ATOM 2719 C CA . LEU B 1 21 ? -2.74 -19.469 -4.02 1 96.5 21 LEU B CA 1
ATOM 2720 C C . LEU B 1 21 ? -1.637 -19.703 -2.994 1 96.5 21 LEU B C 1
ATOM 2722 O O . LEU B 1 21 ? -1.861 -19.547 -1.791 1 96.5 21 LEU B O 1
ATOM 2726 N N . ARG B 1 22 ? -0.505 -20.078 -3.469 1 97.19 22 ARG B N 1
ATOM 2727 C CA . ARG B 1 22 ? 0.637 -20.312 -2.59 1 97.19 22 ARG B CA 1
ATOM 2728 C C . ARG B 1 22 ? 1.733 -19.266 -2.832 1 97.19 22 ARG B C 1
ATOM 2730 O O . ARG B 1 22 ? 2.109 -19.016 -3.977 1 97.19 22 ARG B O 1
ATOM 2737 N N . VAL B 1 23 ? 2.17 -18.672 -1.739 1 98 23 VAL B N 1
ATOM 2738 C CA . VAL B 1 23 ? 3.289 -17.734 -1.783 1 98 23 VAL B CA 1
ATOM 2739 C C . VAL B 1 23 ? 4.582 -18.453 -1.401 1 98 23 VAL B C 1
ATOM 2741 O O . VAL B 1 23 ? 4.715 -18.953 -0.281 1 98 23 VAL B O 1
ATOM 2744 N N . LEU B 1 24 ? 5.516 -18.469 -2.307 1 97.69 24 LEU B N 1
ATOM 2745 C CA . LEU B 1 24 ? 6.738 -19.234 -2.059 1 97.69 24 LEU B CA 1
ATOM 2746 C C . LEU B 1 24 ? 7.898 -18.312 -1.725 1 97.69 24 LEU B C 1
ATOM 2748 O O . LEU B 1 24 ? 8.844 -18.703 -1.036 1 97.69 24 LEU B O 1
ATOM 2752 N N . HIS B 1 25 ? 7.88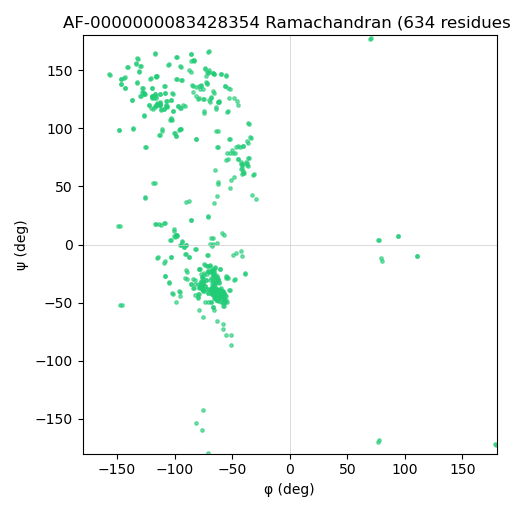7 -17.172 -2.277 1 97.69 25 HIS B N 1
ATOM 2753 C CA . HIS B 1 25 ? 8.93 -16.172 -2.068 1 97.69 25 HIS B CA 1
ATOM 2754 C C . HIS B 1 25 ? 8.336 -14.773 -2.037 1 97.69 25 HIS B C 1
ATOM 2756 O O . HIS B 1 25 ? 7.438 -14.453 -2.816 1 97.69 25 HIS B O 1
ATOM 2762 N N . THR B 1 26 ? 8.742 -13.961 -1.089 1 97.5 26 THR B N 1
ATOM 2763 C CA . THR B 1 26 ? 8.219 -12.609 -0.925 1 97.5 26 THR B CA 1
ATOM 2764 C C . THR B 1 26 ? 9.305 -11.672 -0.413 1 97.5 26 THR B C 1
ATOM 2766 O O . THR B 1 26 ? 10.141 -12.062 0.409 1 97.5 26 THR B O 1
ATOM 2769 N N . PRO B 1 27 ? 9.344 -10.5 -0.972 1 95.19 27 PRO B N 1
ATOM 2770 C CA . PRO B 1 27 ? 10.25 -9.508 -0.388 1 95.19 27 PRO B CA 1
ATOM 2771 C C . PRO B 1 27 ? 9.781 -9.008 0.975 1 95.19 27 PRO B C 1
ATOM 2773 O O . PRO B 1 27 ? 8.625 -9.211 1.346 1 95.19 27 PRO B O 1
ATOM 2776 N N . PRO B 1 28 ? 10.625 -8.352 1.686 1 93.12 28 PRO B N 1
ATOM 2777 C CA . PRO B 1 28 ? 10.25 -7.883 3.023 1 93.12 28 PRO B CA 1
ATOM 2778 C C . PRO B 1 28 ? 9.18 -6.801 2.99 1 93.12 28 PRO B C 1
ATOM 2780 O O . PRO B 1 28 ? 8.469 -6.598 3.98 1 93.12 28 PRO B O 1
ATOM 2783 N N . SER B 1 29 ? 8.984 -6.078 1.924 1 93.06 29 SER B N 1
ATOM 2784 C CA . SER B 1 29 ? 8.039 -4.977 1.811 1 93.06 29 SER B CA 1
ATOM 2785 C C . SER B 1 29 ? 6.602 -5.48 1.791 1 93.06 29 SER B C 1
ATOM 2787 O O . SER B 1 29 ? 5.664 -4.723 2.051 1 93.06 29 SER B O 1
ATOM 2789 N N . VAL B 1 30 ? 6.461 -6.789 1.495 1 96.31 30 VAL B N 1
ATOM 2790 C CA . VAL B 1 30 ? 5.129 -7.371 1.374 1 96.31 30 VAL B CA 1
ATOM 2791 C C . VAL B 1 30 ? 4.957 -8.484 2.404 1 96.31 30 VAL B C 1
ATOM 2793 O O . VAL B 1 30 ? 5.789 -9.391 2.494 1 96.31 30 VAL B O 1
ATOM 2796 N N . LYS B 1 31 ? 3.879 -8.375 3.146 1 96.19 31 LYS B N 1
ATOM 2797 C CA . LYS B 1 31 ? 3.627 -9.367 4.191 1 96.19 31 LYS B CA 1
ATOM 2798 C C . LYS B 1 31 ? 2.316 -10.102 3.941 1 96.19 31 LYS B C 1
ATOM 2800 O O . LYS B 1 31 ? 1.306 -9.484 3.6 1 96.19 31 LYS B O 1
ATOM 2805 N N . TRP B 1 32 ? 2.398 -11.359 4.09 1 97.31 32 TRP B N 1
ATOM 2806 C CA . TRP B 1 32 ? 1.235 -12.234 3.945 1 97.31 32 TRP B CA 1
ATOM 2807 C C . TRP B 1 32 ? 0.76 -12.734 5.305 1 97.31 32 TRP B C 1
ATOM 2809 O O . TRP B 1 32 ? 1.517 -13.375 6.035 1 97.31 32 TRP B O 1
ATOM 2819 N N . ILE B 1 33 ? -0.459 -12.344 5.562 1 95.06 33 ILE B N 1
ATOM 2820 C CA . ILE B 1 33 ? -0.927 -12.562 6.926 1 95.06 33 ILE B CA 1
ATOM 2821 C C . ILE B 1 33 ? -2.311 -13.211 6.898 1 95.06 33 ILE B C 1
ATOM 2823 O O . ILE B 1 33 ? -2.979 -13.219 5.859 1 95.06 33 ILE B O 1
ATOM 2827 N N . GLY B 1 34 ? -2.672 -13.844 8 1 92.75 34 GLY B N 1
ATOM 2828 C CA . GLY B 1 34 ? -4.016 -14.383 8.141 1 92.75 34 GLY B CA 1
ATOM 2829 C C . GLY B 1 34 ? -4.219 -15.68 7.371 1 92.75 34 GLY B C 1
ATOM 2830 O O . GLY B 1 34 ? -3.254 -16.312 6.938 1 92.75 34 GLY B O 1
ATOM 2831 N N . GLY B 1 35 ? -5.547 -16.156 7.219 1 90.19 35 GLY B N 1
ATOM 2832 C CA . GLY B 1 35 ? -5.891 -17.406 6.555 1 90.19 35 GLY B CA 1
ATOM 2833 C C . GLY B 1 35 ? -7.242 -17.359 5.871 1 90.19 35 GLY B C 1
ATOM 2834 O O . GLY B 1 35 ? -7.789 -18.406 5.5 1 90.19 35 GLY B O 1
ATOM 2835 N N . ASP B 1 36 ? -7.648 -16.125 5.746 1 90.69 36 ASP B N 1
ATOM 2836 C CA . ASP B 1 36 ? -8.945 -15.977 5.098 1 90.69 36 ASP B CA 1
ATOM 2837 C C . ASP B 1 36 ? -8.883 -16.406 3.635 1 90.69 36 ASP B C 1
ATOM 2839 O O . ASP B 1 36 ? -7.883 -16.188 2.955 1 90.69 36 ASP B O 1
ATOM 2843 N N . GLN B 1 37 ? -9.984 -16.922 3.213 1 93.31 37 GLN B N 1
ATOM 2844 C CA . GLN B 1 37 ? -10.07 -17.312 1.808 1 93.31 37 GLN B CA 1
ATOM 2845 C C . GLN B 1 37 ? -10.125 -16.078 0.903 1 93.31 37 GLN B C 1
ATOM 2847 O O . GLN B 1 37 ? -10.633 -15.031 1.3 1 93.31 37 GLN B O 1
ATOM 2852 N N . LEU B 1 38 ? -9.57 -16.266 -0.229 1 94.19 38 LEU B N 1
ATOM 2853 C CA . LEU B 1 38 ? -9.562 -15.188 -1.214 1 94.19 38 LEU B CA 1
ATOM 2854 C C . LEU B 1 38 ? -10.531 -15.484 -2.352 1 94.19 38 LEU B C 1
ATOM 2856 O O . LEU B 1 38 ? -10.484 -16.562 -2.953 1 94.19 38 LEU B O 1
ATOM 2860 N N . ASP B 1 39 ? -11.43 -14.562 -2.545 1 92.19 39 ASP B N 1
ATOM 2861 C CA . ASP B 1 39 ? -12.234 -14.633 -3.762 1 92.19 39 ASP B CA 1
ATOM 2862 C C . ASP B 1 39 ? -11.359 -14.508 -5.008 1 92.19 39 ASP B C 1
ATOM 2864 O O . ASP B 1 39 ? -10.648 -13.516 -5.172 1 92.19 39 ASP B O 1
ATOM 2868 N N . SER B 1 40 ? -11.43 -15.508 -5.879 1 93.12 40 SER B N 1
ATOM 2869 C CA . SER B 1 40 ? -10.57 -15.562 -7.059 1 93.12 40 SER B CA 1
ATOM 2870 C C . SER B 1 40 ? -10.805 -14.359 -7.965 1 93.12 40 SER B C 1
ATOM 2872 O O . SER B 1 40 ? -9.93 -13.992 -8.758 1 93.12 40 SER B O 1
ATOM 2874 N N . PHE B 1 41 ? -11.938 -13.734 -7.836 1 90.75 41 PHE B N 1
ATOM 2875 C CA . PHE B 1 41 ? -12.258 -12.547 -8.609 1 90.75 41 PHE B CA 1
ATOM 2876 C C . PHE B 1 41 ? -11.289 -11.414 -8.289 1 90.75 41 PHE B C 1
ATOM 2878 O O . PHE B 1 41 ? -10.938 -10.625 -9.172 1 90.75 41 PHE B O 1
ATOM 2885 N N . TYR B 1 42 ? -10.773 -11.375 -7.062 1 91.94 42 TYR B N 1
ATOM 2886 C CA . TYR B 1 42 ? -9.961 -10.25 -6.598 1 91.94 42 TYR B CA 1
ATOM 2887 C C . TYR B 1 42 ? -8.477 -10.578 -6.695 1 91.94 42 TYR B C 1
ATOM 2889 O O . TYR B 1 42 ? -7.637 -9.805 -6.223 1 91.94 42 TYR B O 1
ATOM 2897 N N . LEU B 1 43 ? -8.141 -11.695 -7.305 1 94.38 43 LEU B N 1
ATOM 2898 C CA . LEU B 1 43 ? -6.742 -12.086 -7.422 1 94.38 43 LEU B CA 1
ATOM 2899 C C . LEU B 1 43 ? -5.941 -11.023 -8.172 1 94.38 43 LEU B C 1
ATOM 2901 O O . LEU B 1 43 ? -4.805 -10.727 -7.801 1 94.38 43 LEU B O 1
ATOM 2905 N N . SER B 1 44 ? -6.531 -10.469 -9.195 1 94.56 44 SER B N 1
ATOM 2906 C CA . SER B 1 44 ? -5.855 -9.43 -9.961 1 94.56 44 SER B CA 1
ATOM 2907 C C . SER B 1 44 ? -5.457 -8.258 -9.07 1 94.56 44 SER B C 1
ATOM 2909 O O . SER B 1 44 ? -4.32 -7.777 -9.133 1 94.56 44 SER B O 1
ATOM 2911 N N . GLU B 1 45 ? -6.398 -7.84 -8.234 1 92.75 45 GLU B N 1
ATOM 2912 C CA . GLU B 1 45 ? -6.16 -6.711 -7.344 1 92.75 45 GLU B CA 1
ATOM 2913 C C . GLU B 1 45 ? -5.047 -7.023 -6.348 1 92.75 45 GLU B C 1
ATOM 2915 O O . GLU B 1 45 ? -4.242 -6.148 -6.016 1 92.75 45 GLU B O 1
ATOM 2920 N N . VAL B 1 46 ? -5.043 -8.219 -5.887 1 94.88 46 VAL B N 1
ATOM 2921 C CA . VAL B 1 46 ? -4.027 -8.641 -4.926 1 94.88 46 VAL B CA 1
ATOM 2922 C C . VAL B 1 46 ? -2.645 -8.57 -5.57 1 94.88 46 VAL B C 1
ATOM 2924 O O . VAL B 1 46 ? -1.713 -8 -4.996 1 94.88 46 VAL B O 1
ATOM 2927 N N . LEU B 1 47 ? -2.527 -9.086 -6.754 1 95.69 47 LEU B N 1
ATOM 2928 C CA . LEU B 1 47 ? -1.248 -9.078 -7.453 1 95.69 47 LEU B CA 1
ATOM 2929 C C . LEU B 1 47 ? -0.81 -7.648 -7.766 1 95.69 47 LEU B C 1
ATOM 2931 O O . LEU B 1 47 ? 0.359 -7.301 -7.582 1 95.69 47 LEU B O 1
ATOM 2935 N N . LEU B 1 48 ? -1.753 -6.816 -8.148 1 93.75 48 LEU B N 1
ATOM 2936 C CA . LEU B 1 48 ? -1.451 -5.422 -8.453 1 93.75 48 LEU B CA 1
ATOM 2937 C C . LEU B 1 48 ? -0.983 -4.676 -7.211 1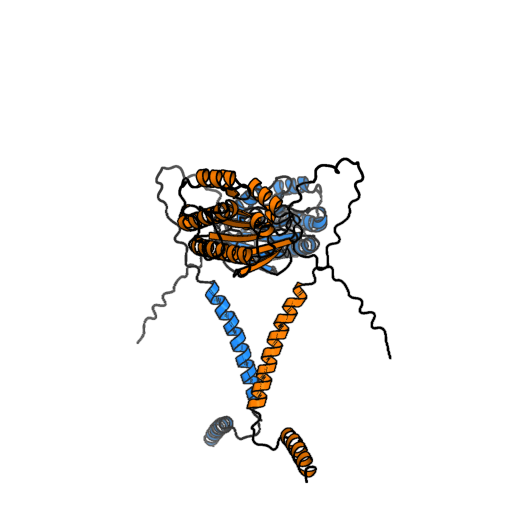 93.75 48 LEU B C 1
ATOM 2939 O O . LEU B 1 48 ? -0.049 -3.875 -7.277 1 93.75 48 LEU B O 1
ATOM 2943 N N . ALA B 1 49 ? -1.617 -4.938 -6.117 1 92.69 49 ALA B N 1
ATOM 2944 C CA . ALA B 1 49 ? -1.287 -4.262 -4.867 1 92.69 49 ALA B CA 1
ATOM 2945 C C . ALA B 1 49 ? 0.151 -4.555 -4.445 1 92.69 49 ALA B C 1
ATOM 2947 O O . ALA B 1 49 ? 0.82 -3.697 -3.863 1 92.69 49 ALA B O 1
ATOM 2948 N N . THR B 1 50 ? 0.659 -5.727 -4.75 1 94.75 50 THR B N 1
ATOM 2949 C CA . THR B 1 50 ? 2.012 -6.094 -4.352 1 94.75 50 THR B CA 1
ATOM 2950 C C . THR B 1 50 ? 3.045 -5.277 -5.125 1 94.75 50 THR B C 1
ATOM 2952 O O . THR B 1 50 ? 4.207 -5.203 -4.727 1 94.75 50 THR B O 1
ATOM 2955 N N . GLN B 1 51 ? 2.611 -4.699 -6.215 1 93.06 51 GLN B N 1
ATOM 2956 C CA . GLN B 1 51 ? 3.518 -3.855 -6.988 1 93.06 51 GLN B CA 1
ATOM 2957 C C . GLN B 1 51 ? 3.217 -2.375 -6.766 1 93.06 51 GLN B C 1
ATOM 2959 O O . GLN B 1 51 ? 3.762 -1.515 -7.461 1 93.06 51 GLN B O 1
ATOM 2964 N N . GLY B 1 52 ? 2.277 -2.102 -5.879 1 89.12 52 GLY B N 1
ATOM 2965 C CA . GLY B 1 52 ? 2.006 -0.727 -5.488 1 89.12 52 GLY B CA 1
ATOM 2966 C C . GLY B 1 52 ? 0.895 -0.085 -6.297 1 89.12 52 GLY B C 1
ATOM 2967 O O . GLY B 1 52 ? 0.668 1.123 -6.203 1 89.12 52 GLY B O 1
ATOM 2968 N N . HIS B 1 53 ? 0.268 -0.87 -7.082 1 88.06 53 HIS B N 1
ATOM 2969 C CA . HIS B 1 53 ? -0.866 -0.323 -7.82 1 88.06 53 HIS B CA 1
ATOM 2970 C C . HIS B 1 53 ? -2.096 -0.198 -6.926 1 88.06 53 HIS B C 1
ATOM 2972 O O . HIS B 1 53 ? -2.297 -1.014 -6.023 1 88.06 53 HIS B O 1
ATOM 2978 N N . THR B 1 54 ? -2.734 0.991 -7.117 1 76.62 54 THR B N 1
ATOM 2979 C CA . THR B 1 54 ? -3.934 1.202 -6.309 1 76.62 54 THR B CA 1
ATOM 2980 C C . THR B 1 54 ? -5.012 0.184 -6.668 1 76.62 54 THR B C 1
ATOM 2982 O O . THR B 1 54 ? -5.289 -0.046 -7.848 1 76.62 54 THR B O 1
ATOM 2985 N N . ALA B 1 55 ? -5.359 -0.637 -5.699 1 67.12 55 ALA B N 1
ATOM 2986 C CA . ALA B 1 55 ? -6.422 -1.617 -5.922 1 67.12 55 ALA B CA 1
ATOM 2987 C C . ALA B 1 55 ? -7.797 -0.982 -5.758 1 67.12 55 ALA B C 1
ATOM 2989 O O . ALA B 1 55 ? -8.031 -0.229 -4.809 1 67.12 55 ALA B O 1
ATOM 2990 N N . SER B 1 56 ? -8.383 -0.464 -6.828 1 59.25 56 SER B N 1
ATOM 2991 C CA . SER B 1 56 ? -9.703 0.161 -6.785 1 59.25 56 SER B CA 1
ATOM 2992 C C . SER B 1 56 ? -10.758 -0.806 -6.254 1 59.25 56 SER B C 1
ATOM 2994 O O . SER B 1 56 ? -11.938 -0.461 -6.172 1 59.25 56 SER B O 1
ATOM 2996 N N . GLY B 1 57 ? -10.352 -1.86 -5.812 1 58.69 57 GLY B N 1
ATOM 2997 C CA . GLY B 1 57 ? -11.469 -2.781 -5.629 1 58.69 57 GLY B CA 1
ATOM 2998 C C . GLY B 1 57 ? -11.875 -2.941 -4.18 1 58.69 57 GLY B C 1
ATOM 2999 O O . GLY B 1 57 ? -11.273 -2.338 -3.287 1 58.69 57 GLY B O 1
ATOM 3000 N N . SER B 1 58 ? -13.086 -3.303 -4.035 1 61.66 58 SER B N 1
ATOM 3001 C CA . SER B 1 58 ? -13.875 -3.553 -2.834 1 61.66 58 SER B CA 1
ATOM 3002 C C . SER B 1 58 ? -13.422 -4.832 -2.131 1 61.66 58 SER B C 1
ATOM 3004 O O . SER B 1 58 ? -14.141 -5.367 -1.287 1 61.66 58 SER B O 1
ATOM 3006 N N . SER B 1 59 ? -12.055 -5.199 -2.439 1 63.84 59 SER B N 1
ATOM 3007 C CA . SER B 1 59 ? -11.742 -6.441 -1.745 1 63.84 59 SER B CA 1
ATOM 3008 C C . SER B 1 59 ? -11.531 -6.207 -0.253 1 63.84 59 SER B C 1
ATOM 3010 O O . SER B 1 59 ? -10.875 -5.242 0.142 1 63.84 59 SER B O 1
ATOM 3012 N N . HIS B 1 60 ? -12.312 -6.672 0.524 1 76.25 60 HIS B N 1
ATOM 3013 C CA . HIS B 1 60 ? -12.125 -6.641 1.971 1 76.25 60 HIS B CA 1
ATOM 3014 C C . HIS B 1 60 ? -11.32 -7.844 2.449 1 76.25 60 HIS B C 1
ATOM 3016 O O . HIS B 1 60 ? -11.617 -8.422 3.498 1 76.25 60 HIS B O 1
ATOM 3022 N N . TRP B 1 61 ? -10.281 -8.203 1.536 1 89.94 61 TRP B N 1
ATOM 3023 C CA . TRP B 1 61 ? -9.492 -9.375 1.899 1 89.94 61 TRP B CA 1
ATOM 3024 C C . TRP B 1 61 ? -8.359 -8.992 2.852 1 89.94 61 TRP B C 1
ATOM 3026 O O . TRP B 1 61 ? -7.68 -7.988 2.646 1 89.94 61 TRP B O 1
ATOM 3036 N N . SER B 1 62 ? -8.094 -9.734 3.865 1 90.81 62 SER B N 1
ATOM 3037 C CA . SER B 1 62 ? -7.195 -9.359 4.953 1 90.81 62 SER B CA 1
ATOM 3038 C C . SER B 1 62 ? -5.902 -10.172 4.902 1 90.81 62 SER B C 1
ATOM 3040 O O . SER B 1 62 ? -5.176 -10.25 5.895 1 90.81 62 SER B O 1
ATOM 3042 N N . GLY B 1 63 ? -5.625 -10.766 3.762 1 94.69 63 GLY B N 1
ATOM 3043 C CA . GLY B 1 63 ? -4.469 -11.648 3.719 1 94.69 63 GLY B CA 1
ATOM 3044 C C . GLY B 1 63 ? -3.193 -10.938 3.297 1 94.69 63 GLY B C 1
ATOM 3045 O O . GLY B 1 63 ? -2.113 -11.531 3.311 1 94.69 63 GLY B O 1
ATOM 3046 N N . LEU B 1 64 ? -3.293 -9.609 2.975 1 95.25 64 LEU B N 1
ATOM 3047 C CA . LEU B 1 64 ? -2.139 -8.883 2.455 1 95.25 64 LEU B CA 1
ATOM 3048 C C . LEU B 1 64 ? -1.895 -7.609 3.256 1 95.25 64 LEU B C 1
ATOM 3050 O O . LEU B 1 64 ? -2.832 -6.859 3.537 1 95.25 64 LEU B O 1
ATOM 3054 N N . ALA B 1 65 ? -0.709 -7.383 3.672 1 95.19 65 ALA B N 1
ATOM 3055 C CA . ALA B 1 65 ? -0.257 -6.137 4.289 1 95.19 65 ALA B CA 1
ATOM 3056 C C . ALA B 1 65 ? 1.035 -5.645 3.645 1 95.19 65 ALA B C 1
ATOM 3058 O O . ALA B 1 65 ? 1.82 -6.441 3.125 1 95.19 65 ALA B O 1
ATOM 3059 N N . ILE B 1 66 ? 1.191 -4.395 3.623 1 94.06 66 ILE B N 1
ATOM 3060 C CA . ILE B 1 66 ? 2.391 -3.789 3.055 1 94.06 66 ILE B CA 1
ATOM 3061 C C . ILE B 1 66 ? 3.25 -3.199 4.172 1 94.06 66 ILE B C 1
ATOM 3063 O O . ILE B 1 66 ? 2.836 -2.252 4.848 1 94.06 66 ILE B O 1
ATOM 3067 N N . ALA B 1 67 ? 4.395 -3.736 4.305 1 93.38 67 ALA B N 1
ATOM 3068 C CA . ALA B 1 67 ? 5.305 -3.283 5.355 1 93.38 67 ALA B CA 1
ATOM 3069 C C . ALA B 1 67 ? 5.996 -1.983 4.961 1 93.38 67 ALA B C 1
ATOM 3071 O O . ALA B 1 67 ? 6.234 -1.116 5.805 1 93.38 67 ALA B O 1
ATOM 3072 N N . ASN B 1 68 ? 6.312 -1.879 3.717 1 91.25 68 ASN B N 1
ATOM 3073 C CA . ASN B 1 68 ? 6.961 -0.682 3.193 1 91.25 68 ASN B CA 1
ATOM 3074 C C . ASN B 1 68 ? 6.348 -0.245 1.866 1 91.25 68 ASN B C 1
ATOM 3076 O O . ASN B 1 68 ? 6.699 -0.775 0.811 1 91.25 68 ASN B O 1
ATOM 3080 N N . PRO B 1 69 ? 5.488 0.724 1.937 1 91.06 69 PRO B N 1
ATOM 3081 C CA . PRO B 1 69 ? 4.789 1.138 0.717 1 91.06 69 PRO B CA 1
ATOM 3082 C C . PRO B 1 69 ? 5.703 1.865 -0.268 1 91.06 69 PRO B C 1
ATOM 3084 O O . PRO B 1 69 ? 5.316 2.094 -1.417 1 91.06 69 PRO B O 1
ATOM 3087 N N . PHE B 1 70 ? 6.938 2.217 0.125 1 90 70 PHE B N 1
ATOM 3088 C CA . PHE B 1 70 ? 7.816 3.014 -0.723 1 90 70 PHE B CA 1
ATOM 3089 C C . PHE B 1 70 ? 8.75 2.117 -1.531 1 90 70 PHE B C 1
ATOM 3091 O O . PHE B 1 70 ? 9.555 2.605 -2.326 1 90 70 PHE B O 1
ATOM 3098 N N . ASP B 1 71 ? 8.641 0.81 -1.347 1 89.19 71 ASP B N 1
ATOM 3099 C CA . ASP B 1 71 ? 9.539 -0.146 -1.995 1 89.19 71 ASP B CA 1
ATOM 3100 C C . ASP B 1 71 ? 8.742 -1.203 -2.762 1 89.19 71 ASP B C 1
ATOM 3102 O O . ASP B 1 71 ? 9.07 -2.393 -2.699 1 89.19 71 ASP B O 1
ATOM 3106 N N . LEU B 1 72 ? 7.668 -0.795 -3.461 1 90.62 72 LEU B N 1
ATOM 3107 C CA . LEU B 1 72 ? 6.805 -1.765 -4.125 1 90.62 72 LEU B CA 1
ATOM 3108 C C . LEU B 1 72 ? 6.977 -1.701 -5.637 1 90.62 72 LEU B C 1
ATOM 3110 O O . LEU B 1 72 ? 6.824 -2.711 -6.328 1 90.62 72 LEU B O 1
ATOM 3114 N N . ASP B 1 73 ? 7.352 -0.616 -6.176 1 86.44 73 ASP B N 1
ATOM 3115 C CA . ASP B 1 73 ? 7.32 -0.361 -7.613 1 86.44 73 ASP B CA 1
ATOM 3116 C C . ASP B 1 73 ? 8.367 -1.199 -8.344 1 86.44 73 ASP B C 1
ATOM 3118 O O . ASP B 1 73 ? 8.227 -1.477 -9.539 1 86.44 73 ASP B O 1
ATOM 3122 N N . SER B 1 74 ? 9.398 -1.633 -7.715 1 89.69 74 SER B N 1
ATOM 3123 C CA . SER B 1 74 ? 10.453 -2.414 -8.352 1 89.69 74 SER B CA 1
ATOM 3124 C C . SER B 1 74 ? 10.258 -3.908 -8.117 1 89.69 74 SER B C 1
ATOM 3126 O O . SER B 1 74 ? 11.109 -4.719 -8.477 1 89.69 74 SER B O 1
ATOM 3128 N N . THR B 1 75 ? 9.133 -4.258 -7.543 1 93.69 75 THR B N 1
ATOM 3129 C CA . THR B 1 75 ? 8.875 -5.664 -7.254 1 93.69 75 THR B CA 1
ATOM 3130 C C . THR B 1 75 ? 8.523 -6.422 -8.531 1 93.69 75 THR B C 1
ATOM 3132 O O . THR B 1 75 ? 7.668 -5.984 -9.305 1 93.69 75 THR B O 1
ATOM 3135 N N . SER B 1 76 ? 9.242 -7.484 -8.797 1 96.69 76 SER B N 1
ATOM 3136 C CA . SER B 1 76 ? 8.914 -8.367 -9.914 1 96.69 76 SER B CA 1
ATOM 3137 C C . SER B 1 76 ? 8.062 -9.547 -9.445 1 96.69 76 SER B C 1
ATOM 3139 O O . SER B 1 76 ? 8.117 -9.938 -8.281 1 96.69 76 SER B O 1
ATOM 3141 N N . ILE B 1 77 ? 7.258 -10.094 -10.352 1 98 77 ILE B N 1
ATOM 3142 C CA . ILE B 1 77 ? 6.34 -11.164 -9.977 1 98 77 ILE B CA 1
ATOM 3143 C C . ILE B 1 77 ? 6.543 -12.359 -10.906 1 98 77 ILE B C 1
ATOM 3145 O O . ILE B 1 77 ? 6.625 -12.203 -12.125 1 98 77 ILE B O 1
ATOM 3149 N N . ILE B 1 78 ? 6.688 -13.5 -10.359 1 98.25 78 ILE B N 1
ATOM 3150 C CA . ILE B 1 78 ? 6.633 -14.781 -11.062 1 98.25 78 ILE B CA 1
ATOM 3151 C C . ILE B 1 78 ? 5.391 -15.555 -10.625 1 98.25 78 ILE B C 1
ATOM 3153 O O . ILE B 1 78 ? 5.246 -15.898 -9.445 1 98.25 78 ILE B O 1
ATOM 3157 N N . LEU B 1 79 ? 4.512 -15.805 -11.516 1 98.5 79 LEU B N 1
ATOM 3158 C CA . LEU B 1 79 ? 3.27 -16.516 -11.219 1 98.5 79 LEU B CA 1
ATOM 3159 C C . LEU B 1 79 ? 3.164 -17.797 -12.039 1 98.5 79 LEU B C 1
ATOM 3161 O O . LEU B 1 79 ? 3.162 -17.75 -13.273 1 98.5 79 LEU B O 1
ATOM 3165 N N . VAL B 1 80 ? 3.135 -18.906 -11.375 1 98.19 80 VAL B N 1
ATOM 3166 C CA . VAL B 1 80 ? 2.896 -20.188 -12.023 1 98.19 80 VAL B CA 1
ATOM 3167 C C . VAL B 1 80 ? 1.451 -20.625 -11.797 1 98.19 80 VAL B C 1
ATOM 3169 O O . VAL B 1 80 ? 1.042 -20.875 -10.664 1 98.19 80 VAL B O 1
ATOM 3172 N N . HIS B 1 81 ? 0.735 -20.688 -12.828 1 97.25 81 HIS B N 1
ATOM 3173 C CA . HIS B 1 81 ? -0.653 -21.125 -12.758 1 97.25 81 HIS B CA 1
ATOM 3174 C C . HIS B 1 81 ? -0.802 -22.562 -13.258 1 97.25 81 HIS B C 1
ATOM 3176 O O . HIS B 1 81 ? -0.386 -22.875 -14.375 1 97.25 81 HIS B O 1
ATOM 3182 N N . ILE B 1 82 ? -1.349 -23.406 -12.469 1 96.19 82 ILE B N 1
ATOM 3183 C CA . ILE B 1 82 ? -1.562 -24.812 -12.812 1 96.19 82 ILE B CA 1
ATOM 3184 C C . ILE B 1 82 ? -3.057 -25.109 -12.828 1 96.19 82 ILE B C 1
ATOM 3186 O O . ILE B 1 82 ? -3.721 -25.047 -11.797 1 96.19 82 ILE B O 1
ATOM 3190 N N . GLN B 1 83 ? -3.514 -25.5 -13.938 1 93.31 83 GLN B N 1
ATOM 3191 C CA . GLN B 1 83 ? -4.926 -25.844 -14.086 1 93.31 83 GLN B CA 1
ATOM 3192 C C . GLN B 1 83 ? -5.141 -27.344 -14 1 93.31 83 GLN B C 1
ATOM 3194 O O . GLN B 1 83 ? -4.324 -28.125 -14.492 1 93.31 83 GLN B O 1
ATOM 3199 N N . GLY B 1 84 ? -6.289 -27.734 -13.352 1 90.94 84 GLY B N 1
ATOM 3200 C CA . GLY B 1 84 ? -6.691 -29.141 -13.383 1 90.94 84 GLY B CA 1
ATOM 3201 C C . GLY B 1 84 ? -6.555 -29.828 -12.047 1 90.94 84 GLY B C 1
ATOM 3202 O O . GLY B 1 84 ? -6.961 -30.984 -11.891 1 90.94 84 GLY B O 1
ATOM 3203 N N . ILE B 1 85 ? -5.918 -29.125 -11.164 1 89.5 85 ILE B N 1
ATOM 3204 C CA . ILE B 1 85 ? -5.789 -29.703 -9.828 1 89.5 85 ILE B CA 1
ATOM 3205 C C . ILE B 1 85 ? -6.148 -28.641 -8.781 1 89.5 85 ILE B C 1
ATOM 3207 O O . ILE B 1 85 ? -5.992 -27.438 -9.023 1 89.5 85 ILE B O 1
ATOM 3211 N N . TYR B 1 86 ? -6.547 -29.062 -7.645 1 84.81 86 TYR B N 1
ATOM 3212 C CA . TYR B 1 86 ? -6.871 -28.156 -6.555 1 84.81 86 TYR B CA 1
ATOM 3213 C C . TYR B 1 86 ? -5.605 -27.688 -5.848 1 84.81 86 TYR B C 1
ATOM 3215 O O . TYR B 1 86 ? -5.469 -26.5 -5.539 1 84.81 86 TYR B O 1
ATOM 3223 N N . MET B 1 87 ? -4.734 -28.688 -5.586 1 88.06 87 MET B N 1
ATOM 3224 C CA . MET B 1 87 ? -3.531 -28.344 -4.836 1 88.06 87 MET B CA 1
ATOM 3225 C C . MET B 1 87 ? -2.334 -29.141 -5.332 1 88.06 87 MET B C 1
ATOM 3227 O O . MET B 1 87 ? -2.484 -30.297 -5.758 1 88.06 87 MET B O 1
ATOM 3231 N N . LEU B 1 88 ? -1.246 -28.453 -5.305 1 91.31 88 LEU B N 1
ATOM 3232 C CA . LEU B 1 88 ? 0.01 -29.109 -5.652 1 91.31 88 LEU B CA 1
ATOM 3233 C C . LEU B 1 88 ? 0.779 -29.516 -4.398 1 91.31 88 LEU B C 1
ATOM 3235 O O . LEU B 1 88 ? 1.48 -28.688 -3.807 1 91.31 88 LEU B O 1
ATOM 3239 N N . GLU B 1 89 ? 0.635 -30.719 -3.887 1 85.12 89 GLU B N 1
ATOM 3240 C CA . GLU B 1 89 ? 1.331 -31.234 -2.709 1 85.12 89 GLU B CA 1
ATOM 3241 C C . GLU B 1 89 ? 2.379 -32.281 -3.094 1 85.12 89 GLU B C 1
ATOM 3243 O O . GLU B 1 89 ? 2.199 -33 -4.066 1 85.12 89 GLU B O 1
ATOM 3248 N N . PRO B 1 90 ? 3.494 -32.25 -2.559 1 80.5 90 PRO B N 1
ATOM 3249 C CA . PRO B 1 90 ? 3.984 -31.406 -1.471 1 80.5 90 PRO B CA 1
ATOM 3250 C C . PRO B 1 90 ? 4.715 -30.156 -1.974 1 80.5 90 PRO B C 1
ATOM 3252 O O . PRO B 1 90 ? 5.52 -30.25 -2.904 1 80.5 90 PRO B O 1
ATOM 3255 N N . LEU B 1 91 ? 4.266 -29.062 -1.703 1 86.06 91 LEU B N 1
ATOM 3256 C CA . LEU B 1 91 ? 4.973 -27.812 -2.004 1 86.06 91 LEU B CA 1
ATOM 3257 C C . LEU B 1 91 ? 5.094 -26.953 -0.758 1 86.06 91 LEU B C 1
ATOM 3259 O O . LEU B 1 91 ? 4.086 -26.516 -0.192 1 86.06 91 LEU B O 1
ATOM 3263 N N . GLU B 1 92 ? 6.363 -26.812 -0.257 1 83.44 92 GLU B N 1
ATOM 3264 C CA . GLU B 1 92 ? 6.574 -25.922 0.888 1 83.44 92 GLU B CA 1
ATOM 3265 C C . GLU B 1 92 ? 6.363 -24.469 0.506 1 83.44 92 GLU B C 1
ATOM 3267 O O . GLU B 1 92 ? 6.812 -24.016 -0.555 1 83.44 92 GLU B O 1
ATOM 3272 N N . THR B 1 93 ? 5.477 -23.922 1.345 1 89.62 93 THR B N 1
ATOM 3273 C CA . THR B 1 93 ? 5.141 -22.531 1.029 1 89.62 93 THR B CA 1
ATOM 3274 C C . THR B 1 93 ? 5.258 -21.656 2.27 1 89.62 93 THR B C 1
ATOM 3276 O O . THR B 1 93 ? 5.312 -22.156 3.393 1 89.62 93 THR B O 1
ATOM 3279 N N . LEU B 1 94 ? 5.512 -20.359 2.07 1 93.38 94 LEU B N 1
ATOM 3280 C CA . LEU B 1 94 ? 5.477 -19.375 3.148 1 93.38 94 LEU B CA 1
ATOM 3281 C C . LEU B 1 94 ? 4.055 -19.188 3.664 1 93.38 94 LEU B C 1
ATOM 3283 O O . LEU B 1 94 ? 3.832 -19.141 4.875 1 93.38 94 LEU B O 1
ATOM 3287 N N . LYS B 1 95 ? 3.141 -19.156 2.789 1 95.5 95 LYS B N 1
ATOM 3288 C CA . LYS B 1 95 ? 1.72 -18.969 3.078 1 95.5 95 LYS B CA 1
ATOM 3289 C C . LYS B 1 95 ? 0.855 -19.531 1.955 1 95.5 95 LYS B C 1
ATOM 3291 O O . LYS B 1 95 ? 1.258 -19.531 0.79 1 95.5 95 LYS B O 1
ATOM 3296 N N . ALA B 1 96 ? -0.283 -20.047 2.295 1 95.75 96 ALA B N 1
ATOM 3297 C CA . ALA B 1 96 ? -1.241 -20.562 1.32 1 95.75 96 ALA B CA 1
ATOM 3298 C C . ALA B 1 96 ? -2.648 -20.047 1.612 1 95.75 96 ALA B C 1
ATOM 3300 O O . ALA B 1 96 ? -3.055 -19.969 2.773 1 95.75 96 ALA B O 1
ATOM 3301 N N . TYR B 1 97 ? -3.328 -19.719 0.569 1 95.62 97 TYR B N 1
ATOM 3302 C CA . TYR B 1 97 ? -4.707 -19.25 0.699 1 95.62 97 TYR B CA 1
ATOM 3303 C C . TYR B 1 97 ? -5.633 -20.047 -0.223 1 95.62 97 TYR B C 1
ATOM 3305 O O . TYR B 1 97 ? -5.328 -20.234 -1.4 1 95.62 97 TYR B O 1
ATOM 3313 N N . ASP B 1 98 ? -6.746 -20.438 0.329 1 94.5 98 ASP B N 1
ATOM 3314 C CA . ASP B 1 98 ? -7.773 -21.047 -0.502 1 94.5 98 ASP B CA 1
ATOM 3315 C C . ASP B 1 98 ? -8.453 -20.016 -1.395 1 94.5 98 ASP B C 1
ATOM 3317 O O . ASP B 1 98 ? -8.719 -18.891 -0.96 1 94.5 98 ASP B O 1
ATOM 3321 N N . LEU B 1 99 ? -8.68 -20.422 -2.643 1 94.06 99 LEU B N 1
ATOM 3322 C CA . LEU B 1 99 ? -9.383 -19.562 -3.584 1 94.06 99 LEU B CA 1
ATOM 3323 C C . LEU B 1 99 ? -10.836 -19.984 -3.734 1 94.06 99 LEU B C 1
ATOM 3325 O O . LEU B 1 99 ? -11.117 -21.156 -4.02 1 94.06 99 LEU B O 1
ATOM 3329 N N . LEU B 1 100 ? -11.664 -18.953 -3.578 1 90.56 100 LEU B N 1
ATOM 3330 C CA . LEU B 1 100 ? -13.094 -19.203 -3.734 1 90.56 100 LEU B CA 1
ATOM 3331 C C . LEU B 1 100 ? -13.547 -18.922 -5.164 1 90.56 100 LEU B C 1
ATOM 3333 O O . LEU B 1 100 ? -13.023 -18 -5.812 1 90.56 100 LEU B O 1
ATOM 3337 N N . TYR B 1 101 ? -14.359 -19.656 -5.641 1 86.88 101 TYR B N 1
ATOM 3338 C CA . TYR B 1 101 ? -14.977 -19.484 -6.953 1 86.88 101 TYR B CA 1
ATOM 3339 C C . TYR B 1 101 ? -13.961 -19.75 -8.062 1 86.88 101 TYR B C 1
ATOM 3341 O O . TYR B 1 101 ? -12.844 -20.188 -7.801 1 86.88 101 TYR B O 1
ATOM 3349 N N . SER B 1 102 ? -14.359 -19.688 -9.328 1 83.19 102 SER B N 1
ATOM 3350 C CA . SER B 1 102 ?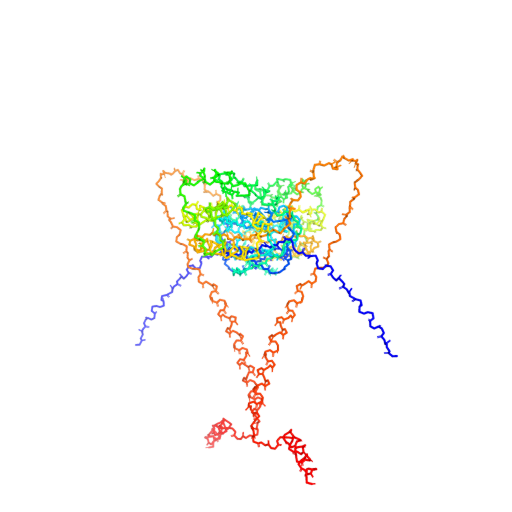 -13.523 -20.125 -10.445 1 83.19 102 SER B CA 1
ATOM 3351 C C . SER B 1 102 ? -13.234 -18.969 -11.398 1 83.19 102 SER B C 1
ATOM 3353 O O . SER B 1 102 ? -13.383 -19.109 -12.609 1 83.19 102 SER B O 1
ATOM 3355 N N . ASP B 1 103 ? -12.727 -17.859 -10.805 1 89.75 103 ASP B N 1
ATOM 3356 C CA . ASP B 1 103 ? -12.469 -16.703 -11.664 1 89.75 103 ASP B CA 1
ATOM 3357 C C . ASP B 1 103 ? -10.969 -16.438 -11.789 1 89.75 103 ASP B C 1
ATOM 3359 O O . ASP B 1 103 ? -10.57 -15.359 -12.242 1 89.75 103 ASP B O 1
ATOM 3363 N N . SER B 1 104 ? -10.148 -17.391 -11.453 1 90.44 104 SER B N 1
ATOM 3364 C CA . SER B 1 104 ? -8.711 -17.172 -11.383 1 90.44 104 SER B CA 1
ATOM 3365 C C . SER B 1 104 ? -8.125 -16.844 -12.75 1 90.44 104 SER B C 1
ATOM 3367 O O . SER B 1 104 ? -7.312 -15.922 -12.875 1 90.44 104 SER B O 1
ATOM 3369 N N . LEU B 1 105 ? -8.602 -17.547 -13.742 1 91.69 105 LEU B N 1
ATOM 3370 C CA . LEU B 1 105 ? -8.055 -17.328 -15.078 1 91.69 105 LEU B CA 1
ATOM 3371 C C . LEU B 1 105 ? -8.375 -15.914 -15.57 1 91.69 105 LEU B C 1
ATOM 3373 O O . LEU B 1 105 ? -7.496 -15.211 -16.062 1 91.69 105 LEU B O 1
ATOM 3377 N N . ASN B 1 106 ? -9.586 -15.578 -15.375 1 93.38 106 ASN B N 1
ATOM 3378 C CA . ASN B 1 106 ? -9.992 -14.234 -15.758 1 93.38 106 ASN B CA 1
ATOM 3379 C C . ASN B 1 106 ? -9.234 -13.172 -14.969 1 93.38 106 ASN B C 1
ATOM 3381 O O . ASN B 1 106 ? -8.844 -12.141 -15.523 1 93.38 106 ASN B O 1
ATOM 3385 N N . SER B 1 107 ? -9.055 -13.461 -13.75 1 94.31 107 SER B N 1
ATOM 3386 C CA . SER B 1 107 ? -8.359 -12.508 -12.891 1 94.31 107 SER B CA 1
ATOM 3387 C C . SER B 1 107 ? -6.906 -12.344 -13.32 1 94.31 107 SER B C 1
ATOM 3389 O O . SER B 1 107 ? -6.371 -11.227 -13.297 1 94.31 107 SER B O 1
ATOM 3391 N N . ILE B 1 108 ? -6.277 -13.414 -13.703 1 96.25 108 ILE B N 1
ATOM 3392 C CA . ILE B 1 108 ? -4.902 -13.344 -14.18 1 96.25 108 ILE B CA 1
ATOM 3393 C C . ILE B 1 108 ? -4.848 -12.531 -15.477 1 96.25 108 ILE B C 1
ATOM 3395 O O . ILE B 1 108 ? -3.965 -11.688 -15.648 1 96.25 108 ILE B O 1
ATOM 3399 N N . ASP B 1 109 ? -5.793 -12.742 -16.344 1 96.06 109 ASP B N 1
ATOM 3400 C CA . ASP B 1 109 ? -5.852 -11.984 -17.594 1 96.06 109 ASP B CA 1
ATOM 3401 C C . ASP B 1 109 ? -6.062 -10.492 -17.328 1 96.06 109 ASP B C 1
ATOM 3403 O O . ASP B 1 109 ? -5.453 -9.648 -17.984 1 96.06 109 ASP B O 1
ATOM 3407 N N . ASN B 1 110 ? -6.938 -10.219 -16.375 1 94.38 110 ASN B N 1
ATOM 3408 C CA . ASN B 1 110 ? -7.156 -8.828 -15.992 1 94.38 110 ASN B CA 1
ATOM 3409 C C . ASN B 1 110 ? -5.887 -8.195 -15.43 1 94.38 110 ASN B C 1
ATOM 3411 O O . ASN B 1 110 ? -5.574 -7.043 -15.734 1 94.38 110 ASN B O 1
ATOM 3415 N N . PHE B 1 111 ? -5.215 -8.945 -14.617 1 96.12 111 PHE B N 1
ATOM 3416 C CA . PHE B 1 111 ? -3.947 -8.492 -14.047 1 96.12 111 PHE B CA 1
ATOM 3417 C C . PHE B 1 111 ? -2.963 -8.125 -15.148 1 96.12 111 PHE B C 1
ATOM 3419 O O . PHE B 1 111 ? -2.428 -7.012 -15.164 1 96.12 111 PHE B O 1
ATOM 3426 N N . ILE B 1 112 ? -2.807 -9 -16.094 1 96.75 112 ILE B N 1
ATOM 3427 C CA . ILE B 1 112 ? -1.89 -8.797 -17.203 1 96.75 112 ILE B CA 1
ATOM 3428 C C . ILE B 1 112 ? -2.344 -7.598 -18.031 1 96.75 112 ILE B C 1
ATOM 3430 O O . ILE B 1 112 ? -1.518 -6.801 -18.484 1 96.75 112 ILE B O 1
ATOM 3434 N N . GLY B 1 113 ? -3.594 -7.469 -18.188 1 94.5 113 GLY B N 1
ATOM 3435 C CA . GLY B 1 113 ? -4.152 -6.398 -19 1 94.5 113 GLY B CA 1
ATOM 3436 C C . GLY B 1 113 ? -3.91 -5.02 -18.422 1 94.5 113 GLY B C 1
ATOM 3437 O O . GLY B 1 113 ? -3.93 -4.02 -19.141 1 94.5 113 GLY B O 1
ATOM 3438 N N . GLU B 1 114 ? -3.678 -4.938 -17.125 1 92.38 114 GLU B N 1
ATOM 3439 C CA . GLU B 1 114 ? -3.496 -3.66 -16.438 1 92.38 114 GLU B CA 1
ATOM 3440 C C . GLU B 1 114 ? -2.037 -3.213 -16.484 1 92.38 114 GLU B C 1
ATOM 3442 O O . GLU B 1 114 ? -1.722 -2.074 -16.141 1 92.38 114 GLU B O 1
ATOM 3447 N N . LEU B 1 115 ? -1.173 -4.129 -16.922 1 94.75 115 LEU B N 1
ATOM 3448 C CA . LEU B 1 115 ? 0.258 -3.84 -16.906 1 94.75 115 LEU B CA 1
ATOM 3449 C C . LEU B 1 115 ? 0.732 -3.395 -18.281 1 94.75 115 LEU B C 1
ATOM 3451 O O . LEU B 1 115 ? 0.02 -3.566 -19.281 1 94.75 115 LEU B O 1
ATOM 3455 N N . ASP B 1 116 ? 1.895 -2.758 -18.297 1 93.31 116 ASP B N 1
ATOM 3456 C CA . ASP B 1 116 ? 2.561 -2.498 -19.562 1 93.31 116 ASP B CA 1
ATOM 3457 C C . ASP B 1 116 ? 2.904 -3.801 -20.281 1 93.31 116 ASP B C 1
ATOM 3459 O O . ASP B 1 116 ? 3.582 -4.664 -19.719 1 93.31 116 ASP B O 1
ATOM 3463 N N . PRO B 1 117 ? 2.4 -3.918 -21.5 1 92.31 117 PRO B N 1
ATOM 3464 C CA . PRO B 1 117 ? 2.654 -5.164 -22.234 1 92.31 117 PRO B CA 1
ATOM 3465 C C . PRO B 1 117 ? 4.141 -5.492 -22.328 1 92.31 117 PRO B C 1
ATOM 3467 O O . PRO B 1 117 ? 4.512 -6.668 -22.422 1 92.31 117 PRO B O 1
ATOM 3470 N N . ARG B 1 118 ? 5.047 -4.527 -22.312 1 92.81 118 ARG B N 1
ATOM 3471 C CA . ARG B 1 118 ? 6.484 -4.746 -22.438 1 92.81 118 ARG B CA 1
ATOM 3472 C C . ARG B 1 118 ? 7.066 -5.32 -21.156 1 92.81 118 ARG B C 1
ATOM 3474 O O . ARG B 1 118 ? 8.172 -5.863 -21.156 1 92.81 118 ARG B O 1
ATOM 3481 N N . SER B 1 119 ? 6.297 -5.199 -20.094 1 94.88 119 SER B N 1
ATOM 3482 C CA . SER B 1 119 ? 6.809 -5.629 -18.797 1 94.88 119 SER B CA 1
ATOM 3483 C C . SER B 1 119 ? 6.281 -7.012 -18.422 1 94.88 119 SER B C 1
ATOM 3485 O O . SER B 1 119 ? 6.559 -7.516 -17.328 1 94.88 119 SER B O 1
ATOM 3487 N N . VAL B 1 120 ? 5.574 -7.645 -19.375 1 96.81 120 VAL B N 1
ATOM 3488 C CA . VAL B 1 120 ? 4.918 -8.898 -19.016 1 96.81 120 VAL B CA 1
ATOM 3489 C C . VAL B 1 120 ? 5.336 -10 -19.984 1 96.81 120 VAL B C 1
ATOM 3491 O O . VAL B 1 120 ? 5.293 -9.805 -21.203 1 96.81 120 VAL B O 1
ATOM 3494 N N . TYR B 1 121 ? 5.746 -11.102 -19.469 1 96.88 121 TYR B N 1
ATOM 3495 C CA . TYR B 1 121 ? 5.973 -12.328 -20.219 1 96.88 121 TYR B CA 1
ATOM 3496 C C . TYR B 1 121 ? 4.938 -13.383 -19.859 1 96.88 121 TYR B C 1
ATOM 3498 O O . TYR B 1 121 ? 5.062 -14.07 -18.844 1 96.88 121 TYR B O 1
ATOM 3506 N N . ASP B 1 122 ? 3.93 -13.523 -20.672 1 97.44 122 ASP B N 1
ATOM 3507 C CA . ASP B 1 122 ? 2.854 -14.477 -20.438 1 97.44 122 ASP B CA 1
ATOM 3508 C C . ASP B 1 122 ? 3.037 -15.734 -21.281 1 97.44 122 ASP B C 1
ATOM 3510 O O . ASP B 1 122 ? 2.617 -15.766 -22.438 1 97.44 122 ASP B O 1
ATOM 3514 N N . VAL B 1 123 ? 3.615 -16.75 -20.734 1 97.19 123 VAL B N 1
ATOM 3515 C CA . VAL B 1 123 ? 3.818 -18.016 -21.422 1 97.19 123 VAL B CA 1
ATOM 3516 C C . VAL B 1 123 ? 2.682 -18.984 -21.062 1 97.19 123 VAL B C 1
ATOM 3518 O O . VAL B 1 123 ? 2.738 -19.672 -20.047 1 97.19 123 VAL B O 1
ATOM 3521 N N . ASN B 1 124 ? 1.771 -19.047 -21.922 1 96.94 124 ASN B N 1
ATOM 3522 C CA . ASN B 1 124 ? 0.566 -19.844 -21.703 1 96.94 124 ASN B CA 1
ATOM 3523 C C . ASN B 1 124 ? 0.608 -21.156 -22.469 1 96.94 124 ASN B C 1
ATOM 3525 O O . ASN B 1 124 ? 0.357 -21.188 -23.688 1 96.94 124 ASN B O 1
ATOM 3529 N N . PHE B 1 125 ? 0.803 -22.266 -21.781 1 96.31 125 PHE B N 1
ATOM 3530 C CA . PHE B 1 125 ? 0.941 -23.562 -22.422 1 96.31 125 PHE B CA 1
ATOM 3531 C C . PHE B 1 125 ? -0.404 -24.281 -22.5 1 96.31 125 PHE B C 1
ATOM 3533 O O . PHE B 1 125 ? -0.473 -25.453 -22.875 1 96.31 125 PHE B O 1
ATOM 3540 N N . THR B 1 126 ? -1.466 -23.609 -22.016 1 91.56 126 THR B N 1
ATOM 3541 C CA . THR B 1 126 ? -2.764 -24.25 -22.203 1 91.56 126 THR B CA 1
ATOM 3542 C C . THR B 1 126 ? -2.98 -24.641 -23.656 1 91.56 126 THR B C 1
ATOM 3544 O O . THR B 1 126 ? -3.604 -25.672 -23.938 1 91.56 126 THR B O 1
ATOM 3547 N N . ASN B 1 127 ? -2.539 -23.766 -24.531 1 92 127 ASN B N 1
ATOM 3548 C CA . ASN B 1 127 ? -2.279 -24.141 -25.906 1 92 127 ASN B CA 1
ATOM 3549 C C . ASN B 1 127 ? -0.787 -24.312 -26.172 1 92 127 ASN B C 1
ATOM 3551 O O . ASN B 1 127 ? -0.038 -23.344 -26.219 1 92 127 ASN B O 1
ATOM 3555 N N . HIS B 1 128 ? -0.391 -25.531 -26.359 1 93.69 128 HIS B N 1
ATOM 3556 C CA . HIS B 1 128 ? 1.022 -25.891 -26.406 1 93.69 128 HIS B CA 1
ATOM 3557 C C . HIS B 1 128 ? 1.748 -25.109 -27.516 1 93.69 128 HIS B C 1
ATOM 3559 O O . HIS B 1 128 ? 2.785 -24.5 -27.266 1 93.69 128 HIS B O 1
ATOM 3565 N N . THR B 1 129 ? 1.195 -25.188 -28.688 1 94.38 129 THR B N 1
ATOM 3566 C CA . THR B 1 129 ? 1.845 -24.578 -29.844 1 94.38 129 THR B CA 1
ATOM 3567 C C . THR B 1 129 ? 1.996 -23.062 -29.625 1 94.38 129 THR B C 1
ATOM 3569 O O . THR B 1 129 ? 3.072 -22.516 -29.859 1 94.38 129 THR B O 1
ATOM 3572 N N . LEU B 1 130 ? 0.979 -22.453 -29.172 1 94.94 130 LEU B N 1
ATOM 3573 C CA . LEU B 1 130 ? 1.015 -21.016 -28.953 1 94.94 130 LEU B CA 1
ATOM 3574 C C . LEU B 1 130 ? 1.953 -20.672 -27.797 1 94.94 130 LEU B C 1
ATOM 3576 O O . LEU B 1 130 ? 2.654 -19.656 -27.844 1 94.94 130 LEU B O 1
ATOM 3580 N N . GLY B 1 131 ? 1.944 -21.484 -26.75 1 96.12 131 GLY B N 1
ATOM 3581 C CA . GLY B 1 131 ? 2.834 -21.266 -25.625 1 96.12 131 GLY B CA 1
ATOM 3582 C C . GLY B 1 131 ? 4.301 -21.328 -26 1 96.12 131 GLY B C 1
ATOM 3583 O O . GLY B 1 131 ? 5.094 -20.484 -25.578 1 96.12 131 GLY B O 1
ATOM 3584 N N . VAL B 1 132 ? 4.594 -22.281 -26.844 1 95.69 132 VAL B N 1
ATOM 3585 C CA . VAL B 1 132 ? 5.973 -22.453 -27.297 1 95.69 132 VAL B CA 1
ATOM 3586 C C . VAL B 1 132 ? 6.375 -21.266 -28.156 1 95.69 132 VAL B C 1
ATOM 3588 O O . VAL B 1 132 ? 7.477 -20.719 -28.016 1 95.69 132 VAL B O 1
ATOM 3591 N N . ALA B 1 133 ? 5.492 -20.875 -28.984 1 96.06 133 ALA B N 1
ATOM 3592 C CA . ALA B 1 133 ? 5.758 -19.734 -29.844 1 96.06 133 ALA B CA 1
ATOM 3593 C C . ALA B 1 133 ? 6.012 -18.469 -29.031 1 96.06 133 ALA B C 1
ATOM 3595 O O . ALA B 1 133 ? 6.918 -17.688 -29.328 1 96.06 133 ALA B O 1
ATOM 3596 N N . LYS B 1 134 ? 5.254 -18.234 -28 1 95.69 134 LYS B N 1
ATOM 3597 C CA . LYS B 1 134 ? 5.414 -17.078 -27.141 1 95.69 134 LYS B CA 1
ATOM 3598 C C . LYS B 1 134 ? 6.738 -17.141 -26.391 1 95.69 134 LYS B C 1
ATOM 3600 O O . LYS B 1 134 ? 7.434 -16.125 -26.25 1 95.69 134 LYS B O 1
ATOM 3605 N N . TYR B 1 135 ? 7.023 -18.328 -25.891 1 96.19 135 TYR B N 1
ATOM 3606 C CA . TYR B 1 135 ? 8.305 -18.516 -25.219 1 96.19 135 TYR B CA 1
ATOM 3607 C C . TYR B 1 135 ? 9.453 -18.094 -26.125 1 96.19 135 TYR B C 1
ATOM 3609 O O . TYR B 1 135 ? 10.344 -17.344 -25.703 1 96.19 135 TYR B O 1
ATOM 3617 N N . ILE B 1 136 ? 9.398 -18.594 -27.312 1 94.94 136 ILE B N 1
ATOM 3618 C CA . ILE B 1 136 ? 10.461 -18.297 -28.266 1 94.94 136 ILE B CA 1
ATOM 3619 C C . ILE B 1 136 ? 10.492 -16.812 -28.562 1 94.94 136 ILE B C 1
ATOM 3621 O O . ILE B 1 136 ? 11.57 -16.219 -28.672 1 94.94 136 ILE B O 1
ATOM 3625 N N . HIS B 1 137 ? 9.414 -16.219 -28.672 1 94.38 137 HIS B N 1
ATOM 3626 C CA . HIS B 1 137 ? 9.32 -14.789 -28.938 1 94.38 137 HIS B CA 1
ATOM 3627 C C . HIS B 1 137 ? 9.945 -13.977 -27.812 1 94.38 137 HIS B C 1
ATOM 3629 O O . HIS B 1 137 ? 10.695 -13.023 -28.062 1 94.38 137 HIS B O 1
ATOM 3635 N N . TYR B 1 138 ? 9.711 -14.375 -26.562 1 93.31 138 TYR B N 1
ATOM 3636 C CA . TYR B 1 138 ? 10.156 -13.617 -25.391 1 93.31 138 TYR B CA 1
ATOM 3637 C C . TYR B 1 138 ? 11.633 -13.859 -25.109 1 93.31 138 TYR B C 1
ATOM 3639 O O . TYR B 1 138 ? 12.367 -12.938 -24.766 1 93.31 138 TYR B O 1
ATOM 3647 N N . PHE B 1 139 ? 12.039 -15.109 -25.219 1 91.56 139 PHE B N 1
ATOM 3648 C CA . PHE B 1 139 ? 13.336 -15.469 -24.656 1 91.56 139 PHE B CA 1
ATOM 3649 C C . PHE B 1 139 ? 14.312 -15.883 -25.734 1 91.56 139 PHE B C 1
ATOM 3651 O O . PHE B 1 139 ? 15.508 -16.047 -25.484 1 91.56 139 PHE B O 1
ATOM 3658 N N . GLY B 1 140 ? 13.883 -16.094 -26.969 1 87 140 GLY B N 1
ATOM 3659 C CA . GLY B 1 140 ? 14.727 -16.297 -28.141 1 87 140 GLY B CA 1
ATOM 3660 C C . GLY B 1 140 ? 15.281 -17.703 -28.234 1 87 140 GLY B C 1
ATOM 3661 O O . GLY B 1 140 ? 15.898 -18.062 -29.234 1 87 140 GLY B O 1
ATOM 3662 N N . ASN B 1 141 ? 15.188 -18.484 -27.25 1 80.38 141 ASN B N 1
ATOM 3663 C CA . ASN B 1 141 ? 15.75 -19.844 -27.266 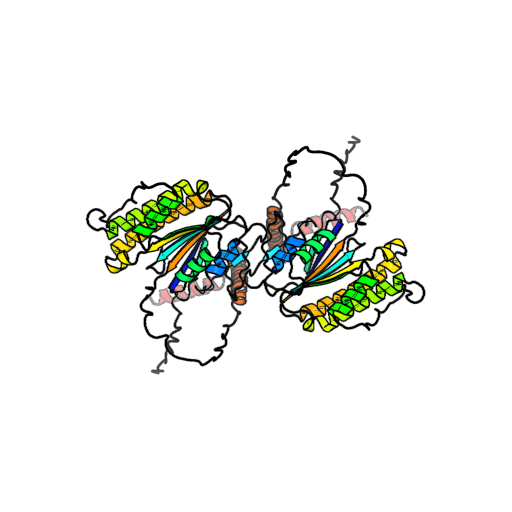1 80.38 141 ASN B CA 1
ATOM 3664 C C . ASN B 1 141 ? 14.727 -20.875 -27.719 1 80.38 141 ASN B C 1
ATOM 3666 O O . ASN B 1 141 ? 13.695 -21.062 -27.078 1 80.38 141 ASN B O 1
ATOM 3670 N N . ASP B 1 142 ? 15.062 -21.547 -28.797 1 78.94 142 ASP B N 1
ATOM 3671 C CA . ASP B 1 142 ? 14.109 -22.5 -29.344 1 78.94 142 ASP B CA 1
ATOM 3672 C C . ASP B 1 142 ? 14.5 -23.938 -28.984 1 78.94 142 ASP B C 1
ATOM 3674 O O . ASP B 1 142 ? 13.719 -24.859 -29.203 1 78.94 142 ASP B O 1
ATOM 3678 N N . THR B 1 143 ? 15.617 -24.031 -28.5 1 85.5 143 THR B N 1
ATOM 3679 C CA . THR B 1 143 ? 16.016 -25.406 -28.234 1 85.5 143 THR B CA 1
ATOM 3680 C C . THR B 1 143 ? 16.156 -25.641 -26.719 1 85.5 143 THR B C 1
ATOM 3682 O O . THR B 1 143 ? 17.141 -25.234 -26.109 1 85.5 143 THR B O 1
ATOM 3685 N N . VAL B 1 144 ? 15.172 -26.109 -26.109 1 88.94 144 VAL B N 1
ATOM 3686 C CA . VAL B 1 144 ? 15.172 -26.391 -24.672 1 88.94 144 VAL B CA 1
ATOM 3687 C C . VAL B 1 144 ? 14.992 -27.891 -24.453 1 88.94 144 VAL B C 1
ATOM 3689 O O . VAL B 1 144 ? 14.109 -28.516 -25.047 1 88.94 144 VAL B O 1
ATOM 3692 N N . PRO B 1 145 ? 15.914 -28.469 -23.688 1 89.5 145 PRO B N 1
ATOM 3693 C CA . PRO B 1 145 ? 15.734 -29.891 -23.391 1 89.5 145 PRO B CA 1
ATOM 3694 C C . PRO B 1 145 ? 14.422 -30.172 -22.672 1 89.5 145 PRO B C 1
ATOM 3696 O O . PRO B 1 145 ? 13.945 -29.359 -21.891 1 89.5 145 PRO B O 1
ATOM 3699 N N . ILE B 1 146 ? 13.852 -31.312 -22.953 1 90.06 146 ILE B N 1
ATOM 3700 C CA . ILE B 1 146 ? 12.633 -31.75 -22.297 1 90.06 146 ILE B CA 1
ATOM 3701 C C . ILE B 1 146 ? 12.945 -32.188 -20.875 1 90.06 146 ILE B C 1
ATOM 3703 O O . ILE B 1 146 ? 14.055 -32.656 -20.578 1 90.06 146 ILE B O 1
ATOM 3707 N N . ALA B 1 147 ? 12.016 -32.062 -20.016 1 92.38 147 ALA B N 1
ATOM 3708 C CA . ALA B 1 147 ? 12.195 -32.5 -18.625 1 92.38 147 ALA B CA 1
ATOM 3709 C C . ALA B 1 147 ? 12.359 -34 -18.547 1 92.38 147 ALA B C 1
ATOM 3711 O O . ALA B 1 147 ? 11.789 -34.75 -19.359 1 92.38 147 ALA B O 1
ATOM 3712 N N . LYS B 1 148 ? 13.141 -34.375 -17.594 1 85.69 148 LYS B N 1
ATOM 3713 C CA . LYS B 1 148 ? 13.414 -35.812 -17.438 1 85.69 148 LYS B CA 1
ATOM 3714 C C . LYS B 1 148 ? 12.258 -36.5 -16.719 1 85.69 148 LYS B C 1
ATOM 3716 O O . LYS B 1 148 ? 11.719 -36 -15.75 1 85.69 148 LYS B O 1
ATOM 3721 N N . SER B 1 149 ? 11.82 -37.531 -17.469 1 76.06 149 SER B N 1
ATOM 3722 C CA . SER B 1 149 ? 10.797 -38.406 -16.859 1 76.06 149 SER B CA 1
ATOM 3723 C C . SER B 1 149 ? 11.422 -39.5 -16.016 1 76.06 149 SER B C 1
ATOM 3725 O O . SER B 1 149 ? 12.508 -40 -16.328 1 76.06 149 SER B O 1
ATOM 3727 N N . ILE B 1 150 ? 10.711 -39.844 -15.039 1 69.75 150 ILE B N 1
ATOM 3728 C CA . ILE B 1 150 ? 11.289 -40.812 -14.125 1 69.75 150 ILE B CA 1
ATOM 3729 C C . ILE B 1 150 ? 10.695 -42.219 -14.406 1 69.75 150 ILE B C 1
ATOM 3731 O O . ILE B 1 150 ? 11.43 -43.188 -14.469 1 69.75 150 ILE B O 1
ATOM 3735 N N . GLN B 1 151 ? 9.391 -42.281 -14.633 1 82.38 151 GLN B N 1
ATOM 3736 C CA . GLN B 1 151 ? 8.867 -43.625 -14.555 1 82.38 151 GLN B CA 1
ATOM 3737 C C . GLN B 1 151 ? 7.734 -43.844 -15.547 1 82.38 151 GLN B C 1
ATOM 3739 O O . GLN B 1 151 ? 7.805 -44.719 -16.406 1 82.38 151 GLN B O 1
ATOM 3744 N N . HIS B 1 152 ? 6.738 -42.969 -15.531 1 87 152 HIS B N 1
ATOM 3745 C CA . HIS B 1 152 ? 5.469 -43.344 -16.156 1 87 152 HIS B CA 1
ATOM 3746 C C . HIS B 1 152 ? 5.246 -42.562 -17.453 1 87 152 HIS B C 1
ATOM 3748 O O . HIS B 1 152 ? 4.422 -42.938 -18.281 1 87 152 HIS B O 1
ATOM 3754 N N . PHE B 1 153 ? 5.957 -41.531 -17.656 1 91 153 PHE B N 1
ATOM 3755 C CA . PHE B 1 153 ? 5.793 -40.75 -18.875 1 91 153 PHE B CA 1
ATOM 3756 C C . PHE B 1 153 ? 6.508 -41.438 -20.047 1 91 153 PHE B C 1
ATOM 3758 O O . PHE B 1 153 ? 7.648 -41.875 -19.906 1 91 153 PHE B O 1
ATOM 3765 N N . ARG B 1 154 ? 5.781 -41.438 -21.156 1 89.62 154 ARG B N 1
ATOM 3766 C CA . ARG B 1 154 ? 6.312 -42 -22.391 1 89.62 154 ARG B CA 1
ATOM 3767 C C . ARG B 1 154 ? 6.23 -41 -23.531 1 89.62 154 ARG B C 1
ATOM 3769 O O . ARG B 1 154 ? 5.332 -41.094 -24.375 1 89.62 154 ARG B O 1
ATOM 3776 N N . PRO B 1 155 ? 7.172 -40.188 -23.594 1 91.19 155 PRO B N 1
ATOM 3777 C CA . PRO B 1 155 ? 7.109 -39.125 -24.578 1 91.19 155 PRO B CA 1
ATOM 3778 C C . PRO B 1 155 ? 7.227 -39.625 -26.016 1 91.19 155 PRO B C 1
ATOM 3780 O O . PRO B 1 155 ? 6.77 -38.969 -26.953 1 91.19 155 PRO B O 1
ATOM 3783 N N . ALA B 1 156 ? 7.793 -40.75 -26.203 1 90.81 156 ALA B N 1
ATOM 3784 C CA . ALA B 1 156 ? 7.941 -41.281 -27.547 1 90.81 156 ALA B CA 1
ATOM 3785 C C . ALA B 1 156 ? 6.617 -41.844 -28.062 1 90.81 156 ALA B C 1
ATOM 3787 O O . ALA B 1 156 ? 6.359 -41.844 -29.266 1 90.81 156 ALA B O 1
ATOM 3788 N N . GLU B 1 157 ? 5.797 -42.281 -27.109 1 90.81 157 GLU B N 1
ATOM 3789 C CA . GLU B 1 157 ? 4.562 -43 -27.484 1 90.81 157 GLU B CA 1
ATOM 3790 C C . GLU B 1 157 ? 3.379 -42.031 -27.5 1 90.81 157 GLU B C 1
ATOM 3792 O O . GLU B 1 157 ? 2.5 -42.125 -28.359 1 90.81 157 GLU B O 1
ATOM 3797 N N . TYR B 1 158 ? 3.293 -41.125 -26.562 1 89.75 158 TYR B N 1
ATOM 3798 C CA . TYR B 1 158 ? 2.127 -40.25 -26.422 1 89.75 158 TYR B CA 1
ATOM 3799 C C . TYR B 1 158 ? 2.518 -38.781 -26.562 1 89.75 158 TYR B C 1
ATOM 3801 O O . TYR B 1 158 ? 3.365 -38.281 -25.828 1 89.75 158 TYR B O 1
ATOM 3809 N N . GLU B 1 159 ? 1.838 -38.094 -27.469 1 91.31 159 GLU B N 1
ATOM 3810 C CA . GLU B 1 159 ? 2.096 -36.688 -27.719 1 91.31 159 GLU B CA 1
ATOM 3811 C C . GLU B 1 159 ? 1.829 -35.844 -26.484 1 91.31 159 GLU B C 1
ATOM 3813 O O . GLU B 1 159 ? 2.574 -34.906 -26.188 1 91.31 159 GLU B O 1
ATOM 3818 N N . THR B 1 160 ? 0.755 -36.156 -25.734 1 91.06 160 THR B N 1
ATOM 3819 C CA . THR B 1 160 ? 0.399 -35.438 -24.516 1 91.06 160 THR B CA 1
ATOM 3820 C C . THR B 1 160 ? 1.522 -35.5 -23.484 1 91.06 160 THR B C 1
ATOM 3822 O O . THR B 1 160 ? 1.813 -34.531 -22.797 1 91.06 160 THR B O 1
ATOM 3825 N N . HIS B 1 161 ? 2.131 -36.656 -23.391 1 92.56 161 HIS B N 1
ATOM 3826 C CA . HIS B 1 161 ? 3.264 -36.844 -22.484 1 92.56 161 HIS B CA 1
ATOM 3827 C C . HIS B 1 161 ? 4.449 -36 -22.922 1 92.56 161 HIS B C 1
ATOM 3829 O O . HIS B 1 161 ? 5.07 -35.344 -22.078 1 92.56 161 HIS B O 1
ATOM 3835 N N . ARG B 1 162 ? 4.688 -36.062 -24.156 1 93.44 162 ARG B N 1
ATOM 3836 C CA . ARG B 1 162 ? 5.812 -35.312 -24.703 1 93.44 162 ARG B CA 1
ATOM 3837 C C . ARG B 1 162 ? 5.617 -33.812 -24.516 1 93.44 162 ARG B C 1
ATOM 3839 O O . ARG B 1 162 ? 6.539 -33.094 -24.094 1 93.44 162 ARG B O 1
ATOM 3846 N N . GLN B 1 163 ? 4.461 -33.344 -24.859 1 94.31 163 GLN B N 1
ATOM 3847 C CA . GLN B 1 163 ? 4.16 -31.922 -24.734 1 94.31 163 GLN B CA 1
ATOM 3848 C C . GLN B 1 163 ? 4.312 -31.453 -23.281 1 94.31 163 GLN B C 1
ATOM 3850 O O . GLN B 1 163 ? 4.918 -30.422 -23.016 1 94.31 163 GLN B O 1
ATOM 3855 N N . PHE B 1 164 ? 3.807 -32.25 -22.375 1 95.44 164 PHE B N 1
ATOM 3856 C CA . PHE B 1 164 ? 3.908 -31.906 -20.953 1 95.44 164 PHE B CA 1
ATOM 3857 C C . PHE B 1 164 ? 5.367 -31.781 -20.531 1 95.44 164 PHE B C 1
ATOM 3859 O O . PHE B 1 164 ? 5.758 -30.781 -19.922 1 95.44 164 PHE B O 1
ATOM 3866 N N . LEU B 1 165 ? 6.117 -32.719 -20.859 1 96.12 165 LEU B N 1
ATOM 3867 C CA . LEU B 1 165 ? 7.523 -32.719 -20.469 1 96.12 165 LEU B CA 1
ATOM 3868 C C . LEU B 1 165 ? 8.273 -31.578 -21.141 1 96.12 165 LEU B C 1
ATOM 3870 O O . LEU B 1 165 ? 9.211 -31.016 -20.562 1 96.12 165 LEU B O 1
ATOM 3874 N N . GLN B 1 166 ? 7.914 -31.25 -22.359 1 95.12 166 GLN B N 1
ATOM 3875 C CA . GLN B 1 166 ? 8.508 -30.109 -23.047 1 95.12 166 GLN B CA 1
ATOM 3876 C C . GLN B 1 166 ? 8.172 -28.797 -22.328 1 95.12 166 GLN B C 1
ATOM 3878 O O . GLN B 1 166 ? 9.047 -27.938 -22.141 1 95.12 166 GLN B O 1
ATOM 3883 N N . GLU B 1 167 ? 6.914 -28.656 -21.953 1 96.75 167 GLU B N 1
ATOM 3884 C CA . GLU B 1 167 ? 6.48 -27.453 -21.234 1 96.75 167 GLU B CA 1
ATOM 3885 C C . GLU B 1 167 ? 7.27 -27.281 -19.938 1 96.75 167 GLU B C 1
ATOM 3887 O O . GLU B 1 167 ? 7.688 -26.172 -19.609 1 96.75 167 GLU B O 1
ATOM 3892 N N . ILE B 1 168 ? 7.492 -28.359 -19.266 1 96.94 168 ILE B N 1
ATOM 3893 C CA . ILE B 1 168 ? 8.281 -28.312 -18.031 1 96.94 168 ILE B CA 1
ATOM 3894 C C . ILE B 1 168 ? 9.727 -27.938 -18.375 1 96.94 168 ILE B C 1
ATOM 3896 O O . ILE B 1 168 ? 10.367 -27.203 -17.625 1 96.94 168 ILE B O 1
ATOM 3900 N N . GLY B 1 169 ? 10.18 -28.469 -19.422 1 96.06 169 GLY B N 1
ATOM 3901 C CA . GLY B 1 169 ? 11.508 -28.078 -19.875 1 96.06 169 GLY B CA 1
ATOM 3902 C C . GLY B 1 169 ? 11.656 -26.594 -20.078 1 96.06 169 GLY B C 1
ATOM 3903 O O . GLY B 1 169 ? 12.656 -26 -19.672 1 96.06 169 GLY B O 1
ATOM 3904 N N . TYR B 1 170 ? 10.688 -26 -20.688 1 96.38 170 TYR B N 1
ATOM 3905 C CA . TYR B 1 170 ? 10.703 -24.562 -20.906 1 96.38 170 TYR B CA 1
ATOM 3906 C C . TYR B 1 170 ? 10.68 -23.812 -19.578 1 96.38 170 TYR B C 1
ATOM 3908 O O . TYR B 1 170 ? 11.352 -22.797 -19.406 1 96.38 170 TYR B O 1
ATOM 3916 N N . MET B 1 171 ? 9.875 -24.266 -18.656 1 96.5 171 MET B N 1
ATOM 3917 C CA . MET B 1 171 ? 9.828 -23.656 -17.328 1 96.5 171 MET B CA 1
ATOM 3918 C C . MET B 1 171 ? 11.195 -23.719 -16.656 1 96.5 171 MET B C 1
ATOM 3920 O O . MET B 1 171 ? 11.633 -22.75 -16.047 1 96.5 171 MET B O 1
ATOM 3924 N N . GLU B 1 172 ? 11.859 -24.828 -16.75 1 95.44 172 GLU B N 1
ATOM 3925 C CA . GLU B 1 172 ? 13.195 -24.984 -16.172 1 95.44 172 GLU B CA 1
ATOM 3926 C C . GLU B 1 172 ? 14.195 -24.047 -16.828 1 95.44 172 GLU B C 1
ATOM 3928 O O . GLU B 1 172 ? 15.07 -23.484 -16.172 1 95.44 172 GLU B O 1
ATOM 3933 N N . ALA B 1 173 ? 14.055 -23.906 -18.109 1 95.12 173 ALA B N 1
ATOM 3934 C CA . ALA B 1 173 ? 14.93 -22.984 -18.828 1 95.12 173 ALA B CA 1
ATOM 3935 C C . ALA B 1 173 ? 14.742 -21.562 -18.344 1 95.12 173 ALA B C 1
ATOM 3937 O O . ALA B 1 173 ? 15.711 -20.797 -18.25 1 95.12 173 ALA B O 1
ATOM 3938 N N . ILE B 1 174 ? 13.547 -21.172 -18.062 1 95.44 174 ILE B N 1
ATOM 3939 C CA . ILE B 1 174 ? 13.266 -19.844 -17.516 1 95.44 174 ILE B CA 1
ATOM 3940 C C . ILE B 1 174 ? 13.984 -19.688 -16.172 1 95.44 174 ILE B C 1
ATOM 3942 O O . ILE B 1 174 ? 14.609 -18.656 -15.914 1 95.44 174 ILE B O 1
ATOM 3946 N N . SER B 1 175 ? 13.906 -20.703 -15.328 1 95.88 175 SER B N 1
ATOM 3947 C CA . SER B 1 175 ? 14.547 -20.672 -14.023 1 95.88 175 SER B CA 1
ATOM 3948 C C . SER B 1 175 ? 16.062 -20.469 -14.156 1 95.88 175 SER B C 1
ATOM 3950 O O . SER B 1 175 ? 16.641 -19.688 -13.398 1 95.88 175 SER B O 1
ATOM 3952 N N . GLU B 1 176 ? 16.625 -21.094 -15.07 1 92.19 176 GLU B N 1
ATOM 3953 C CA . GLU B 1 176 ? 18.078 -21.047 -15.25 1 92.19 176 GLU B CA 1
ATOM 3954 C C . GLU B 1 176 ? 18.547 -19.641 -15.633 1 92.19 176 GLU B C 1
ATOM 3956 O O . GLU B 1 176 ? 19.641 -19.234 -15.281 1 92.19 176 GLU B O 1
ATOM 3961 N N . ASN B 1 177 ? 17.719 -18.859 -16.266 1 90.94 177 ASN B N 1
ATOM 3962 C CA . ASN B 1 177 ? 18.109 -17.531 -16.734 1 90.94 177 ASN B CA 1
ATOM 3963 C C . ASN B 1 177 ? 17.297 -16.438 -16.047 1 90.94 177 ASN B C 1
ATOM 3965 O O . ASN B 1 177 ? 17.203 -15.312 -16.547 1 90.94 177 ASN B O 1
ATOM 3969 N N . LEU B 1 178 ? 16.703 -16.734 -15.008 1 94.19 178 LEU B N 1
ATOM 3970 C CA . LEU B 1 178 ? 15.719 -15.852 -14.391 1 94.19 178 LEU B CA 1
ATOM 3971 C C . LEU B 1 178 ? 16.375 -14.531 -13.969 1 94.19 178 LEU B C 1
ATOM 3973 O O . LEU B 1 178 ? 15.789 -13.461 -14.172 1 94.19 178 LEU B O 1
ATOM 3977 N N . THR B 1 179 ? 17.594 -14.539 -13.383 1 89.94 179 THR B N 1
ATOM 3978 C CA . THR B 1 179 ? 18.266 -13.352 -12.875 1 89.94 179 THR B CA 1
ATOM 3979 C C . THR B 1 179 ? 18.562 -12.375 -14.008 1 89.94 179 THR B C 1
ATOM 3981 O O . THR B 1 179 ? 18.531 -11.156 -13.812 1 89.94 179 THR B O 1
ATOM 3984 N N . HIS B 1 180 ? 18.703 -12.922 -15.156 1 86.44 180 HIS B N 1
ATOM 3985 C CA . HIS B 1 180 ? 19 -12.086 -16.312 1 86.44 180 HIS B CA 1
ATOM 3986 C C . HIS B 1 180 ? 17.719 -11.633 -17 1 86.44 180 HIS B C 1
ATOM 3988 O O . HIS B 1 180 ? 17.672 -10.555 -17.594 1 86.44 180 HIS B O 1
ATOM 3994 N N . LEU B 1 181 ? 16.766 -12.422 -16.875 1 83.69 181 LEU B N 1
ATOM 3995 C CA . LEU B 1 181 ? 15.516 -12.188 -17.594 1 83.69 181 LEU B CA 1
ATOM 3996 C C . LEU B 1 181 ? 14.602 -11.25 -16.812 1 83.69 181 LEU B C 1
ATOM 3998 O O . LEU B 1 181 ? 13.891 -10.438 -17.406 1 83.69 181 LEU B O 1
ATOM 4002 N N . LEU B 1 182 ? 14.672 -11.375 -15.492 1 88.88 182 LEU B N 1
ATOM 4003 C CA . LEU B 1 182 ? 13.695 -10.68 -14.672 1 88.88 182 LEU B CA 1
ATOM 4004 C C . LEU B 1 182 ? 14.242 -9.336 -14.195 1 88.88 182 LEU B C 1
ATOM 4006 O O . LEU B 1 182 ? 15 -9.281 -13.227 1 88.88 182 LEU B O 1
ATOM 4010 N N . GLN B 1 183 ? 13.836 -8.305 -14.883 1 89.69 183 GLN B N 1
ATOM 4011 C CA . GLN B 1 183 ? 14.148 -6.934 -14.484 1 89.69 183 GLN B CA 1
ATOM 4012 C C . GLN B 1 183 ? 13.133 -6.41 -13.477 1 89.69 183 GLN B C 1
ATOM 4014 O O . GLN B 1 183 ? 12.055 -6.98 -13.328 1 89.69 183 GLN B O 1
ATOM 4019 N N . PRO B 1 184 ? 13.508 -5.32 -12.805 1 90.25 184 PRO B N 1
ATOM 4020 C CA . PRO B 1 184 ? 12.57 -4.766 -11.828 1 90.25 184 PRO B CA 1
ATOM 4021 C C . PRO B 1 184 ? 11.211 -4.434 -12.445 1 90.25 184 PRO B C 1
ATOM 4023 O O . PRO B 1 184 ? 11.141 -3.941 -13.578 1 90.25 184 PRO B O 1
ATOM 4026 N N . SER B 1 185 ? 10.18 -4.789 -11.719 1 91 185 SER B N 1
ATOM 4027 C CA . SER B 1 185 ? 8.789 -4.469 -12.023 1 91 185 SER B CA 1
ATOM 4028 C C . SER B 1 185 ? 8.25 -5.359 -13.141 1 91 185 SER B C 1
ATOM 4030 O O . SER B 1 185 ? 7.098 -5.219 -13.547 1 91 185 SER B O 1
ATOM 4032 N N . GLN B 1 186 ? 9.055 -6.312 -13.617 1 95.69 186 GLN B N 1
ATOM 4033 C CA . GLN B 1 186 ? 8.57 -7.211 -14.664 1 95.69 186 GLN B CA 1
ATOM 4034 C C . GLN B 1 186 ? 7.789 -8.375 -14.07 1 95.69 186 GLN B C 1
ATOM 4036 O O . GLN B 1 186 ? 7.945 -8.703 -12.891 1 95.69 186 GLN B O 1
ATOM 4041 N N . VAL B 1 187 ? 6.953 -8.961 -14.969 1 97.5 187 VAL B N 1
ATOM 4042 C CA . VAL B 1 187 ? 6.07 -10.047 -14.547 1 97.5 187 VAL B CA 1
ATOM 4043 C C . VAL B 1 187 ? 6.203 -11.227 -15.508 1 97.5 187 VAL B C 1
ATOM 4045 O O . VAL B 1 187 ? 6.16 -11.047 -16.734 1 97.5 187 VAL B O 1
ATOM 4048 N N . ILE B 1 188 ? 6.449 -12.383 -14.984 1 97.69 188 ILE B N 1
ATOM 4049 C CA . ILE B 1 188 ? 6.441 -13.617 -15.766 1 97.69 188 ILE B CA 1
ATOM 4050 C C . ILE B 1 188 ? 5.281 -14.5 -15.32 1 97.69 188 ILE B C 1
ATOM 4052 O O . ILE B 1 188 ? 5.152 -14.82 -14.133 1 97.69 188 ILE B O 1
ATOM 4056 N N . VAL B 1 189 ? 4.434 -14.844 -16.203 1 98.31 189 VAL B N 1
ATOM 4057 C CA . VAL B 1 189 ? 3.32 -15.75 -15.938 1 98.31 189 VAL B CA 1
ATOM 4058 C C . VAL B 1 189 ? 3.492 -17.031 -16.75 1 98.31 189 VAL B C 1
ATOM 4060 O O . VAL B 1 189 ? 3.641 -16.984 -17.969 1 98.31 189 VAL B O 1
ATOM 4063 N N . ILE B 1 190 ? 3.547 -18.125 -16.094 1 98.06 190 ILE B N 1
ATOM 4064 C CA . ILE B 1 190 ? 3.633 -19.438 -16.719 1 98.06 190 ILE B CA 1
ATOM 4065 C C . ILE B 1 190 ? 2.348 -20.234 -16.453 1 98.06 190 ILE B C 1
ATOM 4067 O O . ILE B 1 190 ? 1.998 -20.484 -15.305 1 98.06 190 ILE B O 1
ATOM 4071 N N . ARG B 1 191 ? 1.695 -20.594 -17.5 1 97.31 191 ARG B N 1
ATOM 4072 C CA . ARG B 1 191 ? 0.436 -21.328 -17.359 1 97.31 191 ARG B CA 1
ATOM 4073 C C . ARG B 1 191 ? 0.561 -22.75 -17.875 1 97.31 191 ARG B C 1
ATOM 4075 O O . ARG B 1 191 ? 0.893 -22.953 -19.047 1 97.31 191 ARG B O 1
ATOM 4082 N N . ILE B 1 192 ? 0.328 -23.672 -17.031 1 96.06 192 ILE B N 1
ATOM 4083 C CA . ILE B 1 192 ? 0.383 -25.094 -17.375 1 96.06 192 ILE B CA 1
ATOM 4084 C C . ILE B 1 192 ? -0.97 -25.75 -17.094 1 96.06 192 ILE B C 1
ATOM 4086 O O . ILE B 1 192 ? -1.636 -25.406 -16.109 1 96.06 192 ILE B O 1
ATOM 4090 N N . SER B 1 193 ? -1.367 -26.656 -17.922 1 93.75 193 SER B N 1
ATOM 4091 C CA . SER B 1 193 ? -2.625 -27.375 -17.734 1 93.75 193 SER B CA 1
ATOM 4092 C C . SER B 1 193 ? -2.387 -28.875 -17.547 1 93.75 193 SER B C 1
ATOM 4094 O O . SER B 1 193 ? -1.722 -29.5 -18.375 1 93.75 193 SER B O 1
ATOM 4096 N N . LEU B 1 194 ? -2.904 -29.422 -16.469 1 92.94 194 LEU B N 1
ATOM 4097 C CA . LEU B 1 194 ? -2.824 -30.859 -16.219 1 92.94 194 LEU B CA 1
ATOM 4098 C C . LEU B 1 194 ? -4.133 -31.547 -16.578 1 92.94 194 LEU B C 1
ATOM 4100 O O . LEU B 1 194 ? -4.324 -32.719 -16.266 1 92.94 194 LEU B O 1
ATOM 4104 N N . GLN B 1 195 ? -4.969 -30.844 -17.281 1 87.56 195 GLN B N 1
ATOM 4105 C CA . GLN B 1 195 ? -6.289 -31.391 -17.578 1 87.56 195 GLN B CA 1
ATOM 4106 C C . GLN B 1 195 ? -6.18 -32.656 -18.438 1 87.56 195 GLN B C 1
ATOM 4108 O O . GLN B 1 195 ? -6.863 -33.625 -18.188 1 87.56 195 GLN B O 1
ATOM 4113 N N . SER B 1 196 ? -5.305 -32.625 -19.469 1 86.38 196 SER B N 1
ATOM 4114 C CA . SER B 1 196 ? -5.145 -33.75 -20.375 1 86.38 196 SER B CA 1
ATOM 4115 C C . SER B 1 196 ? -4.574 -34.969 -19.641 1 86.38 196 SER B C 1
ATOM 4117 O O . SER B 1 196 ? -4.918 -36.125 -19.953 1 86.38 196 SER B O 1
ATOM 4119 N N . ILE B 1 197 ? -3.711 -34.656 -18.625 1 88.5 197 ILE B N 1
ATOM 4120 C CA . ILE B 1 197 ? -3.098 -35.75 -17.859 1 88.5 197 ILE B CA 1
ATOM 4121 C C . ILE B 1 197 ? -4.121 -36.344 -16.891 1 88.5 197 ILE B C 1
ATOM 4123 O O . ILE B 1 197 ? -4.18 -37.562 -16.703 1 88.5 197 ILE B O 1
ATOM 4127 N N . VAL B 1 198 ? -4.93 -35.5 -16.312 1 85.31 198 VAL B N 1
ATOM 4128 C CA . VAL B 1 198 ? -5.938 -35.906 -15.344 1 85.31 198 VAL B CA 1
ATOM 4129 C C . VAL B 1 198 ? -7 -36.75 -16.047 1 85.31 198 VAL B C 1
ATOM 4131 O O . VAL B 1 198 ? -7.484 -37.75 -15.477 1 85.31 198 VAL B O 1
ATOM 4134 N N . LYS B 1 199 ? -7.375 -36.438 -17.25 1 81.5 199 LYS B N 1
ATOM 4135 C CA . LYS B 1 199 ? -8.43 -37.125 -18 1 81.5 199 LYS B CA 1
ATOM 4136 C C . LYS B 1 199 ? -7.98 -38.531 -18.438 1 81.5 199 LYS B C 1
ATOM 4138 O O . LYS B 1 199 ? -8.781 -39.469 -18.453 1 81.5 199 LYS B O 1
ATOM 4143 N N . ILE B 1 200 ? -6.785 -38.625 -18.875 1 72.81 200 ILE B N 1
ATOM 4144 C CA . ILE B 1 200 ? -6.348 -39.844 -19.531 1 72.81 200 ILE B CA 1
ATOM 4145 C C . ILE B 1 200 ? -5.785 -40.812 -18.5 1 72.81 200 ILE B C 1
ATOM 4147 O O . ILE B 1 200 ? -5.703 -42.031 -18.75 1 72.81 200 ILE B O 1
ATOM 4151 N N . SER B 1 201 ? -5.371 -40.312 -17.438 1 63.84 201 SER B N 1
ATOM 4152 C CA . SER B 1 201 ? -4.293 -41.125 -16.859 1 63.84 201 SER B CA 1
ATOM 4153 C C . SER B 1 201 ? -4.688 -41.688 -15.5 1 63.84 201 SER B C 1
ATOM 4155 O O . SER B 1 201 ? -5.703 -41.281 -14.93 1 63.84 201 SER B O 1
ATOM 4157 N N . LYS B 1 202 ? -3.795 -42.625 -15.289 1 72.19 202 LYS B N 1
ATOM 4158 C CA . LYS B 1 202 ? -3.746 -43.344 -14 1 72.19 202 LYS B CA 1
ATOM 4159 C C . LYS B 1 202 ? -3.24 -42.406 -12.898 1 72.19 202 LYS B C 1
ATOM 4161 O O . LYS B 1 202 ? -2.557 -41.406 -13.18 1 72.19 202 LYS B O 1
ATOM 4166 N N . TYR B 1 203 ? -3.689 -42.625 -11.789 1 82 203 TYR B N 1
ATOM 4167 C CA . TYR B 1 203 ? -3.285 -41.906 -10.586 1 82 203 TYR B CA 1
ATOM 4168 C C . TYR B 1 203 ? -1.767 -41.812 -10.492 1 82 203 TYR B C 1
ATOM 4170 O O . TYR B 1 203 ? -1.229 -40.781 -10.117 1 82 203 TYR B O 1
ATOM 4178 N N . SER B 1 204 ? -1.055 -42.812 -11.039 1 85.62 204 SER B N 1
ATOM 4179 C CA . SER B 1 204 ? 0.403 -42.812 -10.961 1 85.62 204 SER B CA 1
ATOM 4180 C C . SER B 1 204 ? 1.021 -41.75 -11.867 1 85.62 204 SER B C 1
ATOM 4182 O O . SER B 1 204 ? 2.025 -41.156 -11.516 1 85.62 204 SER B O 1
ATOM 4184 N N . LEU B 1 205 ? 0.432 -41.562 -13.062 1 89.38 205 LEU B N 1
ATOM 4185 C CA . LEU B 1 205 ? 0.93 -40.531 -13.992 1 89.38 205 LEU B CA 1
ATOM 4186 C C . LEU B 1 205 ? 0.748 -39.156 -13.422 1 89.38 205 LEU B C 1
ATOM 4188 O O . LEU B 1 205 ? 1.634 -38.281 -13.555 1 89.38 205 LEU B O 1
ATOM 4192 N N . LEU B 1 206 ? -0.427 -38.969 -12.812 1 90.25 206 LEU B N 1
ATOM 4193 C CA . LEU B 1 206 ? -0.698 -37.656 -12.203 1 90.25 206 LEU B CA 1
ATOM 4194 C C . LEU B 1 206 ? 0.271 -37.375 -11.062 1 90.25 206 LEU B C 1
ATOM 4196 O O . LEU B 1 206 ? 0.758 -36.25 -10.914 1 90.25 206 LEU B O 1
ATOM 4200 N N . LEU B 1 207 ? 0.542 -38.344 -10.273 1 90.25 207 LEU B N 1
ATOM 4201 C CA . LEU B 1 207 ? 1.483 -38.188 -9.164 1 90.25 207 LEU B CA 1
ATOM 4202 C C . LEU B 1 207 ? 2.877 -37.844 -9.688 1 90.25 207 LEU B C 1
ATOM 4204 O O . LEU B 1 207 ? 3.559 -37 -9.125 1 90.25 207 LEU B O 1
ATOM 4208 N N . GLU B 1 208 ? 3.287 -38.562 -10.68 1 93.06 208 GLU B N 1
ATOM 4209 C CA . GLU B 1 208 ? 4.59 -38.25 -11.273 1 93.06 208 GLU B CA 1
ATOM 4210 C C . GLU B 1 208 ? 4.617 -36.844 -11.852 1 93.06 208 GLU B C 1
ATOM 4212 O O . GLU B 1 208 ? 5.613 -36.125 -11.719 1 93.06 208 GLU B O 1
ATOM 4217 N N . ALA B 1 209 ? 3.514 -36.469 -12.539 1 94 209 ALA B N 1
ATOM 4218 C CA . ALA B 1 209 ? 3.42 -35.125 -13.086 1 94 209 ALA B CA 1
ATOM 4219 C C . ALA B 1 209 ? 3.584 -34.062 -11.992 1 94 209 ALA B C 1
ATOM 4221 O O . ALA B 1 209 ? 4.328 -33.094 -12.156 1 94 209 ALA B O 1
ATOM 4222 N N . LYS B 1 210 ? 2.875 -34.25 -10.875 1 93.19 210 LYS B N 1
ATOM 4223 C CA . LYS B 1 210 ? 2.967 -33.344 -9.742 1 93.19 210 LYS B CA 1
ATOM 4224 C C . LYS B 1 210 ? 4.398 -33.25 -9.227 1 93.19 210 LYS B C 1
ATOM 4226 O O . LYS B 1 210 ? 4.883 -32.156 -8.898 1 93.19 210 LYS B O 1
ATOM 4231 N N . ASN B 1 211 ? 5.055 -34.344 -9.18 1 93 211 ASN B N 1
ATOM 4232 C CA . ASN B 1 211 ? 6.441 -34.375 -8.719 1 93 211 ASN B CA 1
ATOM 4233 C C . ASN B 1 211 ? 7.363 -33.625 -9.664 1 93 211 ASN B C 1
ATOM 4235 O O . ASN B 1 211 ? 8.25 -32.875 -9.219 1 93 211 ASN B O 1
ATOM 4239 N N . ILE B 1 212 ? 7.168 -33.812 -10.938 1 95.06 212 ILE B N 1
ATOM 4240 C CA . ILE B 1 212 ? 7.98 -33.125 -11.938 1 95.06 212 ILE B CA 1
ATOM 4241 C C . ILE B 1 212 ? 7.766 -31.625 -11.836 1 95.06 212 ILE B C 1
ATOM 4243 O O . ILE B 1 212 ? 8.727 -30.844 -11.859 1 95.06 212 ILE B O 1
ATOM 4247 N N . ILE B 1 213 ? 6.523 -31.219 -11.648 1 96.31 213 ILE B N 1
ATOM 4248 C CA . ILE B 1 213 ? 6.203 -29.797 -11.516 1 96.31 213 ILE B CA 1
ATOM 4249 C C . ILE B 1 213 ? 6.84 -29.25 -10.242 1 96.31 213 ILE B C 1
ATOM 4251 O O . ILE B 1 213 ? 7.41 -28.156 -10.25 1 96.31 213 ILE B O 1
ATOM 4255 N N . ASN B 1 214 ? 6.734 -29.969 -9.172 1 95.5 214 ASN B N 1
ATOM 4256 C CA . ASN B 1 214 ? 7.324 -29.547 -7.906 1 95.5 214 ASN B CA 1
ATOM 4257 C C . ASN B 1 214 ? 8.828 -29.312 -8.039 1 95.5 214 ASN B C 1
ATOM 4259 O O . ASN B 1 214 ? 9.352 -28.328 -7.504 1 95.5 214 ASN B O 1
ATOM 4263 N N . GLN B 1 215 ? 9.461 -30.188 -8.719 1 93.88 215 GLN B N 1
ATOM 4264 C CA . GLN B 1 215 ? 10.898 -30.031 -8.93 1 93.88 215 GLN B CA 1
ATOM 4265 C C . GLN B 1 215 ? 11.195 -28.766 -9.742 1 93.88 215 GLN B C 1
ATOM 4267 O O . GLN B 1 215 ? 12.141 -28.031 -9.438 1 93.88 215 GLN B O 1
ATOM 4272 N N . ALA B 1 216 ? 10.453 -28.547 -10.789 1 95.94 216 ALA B N 1
ATOM 4273 C CA . ALA B 1 216 ? 10.617 -27.344 -11.609 1 95.94 216 ALA B CA 1
ATOM 4274 C C . ALA B 1 216 ? 10.375 -26.094 -10.789 1 95.94 216 ALA B C 1
ATOM 4276 O O . ALA B 1 216 ? 11.102 -25.094 -10.938 1 95.94 216 ALA B O 1
ATOM 4277 N N . ILE B 1 217 ? 9.352 -26.125 -9.922 1 97.38 217 ILE B N 1
ATOM 4278 C CA . ILE B 1 217 ? 9.031 -24.984 -9.078 1 97.38 217 ILE B CA 1
ATOM 4279 C C . ILE B 1 217 ? 10.164 -24.75 -8.078 1 97.38 217 ILE B C 1
ATOM 4281 O O . ILE B 1 217 ? 10.5 -23.594 -7.773 1 97.38 217 ILE B O 1
ATOM 4285 N N . PHE B 1 218 ? 10.75 -25.781 -7.602 1 95.75 218 PHE B N 1
ATOM 4286 C CA . PHE B 1 218 ? 11.883 -25.641 -6.695 1 95.75 218 PHE B CA 1
ATOM 4287 C C . PHE B 1 218 ? 13.047 -24.938 -7.375 1 95.75 218 PHE B C 1
ATOM 4289 O O . PHE B 1 218 ? 13.719 -24.094 -6.762 1 95.75 218 PHE B O 1
ATOM 4296 N N . ARG B 1 219 ? 13.258 -25.297 -8.562 1 94.94 219 ARG B N 1
ATOM 4297 C CA . ARG B 1 219 ? 14.297 -24.609 -9.32 1 94.94 219 ARG B CA 1
ATOM 4298 C C . ARG B 1 219 ? 13.961 -23.141 -9.5 1 94.94 219 ARG B C 1
ATOM 4300 O O . ARG B 1 219 ? 14.836 -22.266 -9.375 1 94.94 219 ARG B O 1
ATOM 4307 N N . LEU B 1 220 ? 12.773 -22.859 -9.781 1 96.75 220 LEU B N 1
ATOM 4308 C CA . LEU B 1 220 ? 12.312 -21.484 -9.906 1 96.75 220 LEU B CA 1
ATOM 4309 C C . LEU B 1 220 ? 12.5 -20.719 -8.594 1 96.75 220 LEU B C 1
ATOM 4311 O O . LEU B 1 220 ? 12.922 -19.562 -8.602 1 96.75 220 LEU B O 1
ATOM 4315 N N . LEU B 1 221 ? 12.133 -21.359 -7.508 1 96.88 221 LEU B N 1
ATOM 4316 C CA . LEU B 1 221 ? 12.273 -20.766 -6.188 1 96.88 221 LEU B CA 1
ATOM 4317 C C . LEU B 1 221 ? 13.734 -20.422 -5.898 1 96.88 221 LEU B C 1
ATOM 4319 O O . LEU B 1 221 ? 14.039 -19.328 -5.418 1 96.88 221 LEU B O 1
ATOM 4323 N N . SER B 1 222 ? 14.602 -21.359 -6.227 1 95.94 222 SER B N 1
ATOM 4324 C CA . SER B 1 222 ? 16.031 -21.125 -6.035 1 95.94 222 SER B CA 1
ATOM 4325 C C . SER B 1 222 ? 16.516 -19.938 -6.855 1 95.94 222 SER B C 1
ATOM 4327 O O . SER B 1 222 ? 17.297 -19.125 -6.371 1 95.94 222 SER B O 1
ATOM 4329 N N . ALA B 1 223 ? 16.062 -19.844 -8.055 1 96 223 ALA B N 1
ATOM 4330 C CA . ALA B 1 223 ? 16.422 -18.719 -8.922 1 96 223 ALA B CA 1
ATOM 4331 C C . ALA B 1 223 ? 15.836 -17.422 -8.391 1 96 223 ALA B C 1
ATOM 4333 O O . ALA B 1 223 ? 16.5 -16.375 -8.422 1 96 223 ALA B O 1
ATOM 4334 N N . ALA B 1 224 ? 14.586 -17.469 -7.938 1 96 224 ALA B N 1
ATOM 4335 C CA . ALA B 1 224 ? 13.914 -16.297 -7.41 1 96 224 ALA B CA 1
ATOM 4336 C C . ALA B 1 224 ? 14.656 -15.727 -6.203 1 96 224 ALA B C 1
ATOM 4338 O O . ALA B 1 224 ? 14.727 -14.508 -6.027 1 96 224 ALA B O 1
ATOM 4339 N N . ARG B 1 225 ? 15.172 -16.578 -5.41 1 94.38 225 ARG B N 1
ATOM 4340 C CA . ARG B 1 225 ? 15.883 -16.172 -4.203 1 94.38 225 ARG B CA 1
ATOM 4341 C C . ARG B 1 225 ? 17.156 -15.398 -4.551 1 94.38 225 ARG B C 1
ATOM 4343 O O . ARG B 1 225 ? 17.672 -14.641 -3.725 1 94.38 225 ARG B O 1
ATOM 4350 N N . LEU B 1 226 ? 17.578 -15.586 -5.789 1 92.56 226 LEU B N 1
ATOM 4351 C CA . LEU B 1 226 ? 18.797 -14.898 -6.223 1 92.56 226 LEU B CA 1
ATOM 4352 C C . LEU B 1 226 ? 18.469 -13.547 -6.84 1 92.56 226 LEU B C 1
ATOM 4354 O O . LEU B 1 226 ? 19.375 -12.742 -7.102 1 92.56 226 LEU B O 1
ATOM 4358 N N . THR B 1 227 ? 17.234 -13.289 -7.027 1 90.25 227 THR B N 1
ATOM 4359 C CA . THR B 1 227 ? 16.828 -11.992 -7.562 1 90.25 227 THR B CA 1
ATOM 4360 C C . THR B 1 227 ? 16.75 -10.953 -6.453 1 90.25 227 THR B C 1
ATOM 4362 O O . THR B 1 227 ? 16.719 -11.297 -5.27 1 90.25 227 THR B O 1
ATOM 4365 N N . THR B 1 228 ? 16.828 -9.664 -6.789 1 82.75 228 THR B N 1
ATOM 4366 C CA . THR B 1 228 ? 16.844 -8.578 -5.812 1 82.75 228 THR B CA 1
ATOM 4367 C C . THR B 1 228 ? 15.508 -8.492 -5.078 1 82.75 228 THR B C 1
ATOM 4369 O O . THR B 1 228 ? 15.477 -8.445 -3.846 1 82.75 228 THR B O 1
ATOM 4372 N N . LYS B 1 229 ? 14.438 -8.398 -5.785 1 92.25 229 LYS B N 1
ATOM 4373 C CA . LYS B 1 229 ? 13.102 -8.211 -5.223 1 92.25 229 LYS B CA 1
ATOM 4374 C C . LYS B 1 229 ? 12.039 -8.883 -6.086 1 92.25 229 LYS B C 1
ATOM 4376 O O . LYS B 1 229 ? 11.602 -8.312 -7.094 1 92.25 229 LYS B O 1
ATOM 4381 N N . SER B 1 230 ? 11.633 -10.141 -5.645 1 96.31 230 SER B N 1
ATOM 4382 C CA . SER B 1 230 ? 10.641 -10.828 -6.461 1 96.31 230 SER B CA 1
ATOM 4383 C C . SER B 1 230 ? 9.625 -11.57 -5.594 1 96.31 230 SER B C 1
ATOM 4385 O O . SER B 1 230 ? 9.906 -11.875 -4.43 1 96.31 230 SER B O 1
ATOM 4387 N N . LEU B 1 231 ? 8.5 -11.703 -6.156 1 98.12 231 LEU B N 1
ATOM 4388 C CA . LEU B 1 231 ? 7.438 -12.539 -5.613 1 98.12 231 LEU B CA 1
ATOM 4389 C C . LEU B 1 231 ? 7.242 -13.797 -6.461 1 98.12 231 LEU B C 1
ATOM 4391 O O . LEU B 1 231 ? 7.238 -13.719 -7.691 1 98.12 231 LEU B O 1
ATOM 4395 N N . LEU B 1 232 ? 7.215 -14.945 -5.793 1 98.38 232 LEU B N 1
ATOM 4396 C CA . LEU B 1 232 ? 6.898 -16.188 -6.492 1 98.38 232 LEU B CA 1
ATOM 4397 C C . LEU B 1 232 ? 5.594 -16.781 -5.977 1 98.38 232 LEU B C 1
ATOM 4399 O O . LEU B 1 232 ? 5.48 -17.109 -4.797 1 98.38 232 LEU B O 1
ATOM 4403 N N . PHE B 1 233 ? 4.66 -16.906 -6.906 1 98.25 233 PHE B N 1
ATOM 4404 C CA . PHE B 1 233 ? 3.348 -17.469 -6.605 1 98.25 233 PHE B CA 1
ATOM 4405 C C . PHE B 1 233 ? 3.123 -18.766 -7.375 1 98.25 233 PHE B C 1
ATOM 4407 O O . PHE B 1 233 ? 3.533 -18.891 -8.531 1 98.25 233 PHE B O 1
ATOM 4414 N N . VAL B 1 234 ? 2.432 -19.672 -6.723 1 97.88 234 VAL B N 1
ATOM 4415 C CA . VAL B 1 234 ? 1.864 -20.828 -7.41 1 97.88 234 VAL B CA 1
ATOM 4416 C C . VAL B 1 234 ? 0.354 -20.859 -7.191 1 97.88 234 VAL B C 1
ATOM 4418 O O . VAL B 1 234 ? -0.114 -20.906 -6.051 1 97.88 234 VAL B O 1
ATOM 4421 N N . GLN B 1 235 ? -0.316 -20.797 -8.219 1 96.56 235 GLN B N 1
ATOM 4422 C CA . GLN B 1 235 ? -1.773 -20.812 -8.164 1 96.56 235 GLN B CA 1
ATOM 4423 C C . GLN B 1 235 ? -2.338 -22.047 -8.867 1 96.56 235 GLN B C 1
ATOM 4425 O O . GLN B 1 235 ? -1.948 -22.359 -9.992 1 96.56 235 GLN B O 1
ATOM 4430 N N . THR B 1 236 ? -3.219 -22.75 -8.188 1 95.31 236 THR B N 1
ATOM 4431 C CA . THR B 1 236 ? -3.863 -23.922 -8.766 1 95.31 236 THR B CA 1
ATOM 4432 C C . THR B 1 236 ? -5.367 -23.703 -8.906 1 95.31 236 THR B C 1
ATOM 4434 O O . THR B 1 236 ? -5.977 -23 -8.094 1 95.31 236 THR B O 1
ATOM 4437 N N . THR B 1 237 ? -5.941 -24.25 -9.953 1 92.38 237 THR B N 1
ATOM 4438 C CA . THR B 1 237 ? -7.383 -24.188 -10.172 1 92.38 237 THR B CA 1
ATOM 4439 C C . THR B 1 237 ? -7.91 -25.547 -10.641 1 92.38 237 THR B C 1
ATOM 4441 O O . THR B 1 237 ? -7.344 -26.156 -11.547 1 92.38 237 THR B O 1
ATOM 4444 N N . ASP B 1 238 ? -8.914 -26.141 -9.938 1 82.38 238 ASP B N 1
ATOM 4445 C CA . ASP B 1 238 ? -9.469 -27.453 -10.258 1 82.38 238 ASP B CA 1
ATOM 4446 C C . ASP B 1 238 ? -10.508 -27.344 -11.375 1 82.38 238 ASP B C 1
ATOM 4448 O O . ASP B 1 238 ? -10.68 -28.281 -12.164 1 82.38 238 ASP B O 1
ATOM 4452 N N . ARG B 1 239 ? -11.484 -26.312 -11.406 1 63.53 239 ARG B N 1
ATOM 4453 C CA . ARG B 1 239 ? -12.68 -26.422 -12.234 1 63.53 239 ARG B CA 1
ATOM 4454 C C . ARG B 1 239 ? -12.359 -26.188 -13.703 1 63.53 239 ARG B C 1
ATOM 4456 O O . ARG B 1 239 ? -11.492 -25.391 -14.039 1 63.53 239 ARG B O 1
ATOM 4463 N N . GLU B 1 240 ? -12.969 -27.156 -14.492 1 53.78 240 GLU B N 1
ATOM 4464 C CA . GLU B 1 240 ? -13.07 -27.156 -15.953 1 53.78 240 GLU B CA 1
ATOM 4465 C C . GLU B 1 240 ? -13.609 -25.812 -16.469 1 53.78 240 GLU B C 1
ATOM 4467 O O . GLU B 1 240 ? -14.648 -25.344 -16 1 53.78 240 GLU B O 1
ATOM 4472 N N . MET B 1 241 ? -13.039 -24.844 -16.641 1 44.88 241 MET B N 1
ATOM 4473 C CA . MET B 1 241 ? -13.773 -23.781 -17.328 1 44.88 241 MET B CA 1
ATOM 4474 C C . MET B 1 241 ? -14.695 -24.375 -18.391 1 44.88 241 MET B C 1
ATOM 4476 O O . MET B 1 241 ? -14.242 -25.078 -19.297 1 44.88 241 MET B O 1
ATOM 4480 N N . ILE B 1 242 ? -16.062 -24.812 -18.094 1 37.53 242 ILE B N 1
ATOM 4481 C CA . ILE B 1 242 ? -17.062 -24.969 -19.141 1 37.53 242 ILE B CA 1
ATOM 4482 C C . ILE B 1 242 ? -17.047 -23.75 -20.062 1 37.53 242 ILE B C 1
ATOM 4484 O O . ILE B 1 242 ? -17.344 -22.641 -19.609 1 37.53 242 ILE B O 1
ATOM 4488 N N . THR B 1 243 ? -16.312 -23.656 -20.922 1 37.12 243 THR B N 1
ATOM 4489 C CA . THR B 1 243 ? -16.578 -22.734 -22.031 1 37.12 243 THR B CA 1
ATOM 4490 C C . THR B 1 243 ? -18.031 -22.891 -22.516 1 37.12 243 THR B C 1
ATOM 4492 O O . THR B 1 243 ? -18.422 -22.281 -23.516 1 37.12 243 THR B O 1
ATOM 4495 N N . ASP B 1 244 ? -19.047 -23.875 -22.141 1 32.81 244 ASP B N 1
ATOM 4496 C CA . ASP B 1 244 ? -20.219 -23.766 -23.031 1 32.81 244 ASP B CA 1
ATOM 4497 C C . ASP B 1 244 ? -20.984 -22.484 -22.781 1 32.81 244 ASP B C 1
ATOM 4499 O O . ASP B 1 244 ? -22.078 -22.5 -22.203 1 32.81 244 ASP B O 1
ATOM 4503 N N . LEU B 1 245 ? -20.812 -21.531 -22 1 32.44 245 LEU B N 1
ATOM 4504 C CA . LEU B 1 245 ? -21.766 -20.422 -22.062 1 32.44 245 LEU B CA 1
ATOM 4505 C C . LEU B 1 245 ? -21.984 -19.969 -23.5 1 32.44 245 LEU B C 1
ATOM 4507 O O . LEU B 1 245 ? -21.172 -19.234 -24.047 1 32.44 245 LEU B O 1
ATOM 4511 N N . SER B 1 246 ? -22.438 -20.859 -24.406 1 29.86 246 SER B N 1
ATOM 4512 C CA . SER B 1 246 ? -23.219 -20.391 -25.547 1 29.86 246 SER B CA 1
ATOM 4513 C C . SER B 1 246 ? -24.375 -19.5 -25.094 1 29.86 246 SER B C 1
ATOM 4515 O O . SER B 1 246 ? -24.562 -18.406 -25.641 1 29.86 246 SER B O 1
ATOM 4517 N N . GLY B 1 247 ? -25.734 -20.188 -24.688 1 27.56 247 GLY B N 1
ATOM 4518 C CA . GLY B 1 247 ? -27.109 -19.844 -24.969 1 27.56 247 GLY B CA 1
ATOM 4519 C C . GLY B 1 247 ? -27.641 -18.734 -24.078 1 27.56 247 GLY B C 1
ATOM 4520 O O . GLY B 1 247 ? -28.719 -18.188 -24.328 1 27.56 247 GLY B O 1
ATOM 4521 N N . ARG B 1 248 ? -27.594 -18.875 -22.688 1 27.58 248 ARG B N 1
ATOM 4522 C CA . ARG B 1 248 ? -28.719 -18.25 -22 1 27.58 248 ARG B CA 1
ATOM 4523 C C . ARG B 1 248 ? -28.672 -16.734 -22.141 1 27.58 248 ARG B C 1
ATOM 4525 O O . ARG B 1 248 ? -29.578 -16.031 -21.688 1 27.58 248 ARG B O 1
ATOM 4532 N N . ILE B 1 249 ? -27.672 -16 -22.266 1 28.55 249 ILE B N 1
ATOM 4533 C CA . ILE B 1 249 ? -27.953 -14.633 -21.875 1 28.55 249 ILE B CA 1
ATOM 4534 C C . ILE B 1 249 ? -28.969 -14.016 -22.828 1 28.55 249 ILE B C 1
ATOM 4536 O O . ILE B 1 249 ? -28.594 -13.453 -23.859 1 28.55 249 ILE B O 1
ATOM 4540 N N . THR B 1 250 ? -29.891 -14.766 -23.297 1 24.25 250 THR B N 1
ATOM 4541 C CA . THR B 1 250 ? -30.703 -13.719 -23.891 1 24.25 250 THR B CA 1
ATOM 4542 C C . THR B 1 250 ? -31.281 -12.797 -22.812 1 24.25 250 THR B C 1
ATOM 4544 O O . THR B 1 250 ? -31.625 -11.648 -23.094 1 24.25 250 THR B O 1
ATOM 4547 N N . LYS B 1 251 ? -32.062 -13.422 -21.797 1 24.91 251 LYS B N 1
ATOM 4548 C CA . LYS B 1 251 ? -33.25 -12.672 -21.469 1 24.91 251 LYS B CA 1
ATOM 4549 C C . LYS B 1 251 ? -32.938 -11.375 -20.719 1 24.91 251 LYS B C 1
ATOM 4551 O O . LYS B 1 251 ? -31.875 -11.273 -20.094 1 24.91 251 LYS B O 1
ATOM 4556 N N . SER B 1 252 ? -34.031 -10.477 -20.281 1 25.25 252 SER B N 1
ATOM 4557 C CA . SER B 1 252 ? -34.312 -9.062 -20.047 1 25.25 252 SER B CA 1
ATOM 4558 C C . SER B 1 252 ? -33.656 -8.578 -18.75 1 25.25 252 SER B C 1
ATOM 4560 O O . SER B 1 252 ? -33.188 -9.383 -17.953 1 25.25 252 SER B O 1
ATOM 4562 N N . GLY B 1 253 ? -34.406 -7.594 -17.906 1 23.78 253 GLY B N 1
ATOM 4563 C CA . GLY B 1 253 ? -34.312 -6.258 -17.344 1 23.78 253 GLY B CA 1
ATOM 4564 C C . GLY B 1 253 ? -33.875 -6.254 -15.883 1 23.78 253 GLY B C 1
ATOM 4565 O O . GLY B 1 253 ? -33.375 -5.246 -15.383 1 23.78 253 GLY B O 1
ATOM 4566 N N . ASN B 1 254 ? -34.469 -7.051 -14.906 1 24.92 254 ASN B N 1
ATOM 4567 C CA . ASN B 1 254 ? -34.844 -6.414 -13.641 1 24.92 254 ASN B CA 1
ATOM 4568 C C . ASN B 1 254 ? -33.625 -6.367 -12.688 1 24.92 254 ASN B C 1
ATOM 4570 O O . ASN B 1 254 ? -32.844 -7.32 -12.617 1 24.92 254 ASN B O 1
ATOM 4574 N N . ASN B 1 255 ? -33.281 -5.18 -12.039 1 24.56 255 ASN B N 1
ATOM 4575 C CA . ASN B 1 255 ? -32.312 -4.406 -11.273 1 24.56 255 ASN B CA 1
ATOM 4576 C C . ASN B 1 255 ? -32.094 -4.992 -9.883 1 24.56 255 ASN B C 1
ATOM 4578 O O . ASN B 1 255 ? -31.562 -4.32 -9 1 24.56 255 ASN B O 1
ATOM 4582 N N . THR B 1 256 ? -32.719 -6.086 -9.438 1 25.52 256 THR B N 1
ATOM 4583 C CA . THR B 1 256 ? -32.781 -6.074 -7.98 1 25.52 256 THR B CA 1
ATOM 4584 C C . THR B 1 256 ? -31.406 -6.301 -7.371 1 25.52 256 THR B C 1
ATOM 4586 O O . THR B 1 256 ? -30.625 -7.109 -7.875 1 25.52 256 THR B O 1
ATOM 4589 N N . ASN B 1 257 ? -30.984 -5.316 -6.488 1 23.33 257 ASN B N 1
ATOM 4590 C CA . ASN B 1 257 ? -29.797 -4.957 -5.73 1 23.33 257 ASN B CA 1
ATOM 4591 C C . ASN B 1 257 ? -29.422 -6.031 -4.711 1 23.33 257 ASN B C 1
ATOM 4593 O O . ASN B 1 257 ? -30.078 -6.16 -3.676 1 23.33 257 ASN B O 1
ATOM 4597 N N . PRO B 1 258 ? -29.25 -7.305 -5.062 1 26.27 258 PRO B N 1
ATOM 4598 C CA . PRO B 1 258 ? -29.016 -8.258 -3.973 1 26.27 258 PRO B CA 1
ATOM 4599 C C . PRO B 1 258 ? -27.844 -7.859 -3.082 1 26.27 258 PRO B C 1
ATOM 4601 O O . PRO B 1 258 ? -26.703 -7.809 -3.547 1 26.27 258 PRO B O 1
ATOM 4604 N N . PHE B 1 259 ? -28.031 -6.898 -2.16 1 24.3 259 PHE B N 1
ATOM 4605 C CA . PHE B 1 259 ? -27.109 -6.398 -1.15 1 24.3 259 PHE B CA 1
ATOM 4606 C C . PHE B 1 259 ? -26.422 -7.555 -0.425 1 24.3 259 PHE B C 1
ATOM 4608 O O . PHE B 1 259 ? -27.062 -8.555 -0.095 1 24.3 259 PHE B O 1
ATOM 4615 N N . LYS B 1 260 ? -25.109 -7.562 -0.45 1 26.31 260 LYS B N 1
ATOM 4616 C CA . LYS B 1 260 ? -23.906 -8.273 -0.026 1 26.31 260 LYS B CA 1
ATOM 4617 C C . LYS B 1 260 ? -23.906 -8.5 1.483 1 26.31 260 LYS B C 1
ATOM 4619 O O . LYS B 1 260 ? -23.797 -7.543 2.26 1 26.31 260 LYS B O 1
ATOM 4624 N N . LYS B 1 261 ? -24.703 -9.406 1.986 1 27.19 261 LYS B N 1
ATOM 4625 C CA . LYS B 1 261 ? -24.609 -9.75 3.402 1 27.19 261 LYS B CA 1
ATOM 4626 C C . LYS B 1 261 ? -23.172 -10.109 3.787 1 27.19 261 LYS B C 1
ATOM 4628 O O . LYS B 1 261 ? -22.625 -11.109 3.307 1 27.19 261 LYS B O 1
ATOM 4633 N N . LEU B 1 262 ? -22.312 -9.102 4.246 1 25.69 262 LEU B N 1
ATOM 4634 C CA . LEU B 1 262 ? -20.922 -9.125 4.707 1 25.69 262 LEU B CA 1
ATOM 4635 C C . LEU B 1 262 ? -20.797 -9.961 5.973 1 25.69 262 LEU B C 1
ATOM 4637 O O . LEU B 1 262 ? -21.516 -9.742 6.949 1 25.69 262 LEU B O 1
ATOM 4641 N N . PRO B 1 263 ? -20.406 -11.188 5.906 1 28.62 263 PRO B N 1
ATOM 4642 C CA . PRO B 1 263 ? -20.297 -12.047 7.094 1 28.62 263 PRO B CA 1
ATOM 4643 C C . PRO B 1 263 ? -19.406 -11.445 8.172 1 28.62 263 PRO B C 1
ATOM 4645 O O . PRO B 1 263 ? -18.5 -10.648 7.859 1 28.62 263 PRO B O 1
ATOM 4648 N N . PRO B 1 264 ? -19.688 -11.633 9.5 1 28.56 264 PRO B N 1
ATOM 4649 C CA . PRO B 1 264 ? -19.203 -10.977 10.719 1 28.56 264 PRO B CA 1
ATOM 4650 C C . PRO B 1 264 ? -17.719 -11.227 10.961 1 28.56 264 PRO B C 1
ATOM 4652 O O . PRO B 1 264 ? -17.188 -12.266 10.578 1 28.56 264 PRO B O 1
ATOM 4655 N N . ARG B 1 265 ? -16.781 -10.188 11.25 1 29.72 265 ARG B N 1
ATOM 4656 C CA . ARG B 1 265 ? -15.43 -9.68 11.43 1 29.72 265 ARG B CA 1
ATOM 4657 C C . ARG B 1 265 ? -14.766 -10.312 12.656 1 29.72 265 ARG B C 1
ATOM 4659 O O . ARG B 1 265 ? -13.664 -9.914 13.039 1 29.72 265 ARG B O 1
ATOM 4666 N N . ASP B 1 266 ? -15.312 -11.289 13.398 1 33.81 266 ASP B N 1
ATOM 4667 C CA . ASP B 1 266 ? -14.875 -11.438 14.781 1 33.81 266 ASP B CA 1
ATOM 4668 C C . ASP B 1 266 ? -13.625 -12.312 14.875 1 33.81 266 ASP B C 1
ATOM 4670 O O . ASP B 1 266 ? -13.312 -12.836 15.945 1 33.81 266 ASP B O 1
ATOM 4674 N N . PHE B 1 267 ? -12.883 -12.453 13.828 1 33.03 267 PHE B N 1
ATOM 4675 C CA . PHE B 1 267 ? -11.883 -13.516 13.844 1 33.03 267 PHE B CA 1
ATOM 4676 C C . PHE B 1 267 ? -10.625 -13.055 14.578 1 33.03 267 PHE B C 1
ATOM 4678 O O . PHE B 1 267 ? -9.992 -13.844 15.281 1 33.03 267 PHE B O 1
ATOM 4685 N N . PRO B 1 268 ? -10.305 -11.805 14.555 1 36.12 268 PRO B N 1
ATOM 4686 C CA . PRO B 1 268 ? -9.062 -11.43 15.227 1 36.12 268 PRO B CA 1
ATOM 4687 C C . PRO B 1 268 ? -9.117 -11.672 16.734 1 36.12 268 PRO B C 1
ATOM 4689 O O . PRO B 1 268 ? -8.102 -11.992 17.359 1 36.12 268 PRO B O 1
ATOM 4692 N N . ILE B 1 269 ? -10.227 -11.664 17.297 1 40.44 269 ILE B N 1
ATOM 4693 C CA . ILE B 1 269 ? -10.445 -11.805 18.734 1 40.44 269 ILE B CA 1
ATOM 4694 C C . ILE B 1 269 ? -10.062 -13.211 19.172 1 40.44 269 ILE B C 1
ATOM 4696 O O . ILE B 1 269 ? -9.398 -13.383 20.203 1 40.44 269 ILE B O 1
ATOM 4700 N N . ILE B 1 270 ? -10.109 -14.07 18.188 1 41.09 270 ILE B N 1
ATOM 4701 C CA . ILE B 1 270 ? -9.906 -15.461 18.578 1 41.09 270 ILE B CA 1
ATOM 4702 C C . ILE B 1 270 ? -8.414 -15.758 18.688 1 41.09 270 ILE B C 1
ATOM 4704 O O . ILE B 1 270 ? -7.961 -16.422 19.625 1 41.09 270 ILE B O 1
ATOM 4708 N N . PHE B 1 271 ? -7.648 -15.18 17.812 1 41.91 271 PHE B N 1
ATOM 4709 C CA . PHE B 1 271 ? -6.223 -15.477 17.766 1 41.91 271 PHE B CA 1
ATOM 4710 C C . PHE B 1 271 ? -5.504 -14.875 18.969 1 41.91 271 PHE B C 1
ATOM 4712 O O . PHE B 1 271 ? -4.684 -15.539 19.609 1 41.91 271 PHE B O 1
ATOM 4719 N N . ASN B 1 272 ? -5.746 -13.609 19.219 1 46.38 272 ASN B N 1
ATOM 4720 C CA . ASN B 1 272 ? -5.199 -12.961 20.406 1 46.38 272 ASN B CA 1
ATOM 4721 C C . ASN B 1 272 ? -5.562 -13.727 21.672 1 46.38 272 ASN B C 1
ATOM 4723 O O . ASN B 1 272 ? -4.723 -13.898 22.562 1 46.38 272 ASN B O 1
ATOM 4727 N N . ILE B 1 273 ? -6.637 -14.367 21.641 1 49.41 273 ILE B N 1
ATOM 4728 C CA . ILE B 1 273 ? -7.121 -15.141 22.781 1 49.41 273 ILE B CA 1
ATOM 4729 C C . ILE B 1 273 ? -6.332 -16.453 22.891 1 49.41 273 ILE B C 1
ATOM 4731 O O . ILE B 1 273 ? -5.91 -16.828 23.984 1 49.41 273 ILE B O 1
ATOM 4735 N N . VAL B 1 274 ? -5.953 -16.984 21.766 1 56.19 274 VAL B N 1
ATOM 4736 C CA . VAL B 1 274 ? -5.246 -18.25 21.75 1 56.19 274 VAL B CA 1
ATOM 4737 C C . VAL B 1 274 ? -3.791 -18.047 22.156 1 56.19 274 VAL B C 1
ATOM 4739 O O . VAL B 1 274 ? -3.234 -18.844 22.922 1 56.19 274 VAL B O 1
ATOM 4742 N N . LEU B 1 275 ? -3.195 -17 21.781 1 57.91 275 LEU B N 1
ATOM 4743 C CA . LEU B 1 275 ? -1.805 -16.672 22.078 1 57.91 275 LEU B CA 1
ATOM 4744 C C . LEU B 1 275 ? -1.618 -16.391 23.578 1 57.91 275 LEU B C 1
ATOM 4746 O O . LEU B 1 275 ? -0.75 -16.984 24.219 1 57.91 275 LEU B O 1
ATOM 4750 N N . TRP B 1 276 ? -2.449 -15.555 24.125 1 60.34 276 TRP B N 1
ATOM 4751 C CA . TRP B 1 276 ? -2.383 -15.227 25.531 1 60.34 276 TRP B CA 1
ATOM 4752 C C . TRP B 1 276 ? -2.756 -16.422 26.406 1 60.34 276 TRP B C 1
ATOM 4754 O O . TRP B 1 276 ? -2.174 -16.641 27.469 1 60.34 276 TRP B O 1
ATOM 4764 N N . PHE B 1 277 ? -3.537 -17.297 25.781 1 62.38 277 PHE B N 1
ATOM 4765 C CA . PHE B 1 277 ? -3.955 -18.516 26.453 1 62.38 277 PHE B CA 1
ATOM 4766 C C . PHE B 1 277 ? -2.826 -19.547 26.484 1 62.38 277 PHE B C 1
ATOM 4768 O O . PHE B 1 277 ? -2.562 -20.172 27.516 1 62.38 277 PHE B O 1
ATOM 4775 N N . SER B 1 278 ? -2.049 -19.547 25.438 1 64.19 278 SER B N 1
ATOM 4776 C CA . SER B 1 278 ? -0.925 -20.484 25.344 1 64.19 278 SER B CA 1
ATOM 4777 C C . SER B 1 278 ? 0.235 -20.047 26.219 1 64.19 278 SER B C 1
ATOM 4779 O O . SER B 1 278 ? 0.849 -20.875 26.906 1 64.19 278 SER B O 1
ATOM 4781 N N . LEU B 1 279 ? 0.512 -18.766 26.312 1 64.38 279 LEU B N 1
ATOM 4782 C CA . LEU B 1 279 ? 1.545 -18.203 27.172 1 64.38 279 LEU B CA 1
ATOM 4783 C C . LEU B 1 279 ? 1.196 -18.391 28.641 1 64.38 279 LEU B C 1
ATOM 4785 O O . LEU B 1 279 ? 2.057 -18.75 29.438 1 64.38 279 LEU B O 1
ATOM 4789 N N . SER B 1 280 ? -0.099 -18.188 28.953 1 65.31 280 SER B N 1
ATOM 4790 C CA . SER B 1 280 ? -0.598 -18.406 30.297 1 65.31 280 SER B CA 1
ATOM 4791 C C . SER B 1 280 ? -0.482 -19.875 30.703 1 65.31 280 SER B C 1
ATOM 4793 O O . SER B 1 280 ? -0.101 -20.203 31.828 1 65.31 280 SER B O 1
ATOM 4795 N N . MET B 1 281 ? -0.617 -20.703 29.734 1 71.56 281 MET B N 1
ATOM 4796 C CA . MET B 1 281 ? -0.524 -22.141 29.969 1 71.56 281 MET B CA 1
ATOM 4797 C C . MET B 1 281 ? 0.926 -22.562 30.172 1 71.56 281 MET B C 1
ATOM 4799 O O . MET B 1 281 ? 1.22 -23.391 31.047 1 71.56 281 MET B O 1
ATOM 4803 N N . ALA B 1 282 ? 1.791 -22.016 29.469 1 70.88 282 ALA B N 1
ATOM 4804 C CA . ALA B 1 282 ? 3.219 -22.312 29.578 1 70.88 282 ALA B CA 1
ATOM 4805 C C . ALA B 1 282 ? 3.777 -21.828 30.906 1 70.88 282 ALA B C 1
ATOM 4807 O O . ALA B 1 282 ? 4.555 -22.531 31.547 1 70.88 282 ALA B O 1
ATOM 4808 N N . LEU B 1 283 ? 3.33 -20.641 31.297 1 69.25 283 LEU B N 1
ATOM 4809 C CA . LEU B 1 283 ? 3.719 -20.094 32.594 1 69.25 283 LEU B CA 1
ATOM 4810 C C . LEU B 1 283 ? 3.15 -20.938 33.719 1 69.25 283 LEU B C 1
ATOM 4812 O O . LEU B 1 283 ? 3.84 -21.203 34.719 1 69.25 283 LEU B O 1
ATOM 4816 N N . ALA B 1 284 ? 1.911 -21.391 33.562 1 70.19 284 ALA B N 1
ATOM 4817 C CA . ALA B 1 284 ? 1.273 -22.281 34.531 1 70.19 284 ALA B CA 1
ATOM 4818 C C . ALA B 1 284 ? 2.023 -23.609 34.625 1 70.19 284 ALA B C 1
ATOM 4820 O O . ALA B 1 284 ? 2.264 -24.109 35.719 1 70.19 284 ALA B O 1
ATOM 4821 N N . LEU B 1 285 ? 2.463 -24.109 33.469 1 70.19 285 LEU B N 1
ATOM 4822 C CA . LEU B 1 285 ? 3.236 -25.344 33.438 1 70.19 285 LEU B CA 1
ATOM 4823 C C . LEU B 1 285 ? 4.594 -25.156 34.094 1 70.19 285 LEU B C 1
ATOM 4825 O O . LEU B 1 285 ? 5.047 -26.047 34.844 1 70.19 285 LEU B O 1
ATOM 4829 N N . ALA B 1 286 ? 5.227 -24.078 33.969 1 69.44 286 ALA B N 1
ATOM 4830 C CA . ALA B 1 286 ? 6.523 -23.766 34.562 1 69.44 286 ALA B CA 1
ATOM 4831 C C . ALA B 1 286 ? 6.418 -23.672 36.094 1 69.44 286 ALA B C 1
ATOM 4833 O O . ALA B 1 286 ? 7.266 -24.203 36.812 1 69.44 286 ALA B O 1
ATOM 4834 N N . ILE B 1 287 ? 5.363 -23.031 36.531 1 67.69 287 ILE B N 1
ATOM 4835 C CA . ILE B 1 287 ? 5.105 -22.906 37.969 1 67.69 287 ILE B CA 1
ATOM 4836 C C . ILE B 1 287 ? 4.848 -24.281 38.562 1 67.69 287 ILE B C 1
ATOM 4838 O O . ILE B 1 287 ? 5.383 -24.609 39.625 1 67.69 287 ILE B O 1
ATOM 4842 N N . ILE B 1 288 ? 4.035 -25.094 37.875 1 65.94 288 ILE B N 1
ATOM 4843 C CA . ILE B 1 288 ? 3.727 -26.438 38.344 1 65.94 288 ILE B CA 1
ATOM 4844 C C . ILE B 1 288 ? 5.008 -27.266 38.438 1 65.94 288 ILE B C 1
ATOM 4846 O O . ILE B 1 288 ? 5.25 -27.938 39.438 1 65.94 288 ILE B O 1
ATOM 4850 N N . CYS B 1 289 ? 5.848 -27.203 37.438 1 65.12 289 CYS B N 1
ATOM 4851 C CA . CYS B 1 289 ? 7.117 -27.922 37.438 1 65.12 289 CYS B CA 1
ATOM 4852 C C . CYS B 1 289 ? 8.023 -27.453 38.562 1 65.12 289 CYS B C 1
ATOM 4854 O O . CYS B 1 289 ? 8.664 -28.266 39.219 1 65.12 289 CYS B O 1
ATOM 4856 N N . TYR B 1 290 ? 8.062 -26.219 38.781 1 60.84 290 TYR B N 1
ATOM 4857 C CA . TYR B 1 290 ? 8.859 -25.641 39.844 1 60.84 290 TYR B CA 1
ATOM 4858 C C . TYR B 1 290 ? 8.359 -26.109 41.219 1 60.84 290 TYR B C 1
ATOM 4860 O O . TYR B 1 290 ? 9.156 -26.484 42.094 1 60.84 290 TYR B O 1
ATOM 4868 N N . VAL B 1 291 ? 7.027 -26.031 41.406 1 62.34 291 VAL B N 1
ATOM 4869 C CA . VAL B 1 291 ? 6.418 -26.469 42.656 1 62.34 291 VAL B CA 1
ATOM 4870 C C . VAL B 1 291 ? 6.691 -27.953 42.875 1 62.34 291 VAL B C 1
ATOM 4872 O O . VAL B 1 291 ? 7.047 -28.375 44 1 62.34 291 VAL B O 1
ATOM 4875 N N . VAL B 1 292 ? 6.539 -28.688 41.781 1 62.44 292 VAL B N 1
ATOM 4876 C CA . VAL B 1 292 ? 6.793 -30.125 41.875 1 62.44 292 VAL B CA 1
ATOM 4877 C C . VAL B 1 292 ? 8.258 -30.359 42.219 1 62.44 292 VAL B C 1
ATOM 4879 O O . VAL B 1 292 ? 8.57 -31.234 43.031 1 62.44 292 VAL B O 1
ATOM 4882 N N . ALA B 1 293 ? 9.133 -29.641 41.688 1 58.41 293 ALA B N 1
ATOM 4883 C CA . ALA B 1 293 ? 10.57 -29.781 41.906 1 58.41 293 ALA B CA 1
ATOM 4884 C C . ALA B 1 293 ? 10.945 -29.406 43.344 1 58.41 293 ALA B C 1
ATOM 4886 O O . ALA B 1 293 ? 11.898 -29.938 43.906 1 58.41 293 ALA B O 1
ATOM 4887 N N . THR B 1 294 ? 10.281 -28.359 43.812 1 56 294 THR B N 1
ATOM 4888 C CA . THR B 1 294 ? 10.578 -27.906 45.156 1 56 294 THR B CA 1
ATOM 4889 C C . THR B 1 294 ? 9.883 -28.797 46.188 1 56 294 THR B C 1
ATOM 4891 O O . THR B 1 294 ? 10.125 -28.656 47.375 1 56 294 THR B O 1
ATOM 4894 N N . ILE B 1 295 ? 8.797 -29.484 45.594 1 49.88 295 ILE B N 1
ATOM 4895 C CA . ILE B 1 295 ? 8.219 -30.484 46.5 1 49.88 295 ILE B CA 1
ATOM 4896 C C . ILE B 1 295 ? 9.258 -31.547 46.844 1 49.88 295 ILE B C 1
ATOM 4898 O O . ILE B 1 295 ? 9.797 -32.188 45.938 1 49.88 295 ILE B O 1
ATOM 4902 N N . ASP B 1 296 ? 10.094 -31.281 47.812 1 48.34 296 ASP B N 1
ATOM 4903 C CA . ASP B 1 296 ? 11.016 -32.25 48.375 1 48.34 296 ASP B CA 1
ATOM 4904 C C . ASP B 1 296 ? 10.391 -33.656 48.406 1 48.34 296 ASP B C 1
ATOM 4906 O O . ASP B 1 296 ? 9.258 -33.844 48.844 1 48.34 296 ASP B O 1
ATOM 4910 N N . PRO B 1 297 ? 10.766 -34.562 47.5 1 47.06 297 PRO B N 1
ATOM 4911 C CA . PRO B 1 297 ? 10.25 -35.938 47.625 1 47.06 297 PRO B CA 1
ATOM 4912 C C . PRO B 1 297 ? 10.234 -36.438 49.062 1 47.06 297 PRO B C 1
ATOM 4914 O O . PRO B 1 297 ? 9.992 -37.625 49.281 1 47.06 297 PRO B O 1
ATOM 4917 N N . GLY B 1 298 ? 10.797 -35.781 50 1 39.47 298 GLY B N 1
ATOM 4918 C CA . GLY B 1 298 ? 10.875 -36.438 51.281 1 39.47 298 GLY B CA 1
ATOM 4919 C C . GLY B 1 298 ? 9.523 -36.844 51.844 1 39.47 298 GLY B C 1
ATOM 4920 O O . GLY B 1 298 ? 9.391 -37.938 52.438 1 39.47 298 GLY B O 1
ATOM 4921 N N . PHE B 1 299 ? 8.688 -35.875 52.219 1 40.78 299 PHE B N 1
ATOM 4922 C CA . PHE B 1 299 ? 7.617 -36.219 53.156 1 40.78 299 PHE B CA 1
ATOM 4923 C C . PHE B 1 299 ? 6.547 -37.062 52.438 1 40.78 299 PHE B C 1
ATOM 4925 O O . PHE B 1 299 ? 6.367 -36.938 51.25 1 40.78 299 PHE B O 1
ATOM 4932 N N . ASP B 1 300 ? 6.004 -38.125 53.156 1 41.81 300 ASP B N 1
ATOM 4933 C CA . ASP B 1 300 ? 4.855 -39 53.031 1 41.81 300 ASP B CA 1
ATOM 4934 C C . ASP B 1 300 ? 3.699 -38.312 52.312 1 41.81 300 ASP B C 1
ATOM 4936 O O . ASP B 1 300 ? 2.871 -37.656 52.969 1 41.81 300 ASP B O 1
ATOM 4940 N N . SER B 1 301 ? 3.887 -37.594 51.375 1 38.81 301 SER B N 1
ATOM 4941 C CA . SER B 1 301 ? 2.822 -36.812 50.75 1 38.81 301 SER B CA 1
ATOM 4942 C C . SER B 1 301 ? 1.601 -37.688 50.469 1 38.81 301 SER B C 1
ATOM 4944 O O . SER B 1 301 ? 1.726 -38.875 50.219 1 38.81 301 SER B O 1
ATOM 4946 N N . ALA B 1 302 ? 0.381 -37.312 50.938 1 43.12 302 ALA B N 1
ATOM 4947 C CA . ALA B 1 302 ? -0.92 -37.969 50.969 1 43.12 302 ALA B CA 1
ATOM 4948 C C . ALA B 1 302 ? -1.164 -38.75 49.688 1 43.12 302 ALA B C 1
ATOM 4950 O O . ALA B 1 302 ? -1.804 -39.781 49.688 1 43.12 302 ALA B O 1
ATOM 4951 N N . PHE B 1 303 ? -0.522 -38.344 48.594 1 41.72 303 PHE B N 1
ATOM 4952 C CA . PHE B 1 303 ? -0.895 -39.031 47.375 1 41.72 303 PHE B CA 1
ATOM 4953 C C . PHE B 1 303 ? -0.242 -40.406 47.281 1 41.72 303 PHE B C 1
ATOM 4955 O O . PHE B 1 303 ? -0.851 -41.344 46.781 1 41.72 303 PHE B O 1
ATOM 4962 N N . TYR B 1 304 ? 1.037 -40.531 47.781 1 43.91 304 TYR B N 1
ATOM 4963 C CA . TYR B 1 304 ? 1.632 -41.844 47.75 1 43.91 304 TYR B CA 1
ATOM 4964 C C . TYR B 1 304 ? 0.997 -42.781 48.781 1 43.91 304 TYR B C 1
ATOM 4966 O O . TYR B 1 304 ? 0.997 -44 48.625 1 43.91 304 TYR B O 1
ATOM 4974 N N . ARG B 1 305 ? 0.414 -42.188 49.875 1 45.25 305 ARG B N 1
ATOM 4975 C CA . ARG B 1 305 ? -0.323 -43.031 50.812 1 45.25 305 ARG B CA 1
ATOM 4976 C C . ARG B 1 305 ? -1.57 -43.625 50.156 1 45.25 305 ARG B C 1
ATOM 4978 O O . ARG B 1 305 ? -1.939 -44.75 50.406 1 45.25 305 ARG B O 1
ATOM 4985 N N . VAL B 1 306 ? -2.221 -42.812 49.219 1 43.38 306 VAL B N 1
ATOM 4986 C CA . VAL B 1 306 ? -3.441 -43.344 48.625 1 43.38 306 VAL B CA 1
ATOM 4987 C C . VAL B 1 306 ? -3.088 -44.438 47.625 1 43.38 306 VAL B C 1
ATOM 4989 O O . VAL B 1 306 ? -3.76 -45.469 47.531 1 43.38 306 VAL B O 1
ATOM 4992 N N . SER B 1 307 ? -1.988 -44.25 46.938 1 40.31 307 SER B N 1
ATOM 4993 C CA . SER B 1 307 ? -1.688 -45.25 45.906 1 40.31 307 SER B CA 1
ATOM 4994 C C . SER B 1 307 ? -1.17 -46.531 46.5 1 40.31 307 SER B C 1
ATOM 4996 O O . SER B 1 307 ? -1.38 -47.625 45.938 1 40.31 307 SER B O 1
ATOM 4998 N N . ARG B 1 308 ? -0.387 -46.406 47.688 1 43.38 308 ARG B N 1
ATOM 4999 C CA . ARG B 1 308 ? 0.062 -47.625 48.344 1 43.38 308 ARG B CA 1
ATOM 5000 C C . ARG B 1 308 ? -1.104 -48.375 48.969 1 43.38 308 ARG B C 1
ATOM 5002 O O . ARG B 1 308 ? -1.14 -49.594 49 1 43.38 308 ARG B O 1
ATOM 5009 N N . LYS B 1 309 ? -2.096 -47.594 49.594 1 43.88 309 LYS B N 1
ATOM 5010 C CA . LYS B 1 309 ? -3.256 -48.25 50.156 1 43.88 309 LYS B CA 1
ATOM 5011 C C . LYS B 1 309 ? -4.074 -48.969 49.094 1 43.88 309 LYS B C 1
ATOM 5013 O O . LYS B 1 309 ? -4.629 -50.031 49.344 1 43.88 309 LYS B O 1
ATOM 5018 N N . LEU B 1 310 ? -4.059 -48.469 47.875 1 44.47 310 LEU B N 1
ATOM 5019 C CA . LEU B 1 310 ? -4.836 -49.125 46.812 1 44.47 310 LEU B CA 1
ATOM 5020 C C . LEU B 1 310 ? -4.129 -50.375 46.312 1 44.47 310 LEU B C 1
ATOM 5022 O O . LEU B 1 310 ? -4.781 -51.375 46 1 44.47 310 LEU B O 1
ATOM 5026 N N . VAL B 1 311 ? -2.77 -50.312 46.375 1 46.59 311 VAL B N 1
ATOM 5027 C CA . VAL B 1 311 ? -2.059 -51.5 45.906 1 46.59 311 VAL B CA 1
ATOM 5028 C C . VAL B 1 311 ? -2.105 -52.594 47 1 46.59 311 VAL B C 1
ATOM 5030 O O . VAL B 1 311 ? -2.254 -53.781 46.688 1 46.59 311 VAL B O 1
ATOM 5033 N N . TYR B 1 312 ? -2.059 -52.219 48.312 1 46.47 312 TYR B N 1
ATOM 5034 C CA . TYR B 1 312 ? -2.123 -53.219 49.344 1 46.47 312 TYR B CA 1
ATOM 5035 C C . TYR B 1 312 ? -3.498 -53.875 49.406 1 46.47 312 TYR B C 1
ATOM 5037 O O . TYR B 1 312 ? -3.611 -55.094 49.656 1 46.47 312 TYR B O 1
ATOM 5045 N N . ARG B 1 313 ? -4.551 -53.188 49.031 1 43.81 313 ARG B N 1
ATOM 5046 C CA . ARG B 1 313 ? -5.852 -53.844 49.062 1 43.81 313 ARG B CA 1
ATOM 5047 C C . ARG B 1 313 ? -5.98 -54.875 47.938 1 43.81 313 ARG B C 1
ATOM 5049 O O . ARG B 1 313 ? -6.656 -55.875 48.094 1 43.81 313 ARG B O 1
ATOM 5056 N N . SER B 1 314 ? -5.297 -54.594 46.844 1 42.78 314 SER B N 1
ATOM 5057 C CA . SER B 1 314 ? -5.457 -55.531 45.75 1 42.78 314 SER B CA 1
ATOM 5058 C C . SER B 1 314 ? -4.688 -56.844 46 1 42.78 314 SER B C 1
ATOM 5060 O O . SER B 1 314 ? -5.047 -57.875 45.469 1 42.78 314 SER B O 1
ATOM 5062 N N . SER B 1 315 ? -3.604 -56.75 46.812 1 40.88 315 SER B N 1
ATOM 5063 C CA . SER B 1 315 ? -2.863 -58 47 1 40.88 315 SER B CA 1
ATOM 5064 C C . SER B 1 315 ? -3.568 -58.906 48 1 40.88 315 SER B C 1
ATOM 5066 O O . SER B 1 315 ? -3.199 -60.094 48.156 1 40.88 315 SER B O 1
ATOM 5068 N N . LYS B 1 316 ? -4.449 -58.406 48.875 1 39.38 316 LYS B N 1
ATOM 5069 C CA . LYS B 1 316 ? -5.09 -59.312 49.812 1 39.38 316 LYS B CA 1
ATOM 5070 C C . LYS B 1 316 ? -6.137 -60.188 49.094 1 39.38 316 LYS B C 1
ATOM 5072 O O . LYS B 1 316 ? -6.668 -61.125 49.656 1 39.38 316 LYS B O 1
ATOM 5077 N N . LYS B 1 317 ? -6.676 -59.594 48.094 1 35.84 317 LYS B N 1
ATOM 5078 C CA . LYS B 1 317 ? -7.738 -60.438 47.562 1 35.84 317 LYS B CA 1
ATOM 5079 C C . LYS B 1 317 ? -7.164 -61.656 46.875 1 35.84 317 LYS B C 1
ATOM 5081 O O . LYS B 1 317 ? -7.91 -62.531 46.438 1 35.84 317 LYS B O 1
ATOM 5086 N N . LYS B 1 318 ? -5.809 -61.5 46.438 1 34.56 318 LYS B N 1
ATOM 5087 C CA . LYS B 1 318 ? -5.414 -62.688 45.688 1 34.56 318 LYS B CA 1
ATOM 5088 C C . LYS B 1 318 ? -5.008 -63.812 46.656 1 34.56 318 LYS B C 1
ATOM 5090 O O . LYS B 1 318 ? -4.684 -64.938 46.188 1 34.56 318 LYS B O 1
ATOM 5095 N N . ASN B 1 319 ? -4.992 -63.562 47.969 1 31.78 319 ASN B N 1
ATOM 5096 C CA . ASN B 1 319 ? -4.898 -64.812 48.688 1 31.78 319 ASN B CA 1
ATOM 5097 C C . ASN B 1 319 ? -6.277 -65.375 49 1 31.78 319 ASN B C 1
ATOM 5099 O O . ASN B 1 319 ? -7.145 -64.688 49.5 1 31.78 319 ASN B O 1
#

pLDDT: mean 76.68, std 24.16, range [22.94, 98.5]

Sequence (638 aa):
MLFTFLTLFLFTARIRADGELRVLHTPPSVKWIGGDQLDSFYLSEVLLATQGHTASGSSHWSGLAIANPFDLDSTSIILVHIQGIYMLEPLETLKAYDLLYSDSLNSIDNFIGELDPRSVYDVNFTNHTLGVAKYIHYFGNDTVPIAKSIQHFRPAEYETHRQFLQEIGYMEAISENLTHLLQPSQVIVIRISLQSIVKISKYSLLLEAKNIINQAIFRLLSAARLTTKSLLFVQTTDREMITDLSGRITKSGNNTNPFKKLPPRDFPIIFNIVLWFSLSMALALAIICYVVATIDPGFDSAFYRVSRKLVYRSSKKKNMLFTFLTLFLFTARIRADGELRVLHTPPSVKWIGGDQLDSFYLSEVLLATQGHTASGSSHWSGLAIANPFDLDSTSIILVHIQGIYMLEPLETLKAYDLLYSDSLNSIDNFIGELDPRSVYDVNFTNHTLGVAKYIHYFGNDTVPIAKSIQHFRPAEYETHRQFLQEIGYMEAISENLTHLLQPSQVIVIRISLQSIVKISKYSLLLEAKNIINQAIFRLLSAARLTTKSLLFVQTTDREMITDLSGRITKSGNNTNPFKKLPPRDFPIIFNIVLWFSLSMALALAIICYVVATIDPGFDSAFYRVSRKLVYRSSKKKN

Solvent-accessible surface area (backbone atoms only — not comparable to full-atom values): 35677 Å² total; per-residue (Å²): 130,84,69,77,74,76,71,73,71,72,71,68,73,65,80,70,56,31,15,28,42,31,36,61,42,67,40,83,34,51,42,80,39,82,70,60,65,38,54,16,68,48,45,22,43,54,58,38,39,60,36,32,40,63,33,87,45,86,52,82,64,71,39,45,27,30,52,28,64,39,65,15,63,50,34,16,39,36,37,39,36,38,35,51,36,45,69,76,78,83,59,89,55,78,43,68,30,43,18,36,62,89,31,48,67,60,14,50,51,52,38,55,67,74,44,60,71,90,40,49,46,74,31,41,38,75,46,54,70,61,14,51,52,42,41,29,69,76,68,66,62,79,82,64,66,58,45,85,70,86,77,76,65,44,48,91,80,34,67,70,44,31,51,52,28,38,54,47,12,49,54,41,53,46,25,75,43,31,68,79,67,59,48,73,44,23,34,41,37,41,33,44,57,42,47,70,50,61,72,74,44,54,71,66,45,45,52,51,49,48,51,52,50,43,52,41,50,48,46,34,51,58,30,48,69,69,37,94,43,38,34,35,38,43,34,26,30,36,73,73,77,74,70,73,81,79,77,71,91,70,82,94,84,86,74,82,75,81,78,80,84,75,78,88,81,72,61,67,63,54,54,61,50,50,54,57,48,49,53,53,46,51,52,49,50,50,51,49,52,48,52,54,66,65,46,60,85,72,69,88,48,70,65,60,53,52,54,47,53,54,52,54,57,58,58,57,70,73,103,129,84,69,78,74,77,72,73,72,72,73,68,75,64,78,70,56,31,16,28,42,30,36,60,40,66,41,84,35,51,41,81,40,84,70,60,66,39,54,16,68,48,45,23,42,54,60,37,39,62,35,32,41,63,32,87,46,86,51,84,64,71,38,44,29,29,51,28,64,40,64,16,63,51,32,16,41,38,38,37,36,38,36,51,36,45,70,76,76,84,59,90,56,79,45,68,30,41,18,35,61,89,30,47,68,60,13,51,50,51,38,57,68,73,45,61,70,90,40,48,47,72,32,41,36,74,46,54,72,62,14,51,51,44,42,29,69,76,68,66,61,82,81,64,66,57,45,86,69,87,79,74,66,44,49,90,81,34,65,70,43,30,52,51,29,38,53,49,12,48,53,40,54,48,24,76,43,31,68,78,68,58,49,74,44,22,35,40,36,41,33,43,58,42,47,70,49,62,73,73,45,54,72,65,48,46,52,50,48,48,51,53,49,44,52,42,49,49,47,35,50,57,31,46,71,69,36,94,44,38,33,34,37,42,32,26,30,35,72,73,79,72,73,72,80,77,73,70,86,66,77,93,83,86,75,81,77,80,77,77,81,75,77,86,82,70,60,66,62,52,53,59,47,49,53,57,48,50,53,51,47,51,52,51,50,50,50,50,51,48,51,56,65,65,46,61,83,72,68,87,47,69,64,60,55,52,54,50,54,54,51,55,58,57,58,57,67,75,102

Foldseek 3Di:
DVPPPPPPPPCPVPLDFQAKKFWADADPQKDFDDAAAAALLCVLLVVCVQQLDDRPDPDPDDGIDTNHSVPRNQEEEEEEEEEADHDQPPADGPDMYGYGDFCNVVSVVVNCVVDDVVQEQEQACVPLVVSLVSLCVLPVDNDFDFADADPDQDVPPDVVSVSLRRLLRSLLVCLVCVQVRHGTNHYYYRYYYCNVVVVPDDPVSVVSSSVSVSVSVVSNSVSQVVHDHYIYMYMYGNDDPPVPPPDPPDDDDDDPPPDDPDPDPCPVVVVVVVVVVVVVVVVVVVVVVVVVVVPPVPDPPVVVVVVVVVVVVVVVVVD/DPPVPPPPPPCPVPQDFQAKKFWADADPQKDFDDAAAAALLCVLLVVCVQQLDDRPDPDPDDGIDTNHSVPRNQEEEEEEEEEADHDQPPADGPDMYGYGDFCNVVSVVVNCVVDDVVQEQEQACVPLVVSLVSLCVLPVDNDFDFADADPDQDVPVDVVSVSLRRLLRSLLVCLVCVQVRHGTNGYYYRYYYCNVVNVPDDPVSVVSSSVSVSVSVVSNSVSQVVHDHYIYMYMYGNDDPPVPPPDPPPDDDDDDPPDDPDPDPCPVVVVVVVVVVVVVVVVVVVVVVVVVVVPPVPDPPVVVVVVVVVVVVVVVVVD

Organism: Drosophila navojoa (NCBI:txid7232)

InterPro domains:
  IPR012493 Renin receptor-like [PTHR13351] (3-307)
  IPR056780 Renin receptor-like, C-terminal transmembrane spanning segment [PF07850] (265-307)

Nearest PDB structures (foldseek):
  5kgm-assembly1_B  TM=7.380E-01  e=1.934E+00  Caenorhabditis elegans
  5kgm-assembly1_A  TM=7.573E-01  e=2.194E+00  Caenorhabditis elegans
  5kgl-assembly2_B  TM=4.379E-01  e=4.127E+00  Caenorhabditis elegans
  4zcf-assembly1_A  TM=1.903E-01  e=1.502E+00  Escherichia coli
  5kgm-assembly1_B  TM=4.741E-01  e=2.045E+00  Caenorhabditis elegans

Radius of gyration: 34.64 Å; Cα contacts (8 Å, |Δi|>4): 930; chains: 2; bounding box: 82×112×106 Å